Protein 8SXM (pdb70)

Solvent-accessible surface area: 2348 Å² total; per-residue (Å²): 111,160,12,158,51,34,146,64,100,29,146,86,121,44,74,23,125,55,11,56,128,152,29,130,12,153,137

Radius of gyration: 7.62 Å; Cα contacts (8 Å, |Δi|>4): 27; chains: 1; bounding box: 13×16×21 Å

Foldseek 3Di:
DADPQDGDDDDDVVVVVCCAVVVVGDD

Sequence (27 aa):
YKCFQCPFTCNEKSHLFNHMKYGLCKNYKCFQCPFTCNEKSHLFNHMKYGLCKNYKCFQCPFTCNEKSHLFNHMKYGLCKNYKCFQCPFTCNEKSHLFNHMKYGLCKNYKCFQCPFTCNEKSHLFNHMKYGLCKNYKCFQCPFTCNEKSHLFNHMKYGLCKNYKCFQCPFTCNEKSHLFNHMKYGLCKNYKCFQCPFTCNEKSHLFNHMKYGLCKNYKCFQCPFTCNEKSHLFNHMKYGLCKNYKCFQCPFTCNEKSHLFNHMKYGLCKNYKCFQCPFTCNEKSHLFNHMKYGLCKNYKCFQCPFTCNEKSHLFNHMKYGLCKNYKCFQCPFTCNEKSHLFNHMKYGLCKNYKCFQCPFTCNEKSHLFNHMKYGLCKNYKCFQCPFTCNEKSHLFNHMKYGLCKNYKCFQCPFTCNEKSHLFNHMKYGLCKNYKCFQCPFTCNEKSHLFNHMKYGLCKNYKCFQCPFTCNEKSHLFNHMKYGLCKNYKCFQCPFTCNEKSHLFNHMKYGLCKNYKCFQCPFTCNEKSHLFNHMKYGLCKN

GO terms:
  GO:0005634 nucleus (C, IDA)
  GO:0000978 RNA polymerase II cis-regulatory region sequence-specific DNA binding (F, IDA)
  GO:0001227 DNA-binding transcription repressor activity, RNA polymerase II-specific (F, IDA)
  GO:0000122 negative regulation of transcription by RNA polymerase II (P, IDA)
  GO:0010719 negative regulation of epithelial to mesenchymal transition (P, IMP)
  GO:0001228 DNA-binding transcription activator activity, RNA polymerase II-specific (F, IDA)
  GO:0045944 positive regulation of transcription by RNA polymerase II (P, IDA)
  GO:1990841 promoter-specific chromatin binding (F, IDA)
  GO:0045944 positive regulation of transcription by RNA polymerase II (P, IMP)
  GO:0008544 epidermis development (P, IMP)
  GO:0006357 regulation of transcription by RNA polymerase II (P, IDA)
  GO:0005515 protein binding (F, IPI)

Structure (mmCIF, N/CA/C/O backbone):
data_8SXM
#
_entry.id   8SXM
#
loop_
_entity.id
_entity.type
_entity.pdbx_description
1 polymer 'Zinc finger protein 750'
2 non-polymer 'ZINC ION'
#
loop_
_atom_site.group_PDB
_atom_site.id
_atom_site.type_symbol
_atom_site.label_atom_id
_atom_site.label_alt_id
_atom_site.label_comp_id
_atom_site.label_asym_id
_atom_site.label_entity_id
_atom_site.label_seq_id
_atom_site.pdbx_PDB_ins_code
_atom_site.Cartn_x
_atom_site.Cartn_y
_atom_site.Cartn_z
_atom_site.occupancy
_atom_site.B_iso_or_equiv
_atom_site.auth_seq_id
_atom_site.auth_comp_id
_atom_site.auth_asym_id
_atom_site.auth_atom_id
_atom_site.pdbx_PDB_model_num
ATOM 1 N N . TYR A 1 2 ? 19.838 -63.913 -50.128 1.00 0.00 1 TYR A N 1
ATOM 2 C CA . TYR A 1 2 ? 20.774 -63.969 -48.983 1.00 0.00 1 TYR A CA 1
ATOM 3 C C . TYR A 1 2 ? 20.274 -65.007 -47.978 1.00 0.00 1 TYR A C 1
ATOM 4 O O . TYR A 1 2 ? 19.442 -65.848 -48.302 1.00 0.00 1 TYR A O 1
ATOM 22 N N . LYS A 1 3 ? 20.800 -64.942 -46.752 1.00 0.00 2 LYS A N 1
ATOM 23 C CA . LYS A 1 3 ? 20.412 -65.883 -45.699 1.00 0.00 2 LYS A CA 1
ATOM 24 C C . LYS A 1 3 ? 19.931 -65.128 -44.457 1.00 0.00 2 LYS A C 1
ATOM 25 O O . LYS A 1 3 ? 20.510 -64.112 -44.071 1.00 0.00 2 LYS A O 1
ATOM 44 N N . CYS A 1 4 ? 18.870 -65.643 -43.831 1.00 0.00 3 CYS A N 1
ATOM 45 C CA . CYS A 1 4 ? 18.312 -65.025 -42.623 1.00 0.00 3 CYS A CA 1
ATOM 46 C C . CYS A 1 4 ? 17.986 -66.089 -41.585 1.00 0.00 3 CYS A C 1
ATOM 47 O O . CYS A 1 4 ? 17.189 -67.005 -41.848 1.00 0.00 3 CYS A O 1
ATOM 54 N N . PHE A 1 5 ? 18.609 -65.944 -40.412 1.00 0.00 4 PHE A N 1
ATOM 55 C CA . PHE A 1 5 ? 18.414 -66.871 -39.298 1.00 0.00 4 PHE A CA 1
ATOM 56 C C . PHE A 1 5 ? 17.167 -66.503 -38.489 1.00 0.00 4 PHE A C 1
ATOM 57 O O . PHE A 1 5 ? 16.517 -67.369 -37.905 1.00 0.00 4 PHE A O 1
ATOM 74 N N . GLN A 1 6 ? 16.838 -65.216 -38.450 1.00 0.00 5 GLN A N 1
ATOM 75 C CA . GLN A 1 6 ? 15.670 -64.757 -37.696 1.00 0.00 5 GLN A CA 1
ATOM 76 C C . GLN A 1 6 ? 14.465 -65.632 -38.028 1.00 0.00 5 GLN A C 1
ATOM 77 O O . GLN A 1 6 ? 13.644 -65.942 -37.164 1.00 0.00 5 GLN A O 1
ATOM 91 N N . CYS A 1 7 ? 14.383 -66.028 -39.283 1.00 0.00 6 CYS A N 1
ATOM 92 C CA . CYS A 1 7 ? 13.302 -66.874 -39.755 1.00 0.00 6 CYS A CA 1
ATOM 93 C C . CYS A 1 7 ? 13.718 -67.460 -41.095 1.00 0.00 6 CYS A C 1
ATOM 94 O O . CYS A 1 7 ? 14.388 -66.782 -41.873 1.00 0.00 6 CYS A O 1
ATOM 101 N N . PRO A 1 8 ? 13.378 -68.685 -41.396 1.00 0.00 7 PRO A N 1
ATOM 102 C CA . PRO A 1 8 ? 13.795 -69.273 -42.686 1.00 0.00 7 PRO A CA 1
ATOM 103 C C . PRO A 1 8 ? 13.435 -68.337 -43.836 1.00 0.00 7 PRO A C 1
ATOM 104 O O . PRO A 1 8 ? 12.310 -68.359 -44.336 1.00 0.00 7 PRO A O 1
ATOM 115 N N . PHE A 1 9 ? 14.399 -67.522 -44.258 1.00 0.00 8 PHE A N 1
ATOM 116 C CA . PHE A 1 9 ? 14.165 -66.592 -45.365 1.00 0.00 8 PHE A CA 1
ATOM 117 C C . PHE A 1 9 ? 15.438 -66.387 -46.166 1.00 0.00 8 PHE A C 1
ATOM 118 O O . PHE A 1 9 ? 16.542 -66.359 -45.625 1.00 0.00 8 PHE A O 1
ATOM 135 N N . THR A 1 10 ? 15.253 -66.238 -47.467 1.00 0.00 9 THR A N 1
ATOM 136 C CA . THR A 1 10 ? 16.369 -66.027 -48.390 1.00 0.00 9 THR A CA 1
ATOM 137 C C . THR A 1 10 ? 15.923 -65.119 -49.523 1.00 0.00 9 THR A C 1
ATOM 138 O O . THR A 1 10 ? 14.725 -64.953 -49.755 1.00 0.00 9 THR A O 1
ATOM 149 N N . CYS A 1 11 ? 16.875 -64.513 -50.224 1.00 0.00 10 CYS A N 1
ATOM 150 C CA . CYS A 1 11 ? 16.513 -63.613 -51.311 1.00 0.00 10 CYS A CA 1
ATOM 151 C C . CYS A 1 11 ? 17.610 -63.505 -52.365 1.00 0.00 10 CYS A C 1
ATOM 152 O O . CYS A 1 11 ? 18.675 -64.102 -52.247 1.00 0.00 10 CYS A O 1
ATOM 160 N N . ASN A 1 12 ? 17.317 -62.718 -53.398 1.00 0.00 11 ASN A N 1
ATOM 161 C CA . ASN A 1 12 ? 18.248 -62.500 -54.498 1.00 0.00 11 ASN A CA 1
ATOM 162 C C . ASN A 1 12 ? 19.524 -61.792 -54.027 1.00 0.00 11 ASN A C 1
ATOM 163 O O . ASN A 1 12 ? 20.616 -62.097 -54.504 1.00 0.00 11 ASN A O 1
ATOM 174 N N . GLU A 1 13 ? 19.392 -60.840 -53.099 1.00 0.00 12 GLU A N 1
ATOM 175 C CA . GLU A 1 13 ? 20.562 -60.111 -52.604 1.00 0.00 12 GLU A CA 1
ATOM 176 C C . GLU A 1 13 ? 20.327 -59.544 -51.202 1.00 0.00 12 GLU A C 1
ATOM 177 O O . GLU A 1 13 ? 19.203 -59.544 -50.694 1.00 0.00 12 GLU A O 1
ATOM 189 N N . LYS A 1 14 ? 21.411 -59.072 -50.569 1.00 0.00 13 LYS A N 1
ATOM 190 C CA . LYS A 1 14 ? 21.319 -58.530 -49.221 1.00 0.00 13 LYS A CA 1
ATOM 191 C C . LYS A 1 14 ? 20.289 -57.414 -49.127 1.00 0.00 13 LYS A C 1
ATOM 192 O O . LYS A 1 14 ? 19.511 -57.362 -48.178 1.00 0.00 13 LYS A O 1
ATOM 211 N N . SER A 1 15 ? 20.302 -56.512 -50.105 1.00 0.00 14 SER A N 1
ATOM 212 C CA . SER A 1 15 ? 19.364 -55.382 -50.110 1.00 0.00 14 SER A CA 1
ATOM 213 C C . SER A 1 15 ? 17.967 -55.834 -49.696 1.00 0.00 14 SER A C 1
ATOM 214 O O . SER A 1 15 ? 17.202 -55.060 -49.115 1.00 0.00 14 SER A O 1
ATOM 222 N N . HIS A 1 16 ? 17.637 -57.088 -49.989 1.00 0.00 15 HIS A N 1
ATOM 223 C CA . HIS A 1 16 ? 16.329 -57.630 -49.626 1.00 0.00 15 HIS A CA 1
ATOM 224 C C . HIS A 1 16 ? 16.345 -58.125 -48.183 1.00 0.00 15 HIS A C 1
ATOM 225 O O . HIS A 1 16 ? 15.340 -58.035 -47.478 1.00 0.00 15 HIS A O 1
ATOM 239 N N . LEU A 1 17 ? 17.498 -58.634 -47.744 1.00 0.00 16 LEU A N 1
ATOM 240 C CA . LEU A 1 17 ? 17.631 -59.115 -46.377 1.00 0.00 16 LEU A CA 1
ATOM 241 C C . LEU A 1 17 ? 17.427 -57.945 -45.428 1.00 0.00 16 LEU A C 1
ATOM 242 O O . LEU A 1 17 ? 16.741 -58.051 -44.413 1.00 0.00 16 LEU A O 1
ATOM 258 N N . PHE A 1 18 ? 18.019 -56.815 -45.797 1.00 0.00 17 PHE A N 1
ATOM 259 C CA . PHE A 1 18 ? 17.905 -55.602 -45.009 1.00 0.00 17 PHE A CA 1
ATOM 260 C C . PHE A 1 18 ? 16.455 -55.178 -44.940 1.00 0.00 17 PHE A C 1
ATOM 261 O O . PHE A 1 18 ? 15.930 -54.866 -43.872 1.00 0.00 17 PHE A O 1
ATOM 278 N N . ASN A 1 19 ? 15.812 -55.192 -46.096 1.00 0.00 18 ASN A N 1
ATOM 279 C CA . ASN A 1 19 ? 14.409 -54.828 -46.184 1.00 0.00 18 ASN A CA 1
ATOM 280 C C . ASN A 1 19 ? 13.581 -55.816 -45.383 1.00 0.00 18 ASN A C 1
ATOM 281 O O . ASN A 1 19 ? 12.672 -55.434 -44.660 1.00 0.00 18 ASN A O 1
ATOM 292 N N . HIS A 1 20 ? 13.925 -57.091 -45.504 1.00 0.00 19 HIS A N 1
ATOM 293 C CA . HIS A 1 20 ? 13.216 -58.142 -44.775 1.00 0.00 19 HIS A CA 1
ATOM 294 C C . HIS A 1 20 ? 13.435 -57.981 -43.271 1.00 0.00 19 HIS A C 1
ATOM 295 O O . HIS A 1 20 ? 12.512 -58.169 -42.479 1.00 0.00 19 HIS A O 1
ATOM 309 N N . MET A 1 21 ? 14.652 -57.613 -42.885 1.00 0.00 20 MET A N 1
ATOM 310 C CA . MET A 1 21 ? 14.968 -57.404 -41.473 1.00 0.00 20 MET A CA 1
ATOM 311 C C . MET A 1 21 ? 14.350 -56.101 -40.963 1.00 0.00 20 MET A C 1
ATOM 312 O O . MET A 1 21 ? 13.889 -56.020 -39.826 1.00 0.00 20 MET A O 1
ATOM 326 N N . LYS A 1 22 ? 14.384 -55.075 -41.810 1.00 0.00 21 LYS A N 1
ATOM 327 C CA . LYS A 1 22 ? 13.868 -53.758 -41.446 1.00 0.00 21 LYS A CA 1
ATOM 328 C C . LYS A 1 22 ? 12.357 -53.665 -41.654 1.00 0.00 21 LYS A C 1
ATOM 329 O O . LYS A 1 22 ? 11.695 -52.834 -41.034 1.00 0.00 21 LYS A O 1
ATOM 348 N N . TYR A 1 23 ? 11.800 -54.521 -42.509 1.00 0.00 22 TYR A N 1
ATOM 349 C CA . TYR A 1 23 ? 10.350 -54.482 -42.734 1.00 0.00 22 TYR A CA 1
ATOM 350 C C . TYR A 1 23 ? 9.643 -54.978 -41.476 1.00 0.00 22 TYR A C 1
ATOM 351 O O . TYR A 1 23 ? 8.462 -54.703 -41.271 1.00 0.00 22 TYR A O 1
ATOM 369 N N . GLY A 1 24 ? 10.384 -55.689 -40.624 1.00 0.00 23 GLY A N 1
ATOM 370 C CA . GLY A 1 24 ? 9.821 -56.194 -39.370 1.00 0.00 23 GLY A CA 1
ATOM 371 C C . GLY A 1 24 ? 9.085 -57.510 -39.574 1.00 0.00 23 GLY A C 1
ATOM 372 O O . GLY A 1 24 ? 8.339 -57.954 -38.703 1.00 0.00 23 GLY A O 1
ATOM 376 N N . LEU A 1 25 ? 9.311 -58.143 -40.715 1.00 0.00 24 LEU A N 1
ATOM 377 C CA . LEU A 1 25 ? 8.674 -59.418 -40.998 1.00 0.00 24 LEU A CA 1
ATOM 378 C C . LEU A 1 25 ? 9.161 -60.437 -39.985 1.00 0.00 24 LEU A C 1
ATOM 379 O O . LEU A 1 25 ? 8.393 -61.255 -39.476 1.00 0.00 24 LEU A O 1
ATOM 395 N N . CYS A 1 26 ? 10.456 -60.365 -39.687 1.00 0.00 25 CYS A N 1
ATOM 396 C CA . CYS A 1 26 ? 11.067 -61.265 -38.725 1.00 0.00 25 CYS A CA 1
ATOM 397 C C . CYS A 1 26 ? 12.167 -60.531 -37.944 1.00 0.00 25 CYS A C 1
ATOM 398 O O . CYS A 1 26 ? 13.221 -60.211 -38.480 1.00 0.00 25 CYS A O 1
ATOM 405 N N . LYS A 1 27 ? 11.903 -60.251 -36.668 1.00 0.00 26 LYS A N 1
ATOM 406 C CA . LYS A 1 27 ? 12.869 -59.547 -35.823 1.00 0.00 26 LYS A CA 1
ATOM 407 C C . LYS A 1 27 ? 13.541 -60.515 -34.852 1.00 0.00 26 LYS A C 1
ATOM 408 O O . LYS A 1 27 ? 12.922 -61.472 -34.391 1.00 0.00 26 LYS A O 1
ATOM 427 N N . ASN A 1 28 ? 14.811 -60.255 -34.528 1.00 0.00 27 ASN A N 1
ATOM 428 C CA . ASN A 1 28 ? 15.555 -61.107 -33.592 1.00 0.00 27 ASN A CA 1
ATOM 429 C C . ASN A 1 28 ? 16.342 -60.254 -32.606 1.00 0.00 27 ASN A C 1
ATOM 430 O O . ASN A 1 28 ? 17.558 -60.257 -32.690 1.00 0.00 27 ASN A O 1
ATOM 442 N N . TYR A 1 2 ? 19.430 -63.729 -49.924 1.00 0.00 1 TYR A N 2
ATOM 443 C CA . TYR A 1 2 ? 20.553 -63.859 -48.955 1.00 0.00 1 TYR A CA 2
ATOM 444 C C . TYR A 1 2 ? 20.187 -64.925 -47.917 1.00 0.00 1 TYR A C 2
ATOM 445 O O . TYR A 1 2 ? 19.421 -65.840 -48.212 1.00 0.00 1 TYR A O 2
ATOM 463 N N . LYS A 1 3 ? 20.741 -64.799 -46.706 1.00 0.00 2 LYS A N 2
ATOM 464 C CA . LYS A 1 3 ? 20.473 -65.754 -45.629 1.00 0.00 2 LYS A CA 2
ATOM 465 C C . LYS A 1 3 ? 19.946 -65.021 -44.396 1.00 0.00 2 LYS A C 2
ATOM 466 O O . LYS A 1 3 ? 20.460 -63.965 -44.028 1.00 0.00 2 LYS A O 2
ATOM 485 N N . CYS A 1 4 ? 18.923 -65.591 -43.755 1.00 0.00 3 CYS A N 2
ATOM 486 C CA . CYS A 1 4 ? 18.341 -64.983 -42.554 1.00 0.00 3 CYS A CA 2
ATOM 487 C C . CYS A 1 4 ? 17.990 -66.045 -41.521 1.00 0.00 3 CYS A C 2
ATOM 488 O O . CYS A 1 4 ? 17.188 -66.952 -41.792 1.00 0.00 3 CYS A O 2
ATOM 495 N N . PHE A 1 5 ? 18.591 -65.904 -40.338 1.00 0.00 4 PHE A N 2
ATOM 496 C CA . PHE A 1 5 ? 18.360 -66.827 -39.232 1.00 0.00 4 PHE A CA 2
ATOM 497 C C . PHE A 1 5 ? 17.093 -66.446 -38.469 1.00 0.00 4 PHE A C 2
ATOM 498 O O . PHE A 1 5 ? 16.375 -67.313 -37.970 1.00 0.00 4 PHE A O 2
ATOM 515 N N . GLN A 1 6 ? 16.824 -65.144 -38.384 1.00 0.00 5 GLN A N 2
ATOM 516 C CA . GLN A 1 6 ? 15.634 -64.650 -37.681 1.00 0.00 5 GLN A CA 2
ATOM 517 C C . GLN A 1 6 ? 14.443 -65.546 -37.986 1.00 0.00 5 GLN A C 2
ATOM 518 O O . GLN A 1 6 ? 13.623 -65.843 -37.117 1.00 0.00 5 GLN A O 2
ATOM 532 N N . CYS A 1 7 ? 14.383 -65.984 -39.230 1.00 0.00 6 CYS A N 2
ATOM 533 C CA . CYS A 1 7 ? 13.327 -66.869 -39.687 1.00 0.00 6 CYS A CA 2
ATOM 534 C C . CYS A 1 7 ? 13.758 -67.469 -41.018 1.00 0.00 6 CYS A C 2
ATOM 535 O O . CYS A 1 7 ? 14.399 -66.784 -41.815 1.00 0.00 6 CYS A O 2
ATOM 542 N N . PRO A 1 8 ? 13.458 -68.710 -41.292 1.00 0.00 7 PRO A N 2
ATOM 543 C CA . PRO A 1 8 ? 13.890 -69.313 -42.570 1.00 0.00 7 PRO A CA 2
ATOM 544 C C . PRO A 1 8 ? 13.499 -68.412 -43.740 1.00 0.00 7 PRO A C 2
ATOM 545 O O . PRO A 1 8 ? 12.376 -68.480 -44.239 1.00 0.00 7 PRO A O 2
ATOM 556 N N . PHE A 1 9 ? 14.437 -67.572 -44.176 1.00 0.00 8 PHE A N 2
ATOM 557 C CA . PHE A 1 9 ? 14.179 -66.666 -45.296 1.00 0.00 8 PHE A CA 2
ATOM 558 C C . PHE A 1 9 ? 15.445 -66.456 -46.109 1.00 0.00 8 PHE A C 2
ATOM 559 O O . PHE A 1 9 ? 16.556 -66.457 -45.577 1.00 0.00 8 PHE A O 2
ATOM 576 N N . THR A 1 10 ? 15.254 -66.266 -47.405 1.00 0.00 9 THR A N 2
ATOM 577 C CA . THR A 1 10 ? 16.367 -66.038 -48.321 1.00 0.00 9 THR A CA 2
ATOM 578 C C . THR A 1 10 ? 15.908 -65.152 -49.469 1.00 0.00 9 THR A C 2
ATOM 579 O O . THR A 1 10 ? 14.709 -65.033 -49.721 1.00 0.00 9 THR A O 2
ATOM 590 N N . CYS A 1 11 ? 16.851 -64.511 -50.155 1.00 0.00 10 CYS A N 2
ATOM 591 C CA . CYS A 1 11 ? 16.480 -63.625 -51.260 1.00 0.00 10 CYS A CA 2
ATOM 592 C C . CYS A 1 11 ? 17.567 -63.552 -52.330 1.00 0.00 10 CYS A C 2
ATOM 593 O O . CYS A 1 11 ? 18.625 -64.171 -52.213 1.00 0.00 10 CYS A O 2
ATOM 601 N N . ASN A 1 12 ? 17.277 -62.782 -53.376 1.00 0.00 11 ASN A N 2
ATOM 602 C CA . ASN A 1 12 ? 18.205 -62.607 -54.485 1.00 0.00 11 ASN A CA 2
ATOM 603 C C . ASN A 1 12 ? 19.482 -61.897 -54.033 1.00 0.00 11 ASN A C 2
ATOM 604 O O . ASN A 1 12 ? 20.578 -62.252 -54.468 1.00 0.00 11 ASN A O 2
ATOM 615 N N . GLU A 1 13 ? 19.346 -60.892 -53.162 1.00 0.00 12 GLU A N 2
ATOM 616 C CA . GLU A 1 13 ? 20.516 -60.155 -52.677 1.00 0.00 12 GLU A CA 2
ATOM 617 C C . GLU A 1 13 ? 20.304 -59.603 -51.256 1.00 0.00 12 GLU A C 2
ATOM 618 O O . GLU A 1 13 ? 19.204 -59.677 -50.698 1.00 0.00 12 GLU A O 2
ATOM 630 N N . LYS A 1 14 ? 21.382 -59.076 -50.665 1.00 0.00 13 LYS A N 2
ATOM 631 C CA . LYS A 1 14 ? 21.329 -58.548 -49.303 1.00 0.00 13 LYS A CA 2
ATOM 632 C C . LYS A 1 14 ? 20.324 -57.403 -49.173 1.00 0.00 13 LYS A C 2
ATOM 633 O O . LYS A 1 14 ? 19.563 -57.347 -48.212 1.00 0.00 13 LYS A O 2
ATOM 652 N N . SER A 1 15 ? 20.324 -56.483 -50.129 1.00 0.00 14 SER A N 2
ATOM 653 C CA . SER A 1 15 ? 19.397 -55.353 -50.070 1.00 0.00 14 SER A CA 2
ATOM 654 C C . SER A 1 15 ? 17.995 -55.821 -49.672 1.00 0.00 14 SER A C 2
ATOM 655 O O . SER A 1 15 ? 17.252 -55.084 -49.026 1.00 0.00 14 SER A O 2
ATOM 663 N N . HIS A 1 16 ? 17.645 -57.055 -50.039 1.00 0.00 15 HIS A N 2
ATOM 664 C CA . HIS A 1 16 ? 16.340 -57.597 -49.684 1.00 0.00 15 HIS A CA 2
ATOM 665 C C . HIS A 1 16 ? 16.367 -58.055 -48.233 1.00 0.00 15 HIS A C 2
ATOM 666 O O . HIS A 1 16 ? 15.374 -57.941 -47.516 1.00 0.00 15 HIS A O 2
ATOM 680 N N . LEU A 1 17 ? 17.525 -58.556 -47.804 1.00 0.00 16 LEU A N 2
ATOM 681 C CA . LEU A 1 17 ? 17.681 -59.005 -46.429 1.00 0.00 16 LEU A CA 2
ATOM 682 C C . LEU A 1 17 ? 17.467 -57.822 -45.499 1.00 0.00 16 LEU A C 2
ATOM 683 O O . LEU A 1 17 ? 16.806 -57.927 -44.466 1.00 0.00 16 LEU A O 2
ATOM 699 N N . PHE A 1 18 ? 18.028 -56.688 -45.901 1.00 0.00 17 PHE A N 2
ATOM 700 C CA . PHE A 1 18 ? 17.900 -55.458 -45.139 1.00 0.00 17 PHE A CA 2
ATOM 701 C C . PHE A 1 18 ? 16.435 -55.083 -45.048 1.00 0.00 17 PHE A C 2
ATOM 702 O O . PHE A 1 18 ? 15.924 -54.749 -43.981 1.00 0.00 17 PHE A O 2
ATOM 719 N N . ASN A 1 19 ? 15.766 -55.167 -46.188 1.00 0.00 18 ASN A N 2
ATOM 720 C CA . ASN A 1 19 ? 14.347 -54.867 -46.257 1.00 0.00 18 ASN A CA 2
ATOM 721 C C . ASN A 1 19 ? 13.580 -55.874 -45.416 1.00 0.00 18 ASN A C 2
ATOM 722 O O . ASN A 1 19 ? 12.655 -55.519 -44.698 1.00 0.00 18 ASN A O 2
ATOM 733 N N . HIS A 1 20 ? 13.992 -57.133 -45.496 1.00 0.00 19 HIS A N 2
ATOM 734 C CA . HIS A 1 20 ? 13.346 -58.191 -44.723 1.00 0.00 19 HIS A CA 2
ATOM 735 C C . HIS A 1 20 ? 13.560 -57.954 -43.230 1.00 0.00 19 HIS A C 2
ATOM 736 O O . HIS A 1 20 ? 12.661 -58.180 -42.419 1.00 0.00 19 HIS A O 2
ATOM 750 N N . MET A 1 21 ? 14.752 -57.485 -42.880 1.00 0.00 20 MET A N 2
ATOM 751 C CA . MET A 1 21 ? 15.081 -57.201 -41.485 1.00 0.00 20 MET A CA 2
ATOM 752 C C . MET A 1 21 ? 14.418 -55.909 -41.015 1.00 0.00 20 MET A C 2
ATOM 753 O O . MET A 1 21 ? 13.960 -55.805 -39.877 1.00 0.00 20 MET A O 2
ATOM 767 N N . LYS A 1 22 ? 14.412 -54.913 -41.897 1.00 0.00 21 LYS A N 2
ATOM 768 C CA . LYS A 1 22 ? 13.857 -53.602 -41.579 1.00 0.00 21 LYS A CA 2
ATOM 769 C C . LYS A 1 22 ? 12.341 -53.563 -41.747 1.00 0.00 21 LYS A C 2
ATOM 770 O O . LYS A 1 22 ? 11.669 -52.748 -41.115 1.00 0.00 21 LYS A O 2
ATOM 789 N N . TYR A 1 23 ? 11.792 -54.435 -42.584 1.00 0.00 22 TYR A N 2
ATOM 790 C CA . TYR A 1 23 ? 10.341 -54.435 -42.772 1.00 0.00 22 TYR A CA 2
ATOM 791 C C . TYR A 1 23 ? 9.669 -54.928 -41.487 1.00 0.00 22 TYR A C 2
ATOM 792 O O . TYR A 1 23 ? 8.493 -54.654 -41.254 1.00 0.00 22 TYR A O 2
ATOM 810 N N . GLY A 1 24 ? 10.426 -55.641 -40.643 1.00 0.00 23 GLY A N 2
ATOM 811 C CA . GLY A 1 24 ? 9.875 -56.137 -39.381 1.00 0.00 23 GLY A CA 2
ATOM 812 C C . GLY A 1 24 ? 9.155 -57.462 -39.587 1.00 0.00 23 GLY A C 2
ATOM 813 O O . GLY A 1 24 ? 8.389 -57.904 -38.730 1.00 0.00 23 GLY A O 2
ATOM 817 N N . LEU A 1 25 ? 9.412 -58.098 -40.723 1.00 0.00 24 LEU A N 2
ATOM 818 C CA . LEU A 1 25 ? 8.786 -59.379 -41.018 1.00 0.00 24 LEU A CA 2
ATOM 819 C C . LEU A 1 25 ? 9.248 -60.403 -40.000 1.00 0.00 24 LEU A C 2
ATOM 820 O O . LEU A 1 25 ? 8.460 -61.214 -39.512 1.00 0.00 24 LEU A O 2
ATOM 836 N N . CYS A 1 26 ? 10.538 -60.353 -39.671 1.00 0.00 25 CYS A N 2
ATOM 837 C CA . CYS A 1 26 ? 11.101 -61.278 -38.693 1.00 0.00 25 CYS A CA 2
ATOM 838 C C . CYS A 1 26 ? 12.232 -60.613 -37.905 1.00 0.00 25 CYS A C 2
ATOM 839 O O . CYS A 1 26 ? 13.336 -60.417 -38.411 1.00 0.00 25 CYS A O 2
ATOM 846 N N . LYS A 1 27 ? 11.946 -60.272 -36.650 1.00 0.00 26 LYS A N 2
ATOM 847 C CA . LYS A 1 27 ? 12.930 -59.639 -35.777 1.00 0.00 26 LYS A CA 2
ATOM 848 C C . LYS A 1 27 ? 13.403 -60.627 -34.711 1.00 0.00 26 LYS A C 2
ATOM 849 O O . LYS A 1 27 ? 12.602 -61.115 -33.912 1.00 0.00 26 LYS A O 2
ATOM 868 N N . ASN A 1 28 ? 14.701 -60.924 -34.697 1.00 0.00 27 ASN A N 2
ATOM 869 C CA . ASN A 1 28 ? 15.244 -61.862 -33.714 1.00 0.00 27 ASN A CA 2
ATOM 870 C C . ASN A 1 28 ? 14.700 -61.553 -32.322 1.00 0.00 27 ASN A C 2
ATOM 871 O O . ASN A 1 28 ? 14.451 -60.391 -32.048 1.00 0.00 27 ASN A O 2
ATOM 883 N N . TYR A 1 2 ? 19.511 -63.658 -49.796 1.00 0.00 1 TYR A N 3
ATOM 884 C CA . TYR A 1 2 ? 20.589 -63.832 -48.783 1.00 0.00 1 TYR A CA 3
ATOM 885 C C . TYR A 1 2 ? 20.166 -64.918 -47.793 1.00 0.00 1 TYR A C 3
ATOM 886 O O . TYR A 1 2 ? 19.350 -65.775 -48.120 1.00 0.00 1 TYR A O 3
ATOM 904 N N . LYS A 1 3 ? 20.747 -64.882 -46.591 1.00 0.00 2 LYS A N 3
ATOM 905 C CA . LYS A 1 3 ? 20.441 -65.875 -45.558 1.00 0.00 2 LYS A CA 3
ATOM 906 C C . LYS A 1 3 ? 19.880 -65.192 -44.311 1.00 0.00 2 LYS A C 3
ATOM 907 O O . LYS A 1 3 ? 20.410 -64.181 -43.850 1.00 0.00 2 LYS A O 3
ATOM 926 N N . CYS A 1 4 ? 18.812 -65.770 -43.760 1.00 0.00 3 CYS A N 3
ATOM 927 C CA . CYS A 1 4 ? 18.184 -65.234 -42.551 1.00 0.00 3 CYS A CA 3
ATOM 928 C C . CYS A 1 4 ? 17.841 -66.364 -41.592 1.00 0.00 3 CYS A C 3
ATOM 929 O O . CYS A 1 4 ? 17.008 -67.232 -41.903 1.00 0.00 3 CYS A O 3
ATOM 936 N N . PHE A 1 5 ? 18.499 -66.332 -40.434 1.00 0.00 4 PHE A N 3
ATOM 937 C CA . PHE A 1 5 ? 18.311 -67.337 -39.392 1.00 0.00 4 PHE A CA 3
ATOM 938 C C . PHE A 1 5 ? 17.100 -67.007 -38.514 1.00 0.00 4 PHE A C 3
ATOM 939 O O . PHE A 1 5 ? 16.487 -67.901 -37.928 1.00 0.00 4 PHE A O 3
ATOM 956 N N . GLN A 1 6 ? 16.761 -65.728 -38.425 1.00 0.00 5 GLN A N 3
ATOM 957 C CA . GLN A 1 6 ? 15.625 -65.313 -37.607 1.00 0.00 5 GLN A CA 3
ATOM 958 C C . GLN A 1 6 ? 14.401 -66.130 -37.987 1.00 0.00 5 GLN A C 3
ATOM 959 O O . GLN A 1 6 ? 13.646 -66.586 -37.128 1.00 0.00 5 GLN A O 3
ATOM 973 N N . CYS A 1 7 ? 14.231 -66.318 -39.284 1.00 0.00 6 CYS A N 3
ATOM 974 C CA . CYS A 1 7 ? 13.122 -67.096 -39.810 1.00 0.00 6 CYS A CA 3
ATOM 975 C C . CYS A 1 7 ? 13.534 -67.639 -41.177 1.00 0.00 6 CYS A C 3
ATOM 976 O O . CYS A 1 7 ? 14.160 -66.917 -41.953 1.00 0.00 6 CYS A O 3
ATOM 983 N N . PRO A 1 8 ? 13.246 -68.877 -41.501 1.00 0.00 7 PRO A N 3
ATOM 984 C CA . PRO A 1 8 ? 13.671 -69.427 -42.810 1.00 0.00 7 PRO A CA 3
ATOM 985 C C . PRO A 1 8 ? 13.306 -68.472 -43.943 1.00 0.00 7 PRO A C 3
ATOM 986 O O . PRO A 1 8 ? 12.182 -68.488 -44.444 1.00 0.00 7 PRO A O 3
ATOM 997 N N . PHE A 1 9 ? 14.270 -67.648 -44.348 1.00 0.00 8 PHE A N 3
ATOM 998 C CA . PHE A 1 9 ? 14.046 -66.697 -45.435 1.00 0.00 8 PHE A CA 3
ATOM 999 C C . PHE A 1 9 ? 15.330 -66.479 -46.218 1.00 0.00 8 PHE A C 3
ATOM 1000 O O . PHE A 1 9 ? 16.430 -66.496 -45.663 1.00 0.00 8 PHE A O 3
ATOM 1017 N N . THR A 1 10 ? 15.169 -66.258 -47.515 1.00 0.00 9 THR A N 3
ATOM 1018 C CA . THR A 1 10 ? 16.305 -66.017 -48.400 1.00 0.00 9 THR A CA 3
ATOM 1019 C C . THR A 1 10 ? 15.886 -65.113 -49.550 1.00 0.00 9 THR A C 3
ATOM 1020 O O . THR A 1 10 ? 14.698 -64.994 -49.851 1.00 0.00 9 THR A O 3
ATOM 1031 N N . CYS A 1 11 ? 16.859 -64.462 -50.181 1.00 0.00 10 CYS A N 3
ATOM 1032 C CA . CYS A 1 11 ? 16.552 -63.557 -51.288 1.00 0.00 10 CYS A CA 3
ATOM 1033 C C . CYS A 1 11 ? 17.713 -63.488 -52.275 1.00 0.00 10 CYS A C 3
ATOM 1034 O O . CYS A 1 11 ? 18.761 -64.094 -52.065 1.00 0.00 10 CYS A O 3
ATOM 1042 N N . ASN A 1 12 ? 17.510 -62.740 -53.353 1.00 0.00 11 ASN A N 3
ATOM 1043 C CA . ASN A 1 12 ? 18.539 -62.587 -54.370 1.00 0.00 11 ASN A CA 3
ATOM 1044 C C . ASN A 1 12 ? 19.768 -61.855 -53.824 1.00 0.00 11 ASN A C 3
ATOM 1045 O O . ASN A 1 12 ? 20.897 -62.210 -54.160 1.00 0.00 11 ASN A O 3
ATOM 1056 N N . GLU A 1 13 ? 19.562 -60.832 -52.982 1.00 0.00 12 GLU A N 3
ATOM 1057 C CA . GLU A 1 13 ? 20.700 -60.088 -52.426 1.00 0.00 12 GLU A CA 3
ATOM 1058 C C . GLU A 1 13 ? 20.417 -59.522 -51.021 1.00 0.00 12 GLU A C 3
ATOM 1059 O O . GLU A 1 13 ? 19.287 -59.574 -50.522 1.00 0.00 12 GLU A O 3
ATOM 1071 N N . LYS A 1 14 ? 21.479 -59.004 -50.384 1.00 0.00 13 LYS A N 3
ATOM 1072 C CA . LYS A 1 14 ? 21.389 -58.456 -49.031 1.00 0.00 13 LYS A CA 3
ATOM 1073 C C . LYS A 1 14 ? 20.343 -57.350 -48.917 1.00 0.00 13 LYS A C 3
ATOM 1074 O O . LYS A 1 14 ? 19.543 -57.343 -47.986 1.00 0.00 13 LYS A O 3
ATOM 1093 N N . SER A 1 15 ? 20.353 -56.409 -49.847 1.00 0.00 14 SER A N 3
ATOM 1094 C CA . SER A 1 15 ? 19.393 -55.307 -49.793 1.00 0.00 14 SER A CA 3
ATOM 1095 C C . SER A 1 15 ? 17.981 -55.815 -49.467 1.00 0.00 14 SER A C 3
ATOM 1096 O O . SER A 1 15 ? 17.195 -55.106 -48.839 1.00 0.00 14 SER A O 3
ATOM 1104 N N . HIS A 1 16 ? 17.663 -57.039 -49.883 1.00 0.00 15 HIS A N 3
ATOM 1105 C CA . HIS A 1 16 ? 16.347 -57.607 -49.604 1.00 0.00 15 HIS A CA 3
ATOM 1106 C C . HIS A 1 16 ? 16.298 -58.088 -48.162 1.00 0.00 15 HIS A C 3
ATOM 1107 O O . HIS A 1 16 ? 15.266 -57.992 -47.498 1.00 0.00 15 HIS A O 3
ATOM 1121 N N . LEU A 1 17 ? 17.435 -58.589 -47.681 1.00 0.00 16 LEU A N 3
ATOM 1122 C CA . LEU A 1 17 ? 17.529 -59.064 -46.310 1.00 0.00 16 LEU A CA 3
ATOM 1123 C C . LEU A 1 17 ? 17.255 -57.896 -45.377 1.00 0.00 16 LEU A C 3
ATOM 1124 O O . LEU A 1 17 ? 16.550 -58.021 -44.375 1.00 0.00 16 LEU A O 3
ATOM 1140 N N . PHE A 1 18 ? 17.810 -56.755 -45.753 1.00 0.00 17 PHE A N 3
ATOM 1141 C CA . PHE A 1 18 ? 17.636 -55.523 -45.006 1.00 0.00 17 PHE A CA 3
ATOM 1142 C C . PHE A 1 18 ? 16.163 -55.159 -44.975 1.00 0.00 17 PHE A C 3
ATOM 1143 O O . PHE A 1 18 ? 15.611 -54.819 -43.932 1.00 0.00 17 PHE A O 3
ATOM 1160 N N . ASN A 1 19 ? 15.538 -55.264 -46.136 1.00 0.00 18 ASN A N 3
ATOM 1161 C CA . ASN A 1 19 ? 14.119 -54.977 -46.266 1.00 0.00 18 ASN A CA 3
ATOM 1162 C C . ASN A 1 19 ? 13.328 -55.982 -45.445 1.00 0.00 18 ASN A C 3
ATOM 1163 O O . ASN A 1 19 ? 12.353 -55.637 -44.791 1.00 0.00 18 ASN A O 3
ATOM 1174 N N . HIS A 1 20 ? 13.773 -57.228 -45.481 1.00 0.00 19 HIS A N 3
ATOM 1175 C CA . HIS A 1 20 ? 13.114 -58.292 -44.733 1.00 0.00 19 HIS A CA 3
ATOM 1176 C C . HIS A 1 20 ? 13.222 -58.041 -43.232 1.00 0.00 19 HIS A C 3
ATOM 1177 O O . HIS A 1 20 ? 12.287 -58.319 -42.481 1.00 0.00 19 HIS A O 3
ATOM 1191 N N . MET A 1 21 ? 14.358 -57.498 -42.800 1.00 0.00 20 MET A N 3
ATOM 1192 C CA . MET A 1 21 ? 14.553 -57.201 -41.378 1.00 0.00 20 MET A CA 3
ATOM 1193 C C . MET A 1 21 ? 13.921 -55.863 -41.005 1.00 0.00 20 MET A C 3
ATOM 1194 O O . MET A 1 21 ? 13.326 -55.720 -39.938 1.00 0.00 20 MET A O 3
ATOM 1208 N N . LYS A 1 22 ? 14.078 -54.883 -41.886 1.00 0.00 21 LYS A N 3
ATOM 1209 C CA . LYS A 1 22 ? 13.552 -53.547 -41.651 1.00 0.00 21 LYS A CA 3
ATOM 1210 C C . LYS A 1 22 ? 12.032 -53.505 -41.769 1.00 0.00 21 LYS A C 3
ATOM 1211 O O . LYS A 1 22 ? 11.382 -52.694 -41.110 1.00 0.00 21 LYS A O 3
ATOM 1230 N N . TYR A 1 23 ? 11.456 -54.378 -42.593 1.00 0.00 22 TYR A N 3
ATOM 1231 C CA . TYR A 1 23 ? 9.997 -54.385 -42.733 1.00 0.00 22 TYR A CA 3
ATOM 1232 C C . TYR A 1 23 ? 9.380 -54.900 -41.432 1.00 0.00 22 TYR A C 3
ATOM 1233 O O . TYR A 1 23 ? 8.200 -54.677 -41.165 1.00 0.00 22 TYR A O 3
ATOM 1251 N N . GLY A 1 24 ? 10.197 -55.568 -40.612 1.00 0.00 23 GLY A N 3
ATOM 1252 C CA . GLY A 1 24 ? 9.724 -56.083 -39.324 1.00 0.00 23 GLY A CA 3
ATOM 1253 C C . GLY A 1 24 ? 9.172 -57.495 -39.459 1.00 0.00 23 GLY A C 3
ATOM 1254 O O . GLY A 1 24 ? 8.593 -58.037 -38.516 1.00 0.00 23 GLY A O 3
ATOM 1258 N N . LEU A 1 25 ? 9.364 -58.094 -40.626 1.00 0.00 24 LEU A N 3
ATOM 1259 C CA . LEU A 1 25 ? 8.891 -59.451 -40.851 1.00 0.00 24 LEU A CA 3
ATOM 1260 C C . LEU A 1 25 ? 9.634 -60.383 -39.910 1.00 0.00 24 LEU A C 3
ATOM 1261 O O . LEU A 1 25 ? 9.048 -61.276 -39.299 1.00 0.00 24 LEU A O 3
ATOM 1277 N N . CYS A 1 26 ? 10.937 -60.141 -39.789 1.00 0.00 25 CYS A N 3
ATOM 1278 C CA . CYS A 1 26 ? 11.785 -60.929 -38.910 1.00 0.00 25 CYS A CA 3
ATOM 1279 C C . CYS A 1 26 ? 13.023 -60.112 -38.516 1.00 0.00 25 CYS A C 3
ATOM 1280 O O . CYS A 1 26 ? 13.886 -59.823 -39.340 1.00 0.00 25 CYS A O 3
ATOM 1287 N N . LYS A 1 27 ? 13.090 -59.708 -37.248 1.00 0.00 26 LYS A N 3
ATOM 1288 C CA . LYS A 1 27 ? 14.213 -58.909 -36.759 1.00 0.00 26 LYS A CA 3
ATOM 1289 C C . LYS A 1 27 ? 15.138 -59.762 -35.891 1.00 0.00 26 LYS A C 3
ATOM 1290 O O . LYS A 1 27 ? 14.676 -60.573 -35.088 1.00 0.00 26 LYS A O 3
ATOM 1309 N N . ASN A 1 28 ? 16.448 -59.570 -36.058 1.00 0.00 27 ASN A N 3
ATOM 1310 C CA . ASN A 1 28 ? 17.444 -60.322 -35.287 1.00 0.00 27 ASN A CA 3
ATOM 1311 C C . ASN A 1 28 ? 17.986 -59.465 -34.143 1.00 0.00 27 ASN A C 3
ATOM 1312 O O . ASN A 1 28 ? 17.365 -58.460 -33.840 1.00 0.00 27 ASN A O 3
ATOM 1324 N N . TYR A 1 2 ? 19.955 -63.844 -50.244 1.00 0.00 1 TYR A N 4
ATOM 1325 C CA . TYR A 1 2 ? 20.869 -63.944 -49.072 1.00 0.00 1 TYR A CA 4
ATOM 1326 C C . TYR A 1 2 ? 20.314 -64.985 -48.095 1.00 0.00 1 TYR A C 4
ATOM 1327 O O . TYR A 1 2 ? 19.542 -65.860 -48.491 1.00 0.00 1 TYR A O 4
ATOM 1345 N N . LYS A 1 3 ? 20.705 -64.885 -46.819 1.00 0.00 2 LYS A N 4
ATOM 1346 C CA . LYS A 1 3 ? 20.238 -65.822 -45.795 1.00 0.00 2 LYS A CA 4
ATOM 1347 C C . LYS A 1 3 ? 19.837 -65.073 -44.527 1.00 0.00 2 LYS A C 4
ATOM 1348 O O . LYS A 1 3 ? 20.442 -64.061 -44.173 1.00 0.00 2 LYS A O 4
ATOM 1367 N N . CYS A 1 4 ? 18.803 -65.576 -43.852 1.00 0.00 3 CYS A N 4
ATOM 1368 C CA . CYS A 1 4 ? 18.310 -64.952 -42.620 1.00 0.00 3 CYS A CA 4
ATOM 1369 C C . CYS A 1 4 ? 17.986 -65.998 -41.564 1.00 0.00 3 CYS A C 4
ATOM 1370 O O . CYS A 1 4 ? 17.206 -66.931 -41.812 1.00 0.00 3 CYS A O 4
ATOM 1377 N N . PHE A 1 5 ? 18.580 -65.811 -40.384 1.00 0.00 4 PHE A N 4
ATOM 1378 C CA . PHE A 1 5 ? 18.371 -66.710 -39.253 1.00 0.00 4 PHE A CA 4
ATOM 1379 C C . PHE A 1 5 ? 17.120 -66.323 -38.471 1.00 0.00 4 PHE A C 4
ATOM 1380 O O . PHE A 1 5 ? 16.455 -67.179 -37.888 1.00 0.00 4 PHE A O 4
ATOM 1397 N N . GLN A 1 6 ? 16.802 -65.029 -38.459 1.00 0.00 5 GLN A N 4
ATOM 1398 C CA . GLN A 1 6 ? 15.625 -64.550 -37.735 1.00 0.00 5 GLN A CA 4
ATOM 1399 C C . GLN A 1 6 ? 14.436 -65.448 -38.045 1.00 0.00 5 GLN A C 4
ATOM 1400 O O . GLN A 1 6 ? 13.559 -65.663 -37.209 1.00 0.00 5 GLN A O 4
ATOM 1414 N N . CYS A 1 7 ? 14.438 -65.975 -39.257 1.00 0.00 6 CYS A N 4
ATOM 1415 C CA . CYS A 1 7 ? 13.387 -66.869 -39.714 1.00 0.00 6 CYS A CA 4
ATOM 1416 C C . CYS A 1 7 ? 13.815 -67.467 -41.049 1.00 0.00 6 CYS A C 4
ATOM 1417 O O . CYS A 1 7 ? 14.442 -66.775 -41.851 1.00 0.00 6 CYS A O 4
ATOM 1424 N N . PRO A 1 8 ? 13.530 -68.714 -41.321 1.00 0.00 7 PRO A N 4
ATOM 1425 C CA . PRO A 1 8 ? 13.959 -69.315 -42.602 1.00 0.00 7 PRO A CA 4
ATOM 1426 C C . PRO A 1 8 ? 13.554 -68.423 -43.773 1.00 0.00 7 PRO A C 4
ATOM 1427 O O . PRO A 1 8 ? 12.431 -68.506 -44.271 1.00 0.00 7 PRO A O 4
ATOM 1438 N N . PHE A 1 9 ? 14.483 -67.576 -44.214 1.00 0.00 8 PHE A N 4
ATOM 1439 C CA . PHE A 1 9 ? 14.219 -66.677 -45.337 1.00 0.00 8 PHE A CA 4
ATOM 1440 C C . PHE A 1 9 ? 15.490 -66.443 -46.139 1.00 0.00 8 PHE A C 4
ATOM 1441 O O . PHE A 1 9 ? 16.594 -66.403 -45.595 1.00 0.00 8 PHE A O 4
ATOM 1458 N N . THR A 1 10 ? 15.308 -66.284 -47.440 1.00 0.00 9 THR A N 4
ATOM 1459 C CA . THR A 1 10 ? 16.421 -66.044 -48.357 1.00 0.00 9 THR A CA 4
ATOM 1460 C C . THR A 1 10 ? 15.944 -65.169 -49.505 1.00 0.00 9 THR A C 4
ATOM 1461 O O . THR A 1 10 ? 14.743 -65.073 -49.756 1.00 0.00 9 THR A O 4
ATOM 1472 N N . CYS A 1 11 ? 16.873 -64.512 -50.198 1.00 0.00 10 CYS A N 4
ATOM 1473 C CA . CYS A 1 11 ? 16.484 -63.637 -51.303 1.00 0.00 10 CYS A CA 4
ATOM 1474 C C . CYS A 1 11 ? 17.566 -63.553 -52.376 1.00 0.00 10 CYS A C 4
ATOM 1475 O O . CYS A 1 11 ? 18.619 -64.183 -52.273 1.00 0.00 10 CYS A O 4
ATOM 1483 N N . ASN A 1 12 ? 17.280 -62.765 -53.410 1.00 0.00 11 ASN A N 4
ATOM 1484 C CA . ASN A 1 12 ? 18.212 -62.586 -54.514 1.00 0.00 11 ASN A CA 4
ATOM 1485 C C . ASN A 1 12 ? 19.488 -61.877 -54.055 1.00 0.00 11 ASN A C 4
ATOM 1486 O O . ASN A 1 12 ? 20.581 -62.231 -54.493 1.00 0.00 11 ASN A O 4
ATOM 1497 N N . GLU A 1 13 ? 19.359 -60.875 -53.170 1.00 0.00 12 GLU A N 4
ATOM 1498 C CA . GLU A 1 13 ? 20.539 -60.150 -52.687 1.00 0.00 12 GLU A CA 4
ATOM 1499 C C . GLU A 1 13 ? 20.329 -59.572 -51.274 1.00 0.00 12 GLU A C 4
ATOM 1500 O O . GLU A 1 13 ? 19.223 -59.607 -50.728 1.00 0.00 12 GLU A O 4
ATOM 1512 N N . LYS A 1 14 ? 21.415 -59.054 -50.688 1.00 0.00 13 LYS A N 4
ATOM 1513 C CA . LYS A 1 14 ? 21.378 -58.485 -49.340 1.00 0.00 13 LYS A CA 4
ATOM 1514 C C . LYS A 1 14 ? 20.330 -57.380 -49.210 1.00 0.00 13 LYS A C 4
ATOM 1515 O O . LYS A 1 14 ? 19.589 -57.332 -48.228 1.00 0.00 13 LYS A O 4
ATOM 1534 N N . SER A 1 15 ? 20.276 -56.485 -50.186 1.00 0.00 14 SER A N 4
ATOM 1535 C CA . SER A 1 15 ? 19.320 -55.383 -50.139 1.00 0.00 14 SER A CA 4
ATOM 1536 C C . SER A 1 15 ? 17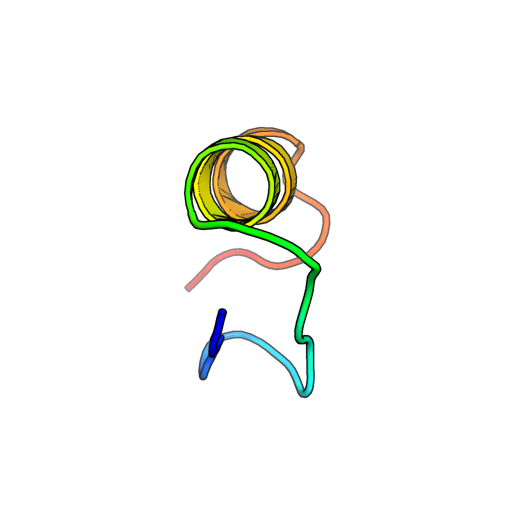.935 -55.874 -49.715 1.00 0.00 14 SER A C 4
ATOM 1537 O O . SER A 1 15 ? 17.193 -55.149 -49.053 1.00 0.00 14 SER A O 4
ATOM 1545 N N . HIS A 1 16 ? 17.594 -57.108 -50.079 1.00 0.00 15 HIS A N 4
ATOM 1546 C CA . HIS A 1 16 ? 16.300 -57.665 -49.703 1.00 0.00 15 HIS A CA 4
ATOM 1547 C C . HIS A 1 16 ? 16.344 -58.121 -48.254 1.00 0.00 15 HIS A C 4
ATOM 1548 O O . HIS A 1 16 ? 15.358 -58.008 -47.525 1.00 0.00 15 HIS A O 4
ATOM 1562 N N . LEU A 1 17 ? 17.503 -58.627 -47.837 1.00 0.00 16 LEU A N 4
ATOM 1563 C CA . LEU A 1 17 ? 17.670 -59.082 -46.468 1.00 0.00 16 LEU A CA 4
ATOM 1564 C C . LEU A 1 17 ? 17.467 -57.906 -45.530 1.00 0.00 16 LEU A C 4
ATOM 1565 O O . LEU A 1 17 ? 16.811 -58.017 -44.495 1.00 0.00 16 LEU A O 4
ATOM 1581 N N . PHE A 1 18 ? 18.029 -56.774 -45.925 1.00 0.00 17 PHE A N 4
ATOM 1582 C CA . PHE A 1 18 ? 17.911 -55.553 -45.150 1.00 0.00 17 PHE A CA 4
ATOM 1583 C C . PHE A 1 18 ? 16.449 -55.173 -45.037 1.00 0.00 17 PHE A C 4
ATOM 1584 O O . PHE A 1 18 ? 15.953 -54.865 -43.957 1.00 0.00 17 PHE A O 4
ATOM 1601 N N . ASN A 1 19 ? 15.763 -55.227 -46.169 1.00 0.00 18 ASN A N 4
ATOM 1602 C CA . ASN A 1 19 ? 14.344 -54.916 -46.212 1.00 0.00 18 ASN A CA 4
ATOM 1603 C C . ASN A 1 19 ? 13.580 -55.927 -45.369 1.00 0.00 18 ASN A C 4
ATOM 1604 O O . ASN A 1 19 ? 12.663 -55.576 -44.640 1.00 0.00 18 ASN A O 4
ATOM 1615 N N . HIS A 1 20 ? 13.981 -57.189 -45.470 1.00 0.00 19 HIS A N 4
ATOM 1616 C CA . HIS A 1 20 ? 13.332 -58.254 -44.709 1.00 0.00 19 HIS A CA 4
ATOM 1617 C C . HIS A 1 20 ? 13.540 -58.050 -43.211 1.00 0.00 19 HIS A C 4
ATOM 1618 O O . HIS A 1 20 ? 12.661 -58.358 -42.405 1.00 0.00 19 HIS A O 4
ATOM 1632 N N . MET A 1 21 ? 14.702 -57.523 -42.848 1.00 0.00 20 MET A N 4
ATOM 1633 C CA . MET A 1 21 ? 15.017 -57.271 -41.440 1.00 0.00 20 MET A CA 4
ATOM 1634 C C . MET A 1 21 ? 14.421 -55.943 -40.975 1.00 0.00 20 MET A C 4
ATOM 1635 O O . MET A 1 21 ? 13.975 -55.813 -39.834 1.00 0.00 20 MET A O 4
ATOM 1649 N N . LYS A 1 22 ? 14.452 -54.952 -41.861 1.00 0.00 21 LYS A N 4
ATOM 1650 C CA . LYS A 1 22 ? 13.949 -53.615 -41.544 1.00 0.00 21 LYS A CA 4
ATOM 1651 C C . LYS A 1 22 ? 12.432 -53.533 -41.658 1.00 0.00 21 LYS A C 4
ATOM 1652 O O . LYS A 1 22 ? 11.804 -52.707 -40.995 1.00 0.00 21 LYS A O 4
ATOM 1671 N N . TYR A 1 23 ? 11.832 -54.378 -42.489 1.00 0.00 22 TYR A N 4
ATOM 1672 C CA . TYR A 1 23 ? 10.376 -54.336 -42.633 1.00 0.00 22 TYR A CA 4
ATOM 1673 C C . TYR A 1 23 ? 9.724 -54.864 -41.353 1.00 0.00 22 TYR A C 4
ATOM 1674 O O . TYR A 1 23 ? 8.553 -54.590 -41.090 1.00 0.00 22 TYR A O 4
ATOM 1692 N N . GLY A 1 24 ? 10.489 -55.611 -40.546 1.00 0.00 23 GLY A N 4
ATOM 1693 C CA . GLY A 1 24 ? 9.954 -56.143 -39.292 1.00 0.00 23 GLY A CA 4
ATOM 1694 C C . GLY A 1 24 ? 9.200 -57.440 -39.536 1.00 0.00 23 GLY A C 4
ATOM 1695 O O . GLY A 1 24 ? 8.432 -57.892 -38.687 1.00 0.00 23 GLY A O 4
ATOM 1699 N N . LEU A 1 25 ? 9.434 -58.041 -40.695 1.00 0.00 24 LEU A N 4
ATOM 1700 C CA . LEU A 1 25 ? 8.775 -59.296 -41.022 1.00 0.00 24 LEU A CA 4
ATOM 1701 C C . LEU A 1 25 ? 9.222 -60.353 -40.032 1.00 0.00 24 LEU A C 4
ATOM 1702 O O . LEU A 1 25 ? 8.421 -61.160 -39.560 1.00 0.00 24 LEU A O 4
ATOM 1718 N N . CYS A 1 26 ? 10.515 -60.334 -39.711 1.00 0.00 25 CYS A N 4
ATOM 1719 C CA . CYS A 1 26 ? 11.072 -61.291 -38.759 1.00 0.00 25 CYS A CA 4
ATOM 1720 C C . CYS A 1 26 ? 12.145 -60.631 -37.893 1.00 0.00 25 CYS A C 4
ATOM 1721 O O . CYS A 1 26 ? 13.251 -60.355 -38.352 1.00 0.00 25 CYS A O 4
ATOM 1728 N N . LYS A 1 27 ? 11.809 -60.390 -36.626 1.00 0.00 26 LYS A N 4
ATOM 1729 C CA . LYS A 1 27 ? 12.740 -59.776 -35.683 1.00 0.00 26 LYS A CA 4
ATOM 1730 C C . LYS A 1 27 ? 13.259 -60.822 -34.697 1.00 0.00 26 LYS A C 4
ATOM 1731 O O . LYS A 1 27 ? 12.553 -61.773 -34.363 1.00 0.00 26 LYS A O 4
ATOM 1750 N N . ASN A 1 28 ? 14.498 -60.642 -34.235 1.00 0.00 27 ASN A N 4
ATOM 1751 C CA . ASN A 1 28 ? 15.110 -61.577 -33.285 1.00 0.00 27 ASN A CA 4
ATOM 1752 C C . ASN A 1 28 ? 15.817 -60.819 -32.166 1.00 0.00 27 ASN A C 4
ATOM 1753 O O . ASN A 1 28 ? 15.133 -60.358 -31.265 1.00 0.00 27 ASN A O 4
ATOM 1765 N N . TYR A 1 2 ? 19.443 -63.735 -49.749 1.00 0.00 1 TYR A N 5
ATOM 1766 C CA . TYR A 1 2 ? 20.536 -63.845 -48.741 1.00 0.00 1 TYR A CA 5
ATOM 1767 C C . TYR A 1 2 ? 20.170 -64.938 -47.739 1.00 0.00 1 TYR A C 5
ATOM 1768 O O . TYR A 1 2 ? 19.311 -65.770 -48.017 1.00 0.00 1 TYR A O 5
ATOM 1786 N N . LYS A 1 3 ? 20.833 -64.929 -46.576 1.00 0.00 2 LYS A N 5
ATOM 1787 C CA . LYS A 1 3 ? 20.572 -65.925 -45.531 1.00 0.00 2 LYS A CA 5
ATOM 1788 C C . LYS A 1 3 ? 19.902 -65.256 -44.334 1.00 0.00 2 LYS A C 5
ATOM 1789 O O . LYS A 1 3 ? 20.350 -64.204 -43.879 1.00 0.00 2 LYS A O 5
ATOM 1808 N N . CYS A 1 4 ? 18.831 -65.863 -43.821 1.00 0.00 3 CYS A N 5
ATOM 1809 C CA . CYS A 1 4 ? 18.127 -65.291 -42.672 1.00 0.00 3 CYS A CA 5
ATOM 1810 C C . CYS A 1 4 ? 17.773 -66.364 -41.657 1.00 0.00 3 CYS A C 5
ATOM 1811 O O . CYS A 1 4 ? 16.976 -67.271 -41.939 1.00 0.00 3 CYS A O 5
ATOM 1818 N N . PHE A 1 5 ? 18.358 -66.221 -40.471 1.00 0.00 4 PHE A N 5
ATOM 1819 C CA . PHE A 1 5 ? 18.114 -67.143 -39.367 1.00 0.00 4 PHE A CA 5
ATOM 1820 C C . PHE A 1 5 ? 16.879 -66.707 -38.575 1.00 0.00 4 PHE A C 5
ATOM 1821 O O . PHE A 1 5 ? 16.166 -67.538 -38.011 1.00 0.00 4 PHE A O 5
ATOM 1838 N N . GLN A 1 6 ? 16.648 -65.397 -38.509 1.00 0.00 5 GLN A N 5
ATOM 1839 C CA . GLN A 1 6 ? 15.514 -64.877 -37.756 1.00 0.00 5 GLN A CA 5
ATOM 1840 C C . GLN A 1 6 ? 14.286 -65.714 -38.061 1.00 0.00 5 GLN A C 5
ATOM 1841 O O . GLN A 1 6 ? 13.447 -65.966 -37.195 1.00 0.00 5 GLN A O 5
ATOM 1855 N N . CYS A 1 7 ? 14.227 -66.168 -39.302 1.00 0.00 6 CYS A N 5
ATOM 1856 C CA . CYS A 1 7 ? 13.144 -67.013 -39.760 1.00 0.00 6 CYS A CA 5
ATOM 1857 C C . CYS A 1 7 ? 13.511 -67.574 -41.134 1.00 0.00 6 CYS A C 5
ATOM 1858 O O . CYS A 1 7 ? 14.141 -66.876 -41.929 1.00 0.00 6 CYS A O 5
ATOM 1865 N N . PRO A 1 8 ? 13.170 -68.802 -41.442 1.00 0.00 7 PRO A N 5
ATOM 1866 C CA . PRO A 1 8 ? 13.535 -69.384 -42.758 1.00 0.00 7 PRO A CA 5
ATOM 1867 C C . PRO A 1 8 ? 13.203 -68.422 -43.899 1.00 0.00 7 PRO A C 5
ATOM 1868 O O . PRO A 1 8 ? 12.073 -68.389 -44.385 1.00 0.00 7 PRO A O 5
ATOM 1879 N N . PHE A 1 9 ? 14.202 -67.653 -44.333 1.00 0.00 8 PHE A N 5
ATOM 1880 C CA . PHE A 1 9 ? 14.001 -66.705 -45.431 1.00 0.00 8 PHE A CA 5
ATOM 1881 C C . PHE A 1 9 ? 15.290 -66.510 -46.218 1.00 0.00 8 PHE A C 5
ATOM 1882 O O . PHE A 1 9 ? 16.395 -66.602 -45.677 1.00 0.00 8 PHE A O 5
ATOM 1899 N N . THR A 1 10 ? 15.128 -66.230 -47.506 1.00 0.00 9 THR A N 5
ATOM 1900 C CA . THR A 1 10 ? 16.267 -66.004 -48.391 1.00 0.00 9 THR A CA 5
ATOM 1901 C C . THR A 1 10 ? 15.866 -65.081 -49.534 1.00 0.00 9 THR A C 5
ATOM 1902 O O . THR A 1 10 ? 14.680 -64.940 -49.836 1.00 0.00 9 THR A O 5
ATOM 1913 N N . CYS A 1 11 ? 16.848 -64.440 -50.163 1.00 0.00 10 CYS A N 5
ATOM 1914 C CA . CYS A 1 11 ? 16.548 -63.522 -51.265 1.00 0.00 10 CYS A CA 5
ATOM 1915 C C . CYS A 1 11 ? 17.697 -63.446 -52.269 1.00 0.00 10 CYS A C 5
ATOM 1916 O O . CYS A 1 11 ? 18.726 -64.101 -52.110 1.00 0.00 10 CYS A O 5
ATOM 1924 N N . ASN A 1 12 ? 17.498 -62.633 -53.307 1.00 0.00 11 ASN A N 5
ATOM 1925 C CA . ASN A 1 12 ? 18.506 -62.460 -54.345 1.00 0.00 11 ASN A CA 5
ATOM 1926 C C . ASN A 1 12 ? 19.767 -61.786 -53.799 1.00 0.00 11 ASN A C 5
ATOM 1927 O O . ASN A 1 12 ? 20.878 -62.152 -54.180 1.00 0.00 11 ASN A O 5
ATOM 1938 N N . GLU A 1 13 ? 19.604 -60.799 -52.907 1.00 0.00 12 GLU A N 5
ATOM 1939 C CA . GLU A 1 13 ? 20.771 -60.103 -52.345 1.00 0.00 12 GLU A CA 5
ATOM 1940 C C . GLU A 1 13 ? 20.505 -59.544 -50.936 1.00 0.00 12 GLU A C 5
ATOM 1941 O O . GLU A 1 13 ? 19.387 -59.620 -50.419 1.00 0.00 12 GLU A O 5
ATOM 1953 N N . LYS A 1 14 ? 21.565 -59.003 -50.312 1.00 0.00 13 LYS A N 5
ATOM 1954 C CA . LYS A 1 14 ? 21.478 -58.459 -48.960 1.00 0.00 13 LYS A CA 5
ATOM 1955 C C . LYS A 1 14 ? 20.427 -57.358 -48.846 1.00 0.00 13 LYS A C 5
ATOM 1956 O O . LYS A 1 14 ? 19.647 -57.337 -47.895 1.00 0.00 13 LYS A O 5
ATOM 1975 N N . SER A 1 15 ? 20.420 -56.438 -49.797 1.00 0.00 14 SER A N 5
ATOM 1976 C CA . SER A 1 15 ? 19.462 -55.330 -49.758 1.00 0.00 14 SER A CA 5
ATOM 1977 C C . SER A 1 15 ? 18.052 -55.828 -49.416 1.00 0.00 14 SER A C 5
ATOM 1978 O O . SER A 1 15 ? 17.306 -55.153 -48.707 1.00 0.00 14 SER A O 5
ATOM 1986 N N . HIS A 1 16 ? 17.692 -57.009 -49.905 1.00 0.00 15 HIS A N 5
ATOM 1987 C CA . HIS A 1 16 ? 16.378 -57.562 -49.618 1.00 0.00 15 HIS A CA 5
ATOM 1988 C C . HIS A 1 16 ? 16.336 -58.063 -48.183 1.00 0.00 15 HIS A C 5
ATOM 1989 O O . HIS A 1 16 ? 15.309 -57.979 -47.511 1.00 0.00 15 HIS A O 5
ATOM 2003 N N . LEU A 1 17 ? 17.472 -58.580 -47.720 1.00 0.00 16 LEU A N 5
ATOM 2004 C CA . LEU A 1 17 ? 17.564 -59.086 -46.361 1.00 0.00 16 LEU A CA 5
ATOM 2005 C C . LEU A 1 17 ? 17.290 -57.940 -45.401 1.00 0.00 16 LEU A C 5
ATOM 2006 O O . LEU A 1 17 ? 16.542 -58.064 -44.432 1.00 0.00 16 LEU A O 5
ATOM 2022 N N . PHE A 1 18 ? 17.894 -56.816 -45.723 1.00 0.00 17 PHE A N 5
ATOM 2023 C CA . PHE A 1 18 ? 17.733 -55.604 -44.941 1.00 0.00 17 PHE A CA 5
ATOM 2024 C C . PHE A 1 18 ? 16.266 -55.229 -44.910 1.00 0.00 17 PHE A C 5
ATOM 2025 O O . PHE A 1 18 ? 15.705 -54.921 -43.860 1.00 0.00 17 PHE A O 5
ATOM 2042 N N . ASN A 1 19 ? 15.649 -55.290 -46.079 1.00 0.00 18 ASN A N 5
ATOM 2043 C CA . ASN A 1 19 ? 14.233 -54.992 -46.209 1.00 0.00 18 ASN A CA 5
ATOM 2044 C C . ASN A 1 19 ? 13.429 -56.015 -45.420 1.00 0.00 18 ASN A C 5
ATOM 2045 O O . ASN A 1 19 ? 12.465 -55.679 -44.744 1.00 0.00 18 ASN A O 5
ATOM 2056 N N . HIS A 1 20 ? 13.853 -57.269 -45.497 1.00 0.00 19 HIS A N 5
ATOM 2057 C CA . HIS A 1 20 ? 13.175 -58.342 -44.775 1.00 0.00 19 HIS A CA 5
ATOM 2058 C C . HIS A 1 20 ? 13.245 -58.103 -43.272 1.00 0.00 19 HIS A C 5
ATOM 2059 O O . HIS A 1 20 ? 12.285 -58.373 -42.551 1.00 0.00 19 HIS A O 5
ATOM 2073 N N . MET A 1 21 ? 14.377 -57.588 -42.804 1.00 0.00 20 MET A N 5
ATOM 2074 C CA . MET A 1 21 ? 14.542 -57.308 -41.376 1.00 0.00 20 MET A CA 5
ATOM 2075 C C . MET A 1 21 ? 13.883 -55.980 -40.996 1.00 0.00 20 MET A C 5
ATOM 2076 O O . MET A 1 21 ? 13.233 -55.868 -39.957 1.00 0.00 20 MET A O 5
ATOM 2090 N N . LYS A 1 22 ? 14.090 -54.970 -41.837 1.00 0.00 21 LYS A N 5
ATOM 2091 C CA . LYS A 1 22 ? 13.556 -53.639 -41.590 1.00 0.00 21 LYS A CA 5
ATOM 2092 C C . LYS A 1 22 ? 12.041 -53.596 -41.741 1.00 0.00 21 LYS A C 5
ATOM 2093 O O . LYS A 1 22 ? 11.377 -52.784 -41.097 1.00 0.00 21 LYS A O 5
ATOM 2112 N N . TYR A 1 23 ? 11.482 -54.464 -42.581 1.00 0.00 22 TYR A N 5
ATOM 2113 C CA . TYR A 1 23 ? 10.027 -54.465 -42.757 1.00 0.00 22 TYR A CA 5
ATOM 2114 C C . TYR A 1 23 ? 9.368 -54.974 -41.477 1.00 0.00 22 TYR A C 5
ATOM 2115 O O . TYR A 1 23 ? 8.186 -54.723 -41.237 1.00 0.00 22 TYR A O 5
ATOM 2133 N N . GLY A 1 24 ? 10.141 -55.672 -40.641 1.00 0.00 23 GLY A N 5
ATOM 2134 C CA . GLY A 1 24 ? 9.611 -56.186 -39.371 1.00 0.00 23 GLY A CA 5
ATOM 2135 C C . GLY A 1 24 ? 9.036 -57.585 -39.540 1.00 0.00 23 GLY A C 5
ATOM 2136 O O . GLY A 1 24 ? 8.386 -58.112 -38.637 1.00 0.00 23 GLY A O 5
ATOM 2140 N N . LEU A 1 25 ? 9.288 -58.185 -40.693 1.00 0.00 24 LEU A N 5
ATOM 2141 C CA . LEU A 1 25 ? 8.801 -59.529 -40.959 1.00 0.00 24 LEU A CA 5
ATOM 2142 C C . LEU A 1 25 ? 9.457 -60.496 -39.984 1.00 0.00 24 LEU A C 5
ATOM 2143 O O . LEU A 1 25 ? 8.813 -61.407 -39.465 1.00 0.00 24 LEU A O 5
ATOM 2159 N N . CYS A 1 26 ? 10.747 -60.279 -39.736 1.00 0.00 25 CYS A N 5
ATOM 2160 C CA . CYS A 1 26 ? 11.496 -61.121 -38.815 1.00 0.00 25 CYS A CA 5
ATOM 2161 C C . CYS A 1 26 ? 12.670 -60.343 -38.209 1.00 0.00 25 CYS A C 5
ATOM 2162 O O . CYS A 1 26 ? 13.653 -60.033 -38.881 1.00 0.00 25 CYS A O 5
ATOM 2169 N N . LYS A 1 27 ? 12.557 -60.016 -36.922 1.00 0.00 26 LYS A N 5
ATOM 2170 C CA . LYS A 1 27 ? 13.605 -59.280 -36.221 1.00 0.00 26 LYS A CA 5
ATOM 2171 C C . LYS A 1 27 ? 14.414 -60.232 -35.332 1.00 0.00 26 LYS A C 5
ATOM 2172 O O . LYS A 1 27 ? 13.899 -61.243 -34.853 1.00 0.00 26 LYS A O 5
ATOM 2191 N N . ASN A 1 28 ? 15.688 -59.900 -35.125 1.00 0.00 27 ASN A N 5
ATOM 2192 C CA . ASN A 1 28 ? 16.584 -60.723 -34.298 1.00 0.00 27 ASN A CA 5
ATOM 2193 C C . ASN A 1 28 ? 16.645 -60.178 -32.876 1.00 0.00 27 ASN A C 5
ATOM 2194 O O . ASN A 1 28 ? 15.961 -60.718 -32.021 1.00 0.00 27 ASN A O 5
ATOM 2206 N N . TYR A 1 2 ? 19.447 -63.706 -49.803 1.00 0.00 1 TYR A N 6
ATOM 2207 C CA . TYR A 1 2 ? 20.553 -63.868 -48.825 1.00 0.00 1 TYR A CA 6
ATOM 2208 C C . TYR A 1 2 ? 20.170 -64.971 -47.828 1.00 0.00 1 TYR A C 6
ATOM 2209 O O . TYR A 1 2 ? 19.391 -65.862 -48.160 1.00 0.00 1 TYR A O 6
ATOM 2227 N N . LYS A 1 3 ? 20.725 -64.901 -46.612 1.00 0.00 2 LYS A N 6
ATOM 2228 C CA . LYS A 1 3 ? 20.441 -65.892 -45.569 1.00 0.00 2 LYS A CA 6
ATOM 2229 C C . LYS A 1 3 ? 19.904 -65.193 -44.320 1.00 0.00 2 LYS A C 6
ATOM 2230 O O . LYS A 1 3 ? 20.430 -64.159 -43.908 1.00 0.00 2 LYS A O 6
ATOM 2249 N N . CYS A 1 4 ? 18.853 -65.760 -43.724 1.00 0.00 3 CYS A N 6
ATOM 2250 C CA . CYS A 1 4 ? 18.251 -65.176 -42.521 1.00 0.00 3 CYS A CA 6
ATOM 2251 C C . CYS A 1 4 ? 17.856 -66.255 -41.527 1.00 0.00 3 CYS A C 6
ATOM 2252 O O . CYS A 1 4 ? 17.052 -67.147 -41.842 1.00 0.00 3 CYS A O 6
ATOM 2259 N N . PHE A 1 5 ? 18.417 -66.139 -40.324 1.00 0.00 4 PHE A N 6
ATOM 2260 C CA . PHE A 1 5 ? 18.141 -67.078 -39.239 1.00 0.00 4 PHE A CA 6
ATOM 2261 C C . PHE A 1 5 ? 16.852 -66.691 -38.503 1.00 0.00 4 PHE A C 6
ATOM 2262 O O . PHE A 1 5 ? 16.121 -67.554 -38.016 1.00 0.00 4 PHE A O 6
ATOM 2279 N N . GLN A 1 6 ? 16.594 -65.386 -38.403 1.00 0.00 5 GLN A N 6
ATOM 2280 C CA . GLN A 1 6 ? 15.403 -64.904 -37.703 1.00 0.00 5 GLN A CA 6
ATOM 2281 C C . GLN A 1 6 ? 14.206 -65.772 -38.063 1.00 0.00 5 GLN A C 6
ATOM 2282 O O . GLN A 1 6 ? 13.351 -66.064 -37.228 1.00 0.00 5 GLN A O 6
ATOM 2296 N N . CYS A 1 7 ? 14.185 -66.194 -39.316 1.00 0.00 6 CYS A N 6
ATOM 2297 C CA . CYS A 1 7 ? 13.128 -67.054 -39.820 1.00 0.00 6 CYS A CA 6
ATOM 2298 C C . CYS A 1 7 ? 13.566 -67.608 -41.171 1.00 0.00 6 CYS A C 6
ATOM 2299 O O . CYS A 1 7 ? 14.185 -66.884 -41.951 1.00 0.00 6 CYS A O 6
ATOM 2306 N N . PRO A 1 8 ? 13.301 -68.855 -41.483 1.00 0.00 7 PRO A N 6
ATOM 2307 C CA . PRO A 1 8 ? 13.746 -69.407 -42.782 1.00 0.00 7 PRO A CA 6
ATOM 2308 C C . PRO A 1 8 ? 13.378 -68.464 -43.922 1.00 0.00 7 PRO A C 6
ATOM 2309 O O . PRO A 1 8 ? 12.260 -68.503 -44.439 1.00 0.00 7 PRO A O 6
ATOM 2320 N N . PHE A 1 9 ? 14.333 -67.623 -44.314 1.00 0.00 8 PHE A N 6
ATOM 2321 C CA . PHE A 1 9 ? 14.106 -66.678 -45.404 1.00 0.00 8 PHE A CA 6
ATOM 2322 C C . PHE A 1 9 ? 15.390 -66.463 -46.189 1.00 0.00 8 PHE A C 6
ATOM 2323 O O . PHE A 1 9 ? 16.490 -66.475 -45.634 1.00 0.00 8 PHE A O 6
ATOM 2340 N N . THR A 1 10 ? 15.225 -66.252 -47.486 1.00 0.00 9 THR A N 6
ATOM 2341 C CA . THR A 1 10 ? 16.357 -66.013 -48.375 1.00 0.00 9 THR A CA 6
ATOM 2342 C C . THR A 1 10 ? 15.925 -65.120 -49.527 1.00 0.00 9 THR A C 6
ATOM 2343 O O . THR A 1 10 ? 14.735 -65.014 -49.822 1.00 0.00 9 THR A O 6
ATOM 2354 N N . CYS A 1 11 ? 16.884 -64.462 -50.170 1.00 0.00 10 CYS A N 6
ATOM 2355 C CA . CYS A 1 11 ? 16.553 -63.568 -51.279 1.00 0.00 10 CYS A CA 6
ATOM 2356 C C . CYS A 1 11 ? 17.688 -63.489 -52.295 1.00 0.00 10 CYS A C 6
ATOM 2357 O O . CYS A 1 11 ? 18.744 -64.092 -52.120 1.00 0.00 10 CYS A O 6
ATOM 2365 N N . ASN A 1 12 ? 17.450 -62.729 -53.362 1.00 0.00 11 ASN A N 6
ATOM 2366 C CA . ASN A 1 12 ? 18.444 -62.564 -54.410 1.00 0.00 11 ASN A CA 6
ATOM 2367 C C . ASN A 1 12 ? 19.683 -61.839 -53.893 1.00 0.00 11 ASN A C 6
ATOM 2368 O O . ASN A 1 12 ? 20.804 -62.186 -54.265 1.00 0.00 11 ASN A O 6
ATOM 2379 N N . GLU A 1 13 ? 19.493 -60.828 -53.034 1.00 0.00 12 GLU A N 6
ATOM 2380 C CA . GLU A 1 13 ? 20.639 -60.083 -52.502 1.00 0.00 12 GLU A CA 6
ATOM 2381 C C . GLU A 1 13 ? 20.381 -59.527 -51.090 1.00 0.00 12 GLU A C 6
ATOM 2382 O O . GLU A 1 13 ? 19.263 -59.591 -50.571 1.00 0.00 12 GLU A O 6
ATOM 2394 N N . LYS A 1 14 ? 21.451 -59.003 -50.468 1.00 0.00 13 LYS A N 6
ATOM 2395 C CA . LYS A 1 14 ? 21.373 -58.463 -49.112 1.00 0.00 13 LYS A CA 6
ATOM 2396 C C . LYS A 1 14 ? 20.349 -57.338 -49.007 1.00 0.00 13 LYS A C 6
ATOM 2397 O O . LYS A 1 14 ? 19.552 -57.303 -48.067 1.00 0.00 13 LYS A O 6
ATOM 2416 N N . SER A 1 15 ? 20.369 -56.417 -49.959 1.00 0.00 14 SER A N 6
ATOM 2417 C CA . SER A 1 15 ? 19.433 -55.297 -49.937 1.00 0.00 14 SER A CA 6
ATOM 2418 C C . SER A 1 15 ? 18.022 -55.769 -49.581 1.00 0.00 14 SER A C 6
ATOM 2419 O O . SER A 1 15 ? 17.251 -55.029 -48.969 1.00 0.00 14 SER A O 6
ATOM 2427 N N . HIS A 1 16 ? 17.689 -57.008 -49.946 1.00 0.00 15 HIS A N 6
ATOM 2428 C CA . HIS A 1 16 ? 16.375 -57.556 -49.635 1.00 0.00 15 HIS A CA 6
ATOM 2429 C C . HIS A 1 16 ? 16.360 -58.048 -48.195 1.00 0.00 15 HIS A C 6
ATOM 2430 O O . HIS A 1 16 ? 15.344 -57.957 -47.506 1.00 0.00 15 HIS A O 6
ATOM 2444 N N . LEU A 1 17 ? 17.506 -58.553 -47.739 1.00 0.00 16 LEU A N 6
ATOM 2445 C CA . LEU A 1 17 ? 17.615 -59.031 -46.371 1.00 0.00 16 LEU A CA 6
ATOM 2446 C C . LEU A 1 17 ? 17.364 -57.864 -45.431 1.00 0.00 16 LEU A C 6
ATOM 2447 O O . LEU A 1 17 ? 16.665 -57.986 -44.427 1.00 0.00 16 LEU A O 6
ATOM 2463 N N . PHE A 1 18 ? 17.931 -56.726 -45.801 1.00 0.00 17 PHE A N 6
ATOM 2464 C CA . PHE A 1 18 ? 17.777 -55.504 -45.034 1.00 0.00 17 PHE A CA 6
ATOM 2465 C C . PHE A 1 18 ? 16.305 -55.145 -44.969 1.00 0.00 17 PHE A C 6
ATOM 2466 O O . PHE A 1 18 ? 15.771 -54.822 -43.910 1.00 0.00 17 PHE A O 6
ATOM 2483 N N . ASN A 1 19 ? 15.658 -55.239 -46.119 1.00 0.00 18 ASN A N 6
ATOM 2484 C CA . ASN A 1 19 ? 14.237 -54.956 -46.213 1.00 0.00 18 ASN A CA 6
ATOM 2485 C C . ASN A 1 19 ? 13.464 -55.968 -45.384 1.00 0.00 18 ASN A C 6
ATOM 2486 O O . ASN A 1 19 ? 12.510 -55.623 -44.701 1.00 0.00 18 ASN A O 6
ATOM 2497 N N . HIS A 1 20 ? 13.900 -57.220 -45.445 1.00 0.00 19 HIS A N 6
ATOM 2498 C CA . HIS A 1 20 ? 13.254 -58.292 -44.689 1.00 0.00 19 HIS A CA 6
ATOM 2499 C C . HIS A 1 20 ? 13.398 -58.052 -43.189 1.00 0.00 19 HIS A C 6
ATOM 2500 O O . HIS A 1 20 ? 12.484 -58.329 -42.414 1.00 0.00 19 HIS A O 6
ATOM 2514 N N . MET A 1 21 ? 14.551 -57.526 -42.790 1.00 0.00 20 MET A N 6
ATOM 2515 C CA . MET A 1 21 ? 14.806 -57.243 -41.378 1.00 0.00 20 MET A CA 6
ATOM 2516 C C . MET A 1 21 ? 14.174 -55.918 -40.960 1.00 0.00 20 MET A C 6
ATOM 2517 O O . MET A 1 21 ? 13.687 -55.776 -39.838 1.00 0.00 20 MET A O 6
ATOM 2531 N N . LYS A 1 22 ? 14.212 -54.943 -41.863 1.00 0.00 21 LYS A N 6
ATOM 2532 C CA . LYS A 1 22 ? 13.675 -53.616 -41.582 1.00 0.00 21 LYS A CA 6
ATOM 2533 C C . LYS A 1 22 ? 12.163 -53.568 -41.773 1.00 0.00 21 LYS A C 6
ATOM 2534 O O . LYS A 1 22 ? 11.491 -52.721 -41.186 1.00 0.00 21 LYS A O 6
ATOM 2553 N N . TYR A 1 23 ? 11.615 -54.475 -42.578 1.00 0.00 22 TYR A N 6
ATOM 2554 C CA . TYR A 1 23 ? 10.164 -54.478 -42.782 1.00 0.00 22 TYR A CA 6
ATOM 2555 C C . TYR A 1 23 ? 9.480 -54.961 -41.502 1.00 0.00 22 TYR A C 6
ATOM 2556 O O . TYR A 1 23 ? 8.299 -54.696 -41.284 1.00 0.00 22 TYR A O 6
ATOM 2574 N N . GLY A 1 24 ? 10.236 -55.658 -40.646 1.00 0.00 23 GLY A N 6
ATOM 2575 C CA . GLY A 1 24 ? 9.683 -56.151 -39.381 1.00 0.00 23 GLY A CA 6
ATOM 2576 C C . GLY A 1 24 ? 9.056 -57.529 -39.559 1.00 0.00 23 GLY A C 6
ATOM 2577 O O . GLY A 1 24 ? 8.353 -58.018 -38.673 1.00 0.00 23 GLY A O 6
ATOM 2581 N N . LEU A 1 25 ? 9.319 -58.154 -40.698 1.00 0.00 24 LEU A N 6
ATOM 2582 C CA . LEU A 1 25 ? 8.777 -59.479 -40.963 1.00 0.00 24 LEU A CA 6
ATOM 2583 C C . LEU A 1 25 ? 9.347 -60.459 -39.951 1.00 0.00 24 LEU A C 6
ATOM 2584 O O . LEU A 1 25 ? 8.638 -61.319 -39.430 1.00 0.00 24 LEU A O 6
ATOM 2600 N N . CYS A 1 26 ? 10.639 -60.310 -39.671 1.00 0.00 25 CYS A N 6
ATOM 2601 C CA . CYS A 1 26 ? 11.309 -61.175 -38.709 1.00 0.00 25 CYS A CA 6
ATOM 2602 C C . CYS A 1 26 ? 12.509 -60.452 -38.084 1.00 0.00 25 CYS A C 6
ATOM 2603 O O . CYS A 1 26 ? 13.526 -60.226 -38.733 1.00 0.00 25 CYS A O 6
ATOM 2610 N N . LYS A 1 27 ? 12.374 -60.071 -36.813 1.00 0.00 26 LYS A N 6
ATOM 2611 C CA . LYS A 1 27 ? 13.441 -59.368 -36.106 1.00 0.00 26 LYS A CA 6
ATOM 2612 C C . LYS A 1 27 ? 14.119 -60.291 -35.093 1.00 0.00 26 LYS A C 6
ATOM 2613 O O . LYS A 1 27 ? 13.459 -61.078 -34.416 1.00 0.00 26 LYS A O 6
ATOM 2632 N N . ASN A 1 28 ? 15.441 -60.180 -34.991 1.00 0.00 27 ASN A N 6
ATOM 2633 C CA . ASN A 1 28 ? 16.200 -61.006 -34.049 1.00 0.00 27 ASN A CA 6
ATOM 2634 C C . ASN A 1 28 ? 16.018 -60.493 -32.623 1.00 0.00 27 ASN A C 6
ATOM 2635 O O . ASN A 1 28 ? 15.372 -61.178 -31.846 1.00 0.00 27 ASN A O 6
ATOM 2647 N N . TYR A 1 2 ? 19.982 -63.914 -50.218 1.00 0.00 1 TYR A N 7
ATOM 2648 C CA . TYR A 1 2 ? 20.848 -63.958 -49.001 1.00 0.00 1 TYR A CA 7
ATOM 2649 C C . TYR A 1 2 ? 20.280 -64.983 -48.019 1.00 0.00 1 TYR A C 7
ATOM 2650 O O . TYR A 1 2 ? 19.449 -65.816 -48.384 1.00 0.00 1 TYR A O 7
ATOM 2668 N N . LYS A 1 3 ? 20.749 -64.921 -46.769 1.00 0.00 2 LYS A N 7
ATOM 2669 C CA . LYS A 1 3 ? 20.309 -65.860 -45.726 1.00 0.00 2 LYS A CA 7
ATOM 2670 C C . LYS A 1 3 ? 19.809 -65.120 -44.490 1.00 0.00 2 LYS A C 7
ATOM 2671 O O . LYS A 1 3 ? 20.298 -64.043 -44.158 1.00 0.00 2 LYS A O 7
ATOM 2690 N N . CYS A 1 4 ? 18.825 -65.711 -43.813 1.00 0.00 3 CYS A N 7
ATOM 2691 C CA . CYS A 1 4 ? 18.255 -65.109 -42.607 1.00 0.00 3 CYS A CA 7
ATOM 2692 C C . CYS A 1 4 ? 17.973 -66.174 -41.556 1.00 0.00 3 CYS A C 7
ATOM 2693 O O . CYS A 1 4 ? 17.232 -67.136 -41.810 1.00 0.00 3 CYS A O 7
ATOM 2700 N N . PHE A 1 5 ? 18.564 -65.970 -40.377 1.00 0.00 4 PHE A N 7
ATOM 2701 C CA . PHE A 1 5 ? 18.405 -66.883 -39.248 1.00 0.00 4 PHE A CA 7
ATOM 2702 C C . PHE A 1 5 ? 17.176 -66.527 -38.407 1.00 0.00 4 PHE A C 7
ATOM 2703 O O . PHE A 1 5 ? 16.617 -67.385 -37.725 1.00 0.00 4 PHE A O 7
ATOM 2720 N N . GLN A 1 6 ? 16.753 -65.264 -38.460 1.00 0.00 5 GLN A N 7
ATOM 2721 C CA . GLN A 1 6 ? 15.584 -64.833 -37.694 1.00 0.00 5 GLN A CA 7
ATOM 2722 C C . GLN A 1 6 ? 14.405 -65.742 -38.016 1.00 0.00 5 GLN A C 7
ATOM 2723 O O . GLN A 1 6 ? 13.648 -66.146 -37.133 1.00 0.00 5 GLN A O 7
ATOM 2737 N N . CYS A 1 7 ? 14.283 -66.073 -39.290 1.00 0.00 6 CYS A N 7
ATOM 2738 C CA . CYS A 1 7 ? 13.229 -66.956 -39.765 1.00 0.00 6 CYS A CA 7
ATOM 2739 C C . CYS A 1 7 ? 13.668 -67.515 -41.114 1.00 0.00 6 CYS A C 7
ATOM 2740 O O . CYS A 1 7 ? 14.260 -66.783 -41.906 1.00 0.00 6 CYS A O 7
ATOM 2747 N N . PRO A 1 8 ? 13.445 -68.774 -41.409 1.00 0.00 7 PRO A N 7
ATOM 2748 C CA . PRO A 1 8 ? 13.906 -69.324 -42.701 1.00 0.00 7 PRO A CA 7
ATOM 2749 C C . PRO A 1 8 ? 13.517 -68.394 -43.843 1.00 0.00 7 PRO A C 7
ATOM 2750 O O . PRO A 1 8 ? 12.404 -68.464 -44.364 1.00 0.00 7 PRO A O 7
ATOM 2761 N N . PHE A 1 9 ? 14.451 -67.531 -44.233 1.00 0.00 8 PHE A N 7
ATOM 2762 C CA . PHE A 1 9 ? 14.201 -66.598 -45.327 1.00 0.00 8 PHE A CA 7
ATOM 2763 C C . PHE A 1 9 ? 15.474 -66.364 -46.122 1.00 0.00 8 PHE A C 7
ATOM 2764 O O . PHE A 1 9 ? 16.576 -66.311 -45.575 1.00 0.00 8 PHE A O 7
ATOM 2781 N N . THR A 1 10 ? 15.292 -66.226 -47.424 1.00 0.00 9 THR A N 7
ATOM 2782 C CA . THR A 1 10 ? 16.404 -65.991 -48.344 1.00 0.00 9 THR A CA 7
ATOM 2783 C C . THR A 1 10 ? 15.929 -65.102 -49.482 1.00 0.00 9 THR A C 7
ATOM 2784 O O . THR A 1 10 ? 14.726 -64.978 -49.707 1.00 0.00 9 THR A O 7
ATOM 2795 N N . CYS A 1 11 ? 16.857 -64.462 -50.182 1.00 0.00 10 CYS A N 7
ATOM 2796 C CA . CYS A 1 11 ? 16.463 -63.569 -51.270 1.00 0.00 10 CYS A CA 7
ATOM 2797 C C . CYS A 1 11 ? 17.546 -63.453 -52.345 1.00 0.00 10 CYS A C 7
ATOM 2798 O O . CYS A 1 11 ? 18.585 -64.106 -52.272 1.00 0.00 10 CYS A O 7
ATOM 2806 N N . ASN A 1 12 ? 17.272 -62.625 -53.355 1.00 0.00 11 ASN A N 7
ATOM 2807 C CA . ASN A 1 12 ? 18.203 -62.426 -54.462 1.00 0.00 11 ASN A CA 7
ATOM 2808 C C . ASN A 1 12 ? 19.498 -61.765 -54.002 1.00 0.00 11 ASN A C 7
ATOM 2809 O O . ASN A 1 12 ? 20.580 -62.124 -54.469 1.00 0.00 11 ASN A O 7
ATOM 2820 N N . GLU A 1 13 ? 19.392 -60.802 -53.087 1.00 0.00 12 GLU A N 7
ATOM 2821 C CA . GLU A 1 13 ? 20.583 -60.115 -52.586 1.00 0.00 12 GLU A CA 7
ATOM 2822 C C . GLU A 1 13 ? 20.356 -59.547 -51.183 1.00 0.00 12 GLU A C 7
ATOM 2823 O O . GLU A 1 13 ? 19.235 -59.566 -50.669 1.00 0.00 12 GLU A O 7
ATOM 2835 N N . LYS A 1 14 ? 21.437 -59.064 -50.556 1.00 0.00 13 LYS A N 7
ATOM 2836 C CA . LYS A 1 14 ? 21.348 -58.517 -49.207 1.00 0.00 13 LYS A CA 7
ATOM 2837 C C . LYS A 1 14 ? 20.298 -57.416 -49.112 1.00 0.00 13 LYS A C 7
ATOM 2838 O O . LYS A 1 14 ? 19.490 -57.405 -48.185 1.00 0.00 13 LYS A O 7
ATOM 2857 N N . SER A 1 15 ? 20.322 -56.485 -50.062 1.00 0.00 14 SER A N 7
ATOM 2858 C CA . SER A 1 15 ? 19.375 -55.372 -50.060 1.00 0.00 14 SER A CA 7
ATOM 2859 C C . SER A 1 15 ? 17.973 -55.833 -49.663 1.00 0.00 14 SER A C 7
ATOM 2860 O O . SER A 1 15 ? 17.231 -55.088 -49.023 1.00 0.00 14 SER A O 7
ATOM 2868 N N . HIS A 1 16 ? 17.612 -57.062 -50.026 1.00 0.00 15 HIS A N 7
ATOM 2869 C CA . HIS A 1 16 ? 16.300 -57.588 -49.670 1.00 0.00 15 HIS A CA 7
ATOM 2870 C C . HIS A 1 16 ? 16.325 -58.099 -48.238 1.00 0.00 15 HIS A C 7
ATOM 2871 O O . HIS A 1 16 ? 15.338 -57.985 -47.509 1.00 0.00 15 HIS A O 7
ATOM 2885 N N . LEU A 1 17 ? 17.463 -58.656 -47.833 1.00 0.00 16 LEU A N 7
ATOM 2886 C CA . LEU A 1 17 ? 17.595 -59.165 -46.481 1.00 0.00 16 LEU A CA 7
ATOM 2887 C C . LEU A 1 17 ? 17.408 -58.009 -45.512 1.00 0.00 16 LEU A C 7
ATOM 2888 O O . LEU A 1 17 ? 16.692 -58.100 -44.516 1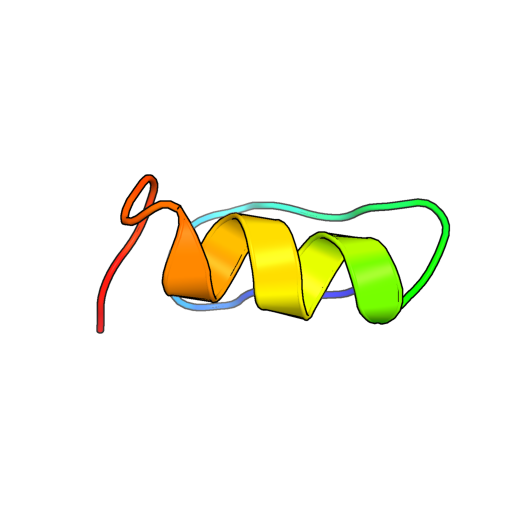.00 0.00 16 LEU A O 7
ATOM 2904 N N . PHE A 1 18 ? 18.052 -56.914 -45.845 1.00 0.00 17 PHE A N 7
ATOM 2905 C CA . PHE A 1 18 ? 17.972 -55.708 -45.042 1.00 0.00 17 PHE A CA 7
ATOM 2906 C C . PHE A 1 18 ? 16.520 -55.278 -44.941 1.00 0.00 17 PHE A C 7
ATOM 2907 O O . PHE A 1 18 ? 16.018 -54.960 -43.863 1.00 0.00 17 PHE A O 7
ATOM 2924 N N . ASN A 1 19 ? 15.850 -55.302 -46.081 1.00 0.00 18 ASN A N 7
ATOM 2925 C CA . ASN A 1 19 ? 14.443 -54.948 -46.144 1.00 0.00 18 ASN A CA 7
ATOM 2926 C C . ASN A 1 19 ? 13.634 -55.944 -45.328 1.00 0.00 18 ASN A C 7
ATOM 2927 O O . ASN A 1 19 ? 12.705 -55.574 -44.622 1.00 0.00 18 ASN A O 7
ATOM 2938 N N . HIS A 1 20 ? 14.012 -57.213 -45.425 1.00 0.00 19 HIS A N 7
ATOM 2939 C CA . HIS A 1 20 ? 13.324 -58.267 -44.685 1.00 0.00 19 HIS A CA 7
ATOM 2940 C C . HIS A 1 20 ? 13.471 -58.045 -43.181 1.00 0.00 19 HIS A C 7
ATOM 2941 O O . HIS A 1 20 ? 12.549 -58.314 -42.411 1.00 0.00 19 HIS A O 7
ATOM 2955 N N . MET A 1 21 ? 14.629 -57.540 -42.774 1.00 0.00 20 MET A N 7
ATOM 2956 C CA . MET A 1 21 ? 14.886 -57.266 -41.359 1.00 0.00 20 MET A CA 7
ATOM 2957 C C . MET A 1 21 ? 14.232 -55.955 -40.927 1.00 0.00 20 MET A C 7
ATOM 2958 O O . MET A 1 21 ? 13.702 -55.846 -39.822 1.00 0.00 20 MET A O 7
ATOM 2972 N N . LYS A 1 22 ? 14.313 -54.958 -41.799 1.00 0.00 21 LYS A N 7
ATOM 2973 C CA . LYS A 1 22 ? 13.769 -53.640 -41.504 1.00 0.00 21 LYS A CA 7
ATOM 2974 C C . LYS A 1 22 ? 12.258 -53.588 -41.722 1.00 0.00 21 LYS A C 7
ATOM 2975 O O . LYS A 1 22 ? 11.576 -52.753 -41.131 1.00 0.00 21 LYS A O 7
ATOM 2994 N N . TYR A 1 23 ? 11.725 -54.483 -42.547 1.00 0.00 22 TYR A N 7
ATOM 2995 C CA . TYR A 1 23 ? 10.278 -54.481 -42.773 1.00 0.00 22 TYR A CA 7
ATOM 2996 C C . TYR A 1 23 ? 9.578 -54.971 -41.504 1.00 0.00 22 TYR A C 7
ATOM 2997 O O . TYR A 1 23 ? 8.391 -54.715 -41.303 1.00 0.00 22 TYR A O 7
ATOM 3015 N N . GLY A 1 24 ? 10.329 -55.660 -40.635 1.00 0.00 23 GLY A N 7
ATOM 3016 C CA . GLY A 1 24 ? 9.764 -56.155 -39.377 1.00 0.00 23 GLY A CA 7
ATOM 3017 C C . GLY A 1 24 ? 9.092 -57.506 -39.569 1.00 0.00 23 GLY A C 7
ATOM 3018 O O . GLY A 1 24 ? 8.361 -57.971 -38.695 1.00 0.00 23 GLY A O 7
ATOM 3022 N N . LEU A 1 25 ? 9.352 -58.139 -40.703 1.00 0.00 24 LEU A N 7
ATOM 3023 C CA . LEU A 1 25 ? 8.771 -59.447 -40.968 1.00 0.00 24 LEU A CA 7
ATOM 3024 C C . LEU A 1 25 ? 9.317 -60.428 -39.950 1.00 0.00 24 LEU A C 7
ATOM 3025 O O . LEU A 1 25 ? 8.588 -61.263 -39.414 1.00 0.00 24 LEU A O 7
ATOM 3041 N N . CYS A 1 26 ? 10.612 -60.305 -39.678 1.00 0.00 25 CYS A N 7
ATOM 3042 C CA . CYS A 1 26 ? 11.274 -61.167 -38.707 1.00 0.00 25 CYS A CA 7
ATOM 3043 C C . CYS A 1 26 ? 12.278 -60.355 -37.886 1.00 0.00 25 CYS A C 7
ATOM 3044 O O . CYS A 1 26 ? 13.327 -59.950 -38.389 1.00 0.00 25 CYS A O 7
ATOM 3051 N N . LYS A 1 27 ? 11.937 -60.108 -36.615 1.00 0.00 26 LYS A N 7
ATOM 3052 C CA . LYS A 1 27 ? 12.798 -59.336 -35.720 1.00 0.00 26 LYS A CA 7
ATOM 3053 C C . LYS A 1 27 ? 13.493 -60.259 -34.719 1.00 0.00 26 LYS A C 7
ATOM 3054 O O . LYS A 1 27 ? 12.848 -60.847 -33.849 1.00 0.00 26 LYS A O 7
ATOM 3073 N N . ASN A 1 28 ? 14.813 -60.374 -34.842 1.00 0.00 27 ASN A N 7
ATOM 3074 C CA . ASN A 1 28 ? 15.594 -61.222 -33.943 1.00 0.00 27 ASN A CA 7
ATOM 3075 C C . ASN A 1 28 ? 17.064 -60.817 -33.971 1.00 0.00 27 ASN A C 7
ATOM 3076 O O . ASN A 1 28 ? 17.335 -59.635 -33.841 1.00 0.00 27 ASN A O 7
ATOM 3088 N N . TYR A 1 2 ? 19.450 -63.806 -50.047 1.00 0.00 1 TYR A N 8
ATOM 3089 C CA . TYR A 1 2 ? 20.562 -63.925 -49.064 1.00 0.00 1 TYR A CA 8
ATOM 3090 C C . TYR A 1 2 ? 20.169 -64.971 -48.016 1.00 0.00 1 TYR A C 8
ATOM 3091 O O . TYR A 1 2 ? 19.407 -65.887 -48.316 1.00 0.00 1 TYR A O 8
ATOM 3109 N N . LYS A 1 3 ? 20.694 -64.839 -46.793 1.00 0.00 2 LYS A N 8
ATOM 3110 C CA . LYS A 1 3 ? 20.386 -65.789 -45.720 1.00 0.00 2 LYS A CA 8
ATOM 3111 C C . LYS A 1 3 ? 19.963 -65.052 -44.450 1.00 0.00 2 LYS A C 8
ATOM 3112 O O . LYS A 1 3 ? 20.622 -64.104 -44.023 1.00 0.00 2 LYS A O 8
ATOM 3131 N N . CYS A 1 4 ? 18.864 -65.505 -43.842 1.00 0.00 3 CYS A N 8
ATOM 3132 C CA . CYS A 1 4 ? 18.353 -64.899 -42.607 1.00 0.00 3 CYS A CA 8
ATOM 3133 C C . CYS A 1 4 ? 18.047 -65.971 -41.569 1.00 0.00 3 CYS A C 8
ATOM 3134 O O . CYS A 1 4 ? 17.250 -66.889 -41.823 1.00 0.00 3 CYS A O 8
ATOM 3141 N N . PHE A 1 5 ? 18.684 -65.831 -40.404 1.00 0.00 4 PHE A N 8
ATOM 3142 C CA . PHE A 1 5 ? 18.506 -66.768 -39.297 1.00 0.00 4 PHE A CA 8
ATOM 3143 C C . PHE A 1 5 ? 17.288 -66.412 -38.449 1.00 0.00 4 PHE A C 8
ATOM 3144 O O . PHE A 1 5 ? 16.730 -67.272 -37.766 1.00 0.00 4 PHE A O 8
ATOM 3161 N N . GLN A 1 6 ? 16.886 -65.146 -38.479 1.00 0.00 5 GLN A N 8
ATOM 3162 C CA . GLN A 1 6 ? 15.740 -64.715 -37.687 1.00 0.00 5 GLN A CA 8
ATOM 3163 C C . GLN A 1 6 ? 14.556 -65.621 -37.984 1.00 0.00 5 GLN A C 8
ATOM 3164 O O . GLN A 1 6 ? 13.803 -66.009 -37.090 1.00 0.00 5 GLN A O 8
ATOM 3178 N N . CYS A 1 7 ? 14.423 -65.966 -39.254 1.00 0.00 6 CYS A N 8
ATOM 3179 C CA . CYS A 1 7 ? 13.361 -66.846 -39.712 1.00 0.00 6 CYS A CA 8
ATOM 3180 C C . CYS A 1 7 ? 13.786 -67.446 -41.049 1.00 0.00 6 CYS A C 8
ATOM 3181 O O . CYS A 1 7 ? 14.372 -66.739 -41.868 1.00 0.00 6 CYS A O 8
ATOM 3188 N N . PRO A 1 8 ? 13.545 -68.709 -41.307 1.00 0.00 7 PRO A N 8
ATOM 3189 C CA . PRO A 1 8 ? 13.983 -69.298 -42.593 1.00 0.00 7 PRO A CA 8
ATOM 3190 C C . PRO A 1 8 ? 13.571 -68.404 -43.759 1.00 0.00 7 PRO A C 8
ATOM 3191 O O . PRO A 1 8 ? 12.448 -68.492 -44.256 1.00 0.00 7 PRO A O 8
ATOM 3202 N N . PHE A 1 9 ? 14.493 -67.548 -44.196 1.00 0.00 8 PHE A N 8
ATOM 3203 C CA . PHE A 1 9 ? 14.217 -66.647 -45.314 1.00 0.00 8 PHE A CA 8
ATOM 3204 C C . PHE A 1 9 ? 15.474 -66.429 -46.140 1.00 0.00 8 PHE A C 8
ATOM 3205 O O . PHE A 1 9 ? 16.589 -66.403 -45.618 1.00 0.00 8 PHE A O 8
ATOM 3222 N N . THR A 1 10 ? 15.269 -66.266 -47.438 1.00 0.00 9 THR A N 8
ATOM 3223 C CA . THR A 1 10 ? 16.369 -66.039 -48.370 1.00 0.00 9 THR A CA 8
ATOM 3224 C C . THR A 1 10 ? 15.899 -65.148 -49.509 1.00 0.00 9 THR A C 8
ATOM 3225 O O . THR A 1 10 ? 14.697 -65.005 -49.731 1.00 0.00 9 THR A O 8
ATOM 3236 N N . CYS A 1 11 ? 16.839 -64.530 -50.217 1.00 0.00 10 CYS A N 8
ATOM 3237 C CA . CYS A 1 11 ? 16.462 -63.636 -51.312 1.00 0.00 10 CYS A CA 8
ATOM 3238 C C . CYS A 1 11 ? 17.545 -63.551 -52.386 1.00 0.00 10 CYS A C 8
ATOM 3239 O O . CYS A 1 11 ? 18.599 -64.177 -52.286 1.00 0.00 10 CYS A O 8
ATOM 3247 N N . ASN A 1 12 ? 17.257 -62.764 -53.418 1.00 0.00 11 ASN A N 8
ATOM 3248 C CA . ASN A 1 12 ? 18.184 -62.574 -54.526 1.00 0.00 11 ASN A CA 8
ATOM 3249 C C . ASN A 1 12 ? 19.449 -61.840 -54.077 1.00 0.00 11 ASN A C 8
ATOM 3250 O O . ASN A 1 12 ? 20.548 -62.165 -54.523 1.00 0.00 11 ASN A O 8
ATOM 3261 N N . GLU A 1 13 ? 19.297 -60.839 -53.202 1.00 0.00 12 GLU A N 8
ATOM 3262 C CA . GLU A 1 13 ? 20.457 -60.074 -52.732 1.00 0.00 12 GLU A CA 8
ATOM 3263 C C . GLU A 1 13 ? 20.264 -59.547 -51.297 1.00 0.00 12 GLU A C 8
ATOM 3264 O O . GLU A 1 13 ? 19.158 -59.577 -50.751 1.00 0.00 12 GLU A O 8
ATOM 3276 N N . LYS A 1 14 ? 21.361 -59.081 -50.683 1.00 0.00 13 LYS A N 8
ATOM 3277 C CA . LYS A 1 14 ? 21.316 -58.574 -49.314 1.00 0.00 13 LYS A CA 8
ATOM 3278 C C . LYS A 1 14 ? 20.312 -57.434 -49.177 1.00 0.00 13 LYS A C 8
ATOM 3279 O O . LYS A 1 14 ? 19.544 -57.387 -48.219 1.00 0.00 13 LYS A O 8
ATOM 3298 N N . SER A 1 15 ? 20.326 -56.511 -50.131 1.00 0.00 14 SER A N 8
ATOM 3299 C CA . SER A 1 15 ? 19.403 -55.373 -50.086 1.00 0.00 14 SER A CA 8
ATOM 3300 C C . SER A 1 15 ? 17.997 -55.831 -49.689 1.00 0.00 14 SER A C 8
ATOM 3301 O O . SER A 1 15 ? 17.218 -55.055 -49.134 1.00 0.00 14 SER A O 8
ATOM 3309 N N . HIS A 1 16 ? 17.682 -57.102 -49.958 1.00 0.00 15 HIS A N 8
ATOM 3310 C CA . HIS A 1 16 ? 16.374 -57.649 -49.600 1.00 0.00 15 HIS A CA 8
ATOM 3311 C C . HIS A 1 16 ? 16.404 -58.132 -48.157 1.00 0.00 15 HIS A C 8
ATOM 3312 O O . HIS A 1 16 ? 15.415 -58.030 -47.434 1.00 0.00 15 HIS A O 8
ATOM 3326 N N . LEU A 1 17 ? 17.563 -58.636 -47.741 1.00 0.00 16 LEU A N 8
ATOM 3327 C CA . LEU A 1 17 ? 17.732 -59.107 -46.374 1.00 0.00 16 LEU A CA 8
ATOM 3328 C C . LEU A 1 17 ? 17.523 -57.938 -45.426 1.00 0.00 16 LEU A C 8
ATOM 3329 O O . LEU A 1 17 ? 16.861 -58.055 -44.394 1.00 0.00 16 LEU A O 8
ATOM 3345 N N . PHE A 1 18 ? 18.087 -56.802 -45.813 1.00 0.00 17 PHE A N 8
ATOM 3346 C CA . PHE A 1 18 ? 17.967 -55.581 -45.037 1.00 0.00 17 PHE A CA 8
ATOM 3347 C C . PHE A 1 18 ? 16.505 -55.187 -44.956 1.00 0.00 17 PHE A C 8
ATOM 3348 O O . PHE A 1 18 ? 15.988 -54.862 -43.888 1.00 0.00 17 PHE A O 8
ATOM 3365 N N . ASN A 1 19 ? 15.848 -55.242 -46.105 1.00 0.00 18 ASN A N 8
ATOM 3366 C CA . ASN A 1 19 ? 14.435 -54.916 -46.189 1.00 0.00 18 ASN A CA 8
ATOM 3367 C C . ASN A 1 19 ? 13.636 -55.918 -45.375 1.00 0.00 18 ASN A C 8
ATOM 3368 O O . ASN A 1 19 ? 12.700 -55.556 -44.675 1.00 0.00 18 ASN A O 8
ATOM 3379 N N . HIS A 1 20 ? 14.029 -57.184 -45.464 1.00 0.00 19 HIS A N 8
ATOM 3380 C CA . HIS A 1 20 ? 13.350 -58.245 -44.725 1.00 0.00 19 HIS A CA 8
ATOM 3381 C C . HIS A 1 20 ? 13.526 -58.047 -43.225 1.00 0.00 19 HIS A C 8
ATOM 3382 O O . HIS A 1 20 ? 12.615 -58.314 -42.441 1.00 0.00 19 HIS A O 8
ATOM 3396 N N . MET A 1 21 ? 14.700 -57.566 -42.834 1.00 0.00 20 MET A N 8
ATOM 3397 C CA . MET A 1 21 ? 14.990 -57.321 -41.422 1.00 0.00 20 MET A CA 8
ATOM 3398 C C . MET A 1 21 ? 14.394 -55.994 -40.962 1.00 0.00 20 MET A C 8
ATOM 3399 O O . MET A 1 21 ? 13.941 -55.864 -39.825 1.00 0.00 20 MET A O 8
ATOM 3413 N N . LYS A 1 22 ? 14.427 -55.002 -41.848 1.00 0.00 21 LYS A N 8
ATOM 3414 C CA . LYS A 1 22 ? 13.923 -53.670 -41.529 1.00 0.00 21 LYS A CA 8
ATOM 3415 C C . LYS A 1 22 ? 12.414 -53.576 -41.726 1.00 0.00 21 LYS A C 8
ATOM 3416 O O . LYS A 1 22 ? 11.762 -52.724 -41.122 1.00 0.00 21 LYS A O 8
ATOM 3435 N N . TYR A 1 23 ? 11.846 -54.449 -42.551 1.00 0.00 22 TYR A N 8
ATOM 3436 C CA . TYR A 1 23 ? 10.398 -54.405 -42.758 1.00 0.00 22 TYR A CA 8
ATOM 3437 C C . TYR A 1 23 ? 9.697 -54.885 -41.485 1.00 0.00 22 TYR A C 8
ATOM 3438 O O . TYR A 1 23 ? 8.529 -54.571 -41.260 1.00 0.00 22 TYR A O 8
ATOM 3456 N N . GLY A 1 24 ? 10.421 -55.632 -40.644 1.00 0.00 23 GLY A N 8
ATOM 3457 C CA . GLY A 1 24 ? 9.849 -56.121 -39.390 1.00 0.00 23 GLY A CA 8
ATOM 3458 C C . GLY A 1 24 ? 9.121 -57.442 -39.597 1.00 0.00 23 GLY A C 8
ATOM 3459 O O . GLY A 1 24 ? 8.350 -57.875 -38.740 1.00 0.00 23 GLY A O 8
ATOM 3463 N N . LEU A 1 25 ? 9.371 -58.084 -40.730 1.00 0.00 24 LEU A N 8
ATOM 3464 C CA . LEU A 1 25 ? 8.731 -59.361 -41.018 1.00 0.00 24 LEU A CA 8
ATOM 3465 C C . LEU A 1 25 ? 9.178 -60.382 -39.987 1.00 0.00 24 LEU A C 8
ATOM 3466 O O . LEU A 1 25 ? 8.377 -61.171 -39.486 1.00 0.00 24 LEU A O 8
ATOM 34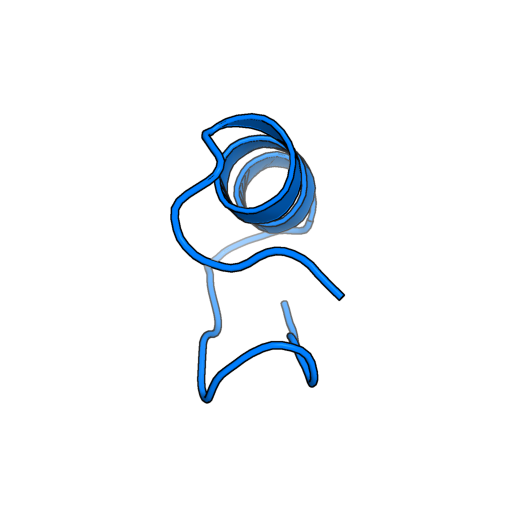82 N N . CYS A 1 26 ? 10.467 -60.346 -39.657 1.00 0.00 25 CYS A N 8
ATOM 3483 C CA . CYS A 1 26 ? 11.022 -61.259 -38.660 1.00 0.00 25 CYS A CA 8
ATOM 3484 C C . CYS A 1 26 ? 12.100 -60.548 -37.843 1.00 0.00 25 CYS A C 8
ATOM 3485 O O . CYS A 1 26 ? 13.208 -60.308 -38.323 1.00 0.00 25 CYS A O 8
ATOM 3492 N N . LYS A 1 27 ? 11.764 -60.202 -36.600 1.00 0.00 26 LYS A N 8
ATOM 3493 C CA . LYS A 1 27 ? 12.698 -59.512 -35.714 1.00 0.00 26 LYS A CA 8
ATOM 3494 C C . LYS A 1 27 ? 13.209 -60.448 -34.622 1.00 0.00 26 LYS A C 8
ATOM 3495 O O . LYS A 1 27 ? 12.436 -60.902 -33.777 1.00 0.00 26 LYS A O 8
ATOM 3514 N N . ASN A 1 28 ? 14.514 -60.723 -34.630 1.00 0.00 27 ASN A N 8
ATOM 3515 C CA . ASN A 1 28 ? 15.114 -61.597 -33.620 1.00 0.00 27 ASN A CA 8
ATOM 3516 C C . ASN A 1 28 ? 16.563 -61.196 -33.364 1.00 0.00 27 ASN A C 8
ATOM 3517 O O . ASN A 1 28 ? 17.433 -61.731 -34.033 1.00 0.00 27 ASN A O 8
ATOM 3529 N N . TYR A 1 2 ? 19.861 -63.648 -50.007 1.00 0.00 1 TYR A N 9
ATOM 3530 C CA . TYR A 1 2 ? 20.799 -63.823 -48.862 1.00 0.00 1 TYR A CA 9
ATOM 3531 C C . TYR A 1 2 ? 20.241 -64.910 -47.930 1.00 0.00 1 TYR A C 9
ATOM 3532 O O . TYR A 1 2 ? 19.514 -65.797 -48.377 1.00 0.00 1 TYR A O 9
ATOM 3550 N N . LYS A 1 3 ? 20.582 -64.836 -46.643 1.00 0.00 2 LYS A N 9
ATOM 3551 C CA . LYS A 1 3 ? 20.115 -65.816 -45.659 1.00 0.00 2 LYS A CA 9
ATOM 3552 C C . LYS A 1 3 ? 19.675 -65.116 -44.373 1.00 0.00 2 LYS A C 9
ATOM 3553 O O . LYS A 1 3 ? 20.230 -64.085 -43.995 1.00 0.00 2 LYS A O 9
ATOM 3572 N N . CYS A 1 4 ? 18.671 -65.682 -43.703 1.00 0.00 3 CYS A N 9
ATOM 3573 C CA . CYS A 1 4 ? 18.160 -65.103 -42.455 1.00 0.00 3 CYS A CA 9
ATOM 3574 C C . CYS A 1 4 ? 17.797 -66.194 -41.454 1.00 0.00 3 CYS A C 9
ATOM 3575 O O . CYS A 1 4 ? 17.024 -67.113 -41.766 1.00 0.00 3 CYS A O 9
ATOM 3582 N N . PHE A 1 5 ? 18.365 -66.063 -40.253 1.00 0.00 4 PHE A N 9
ATOM 3583 C CA . PHE A 1 5 ? 18.137 -67.009 -39.161 1.00 0.00 4 PHE A CA 9
ATOM 3584 C C . PHE A 1 5 ? 16.854 -66.664 -38.401 1.00 0.00 4 PHE A C 9
ATOM 3585 O O . PHE A 1 5 ? 16.200 -67.542 -37.837 1.00 0.00 4 PHE A O 9
ATOM 3602 N N . GLN A 1 6 ? 16.505 -65.381 -38.385 1.00 0.00 5 GLN A N 9
ATOM 3603 C CA . GLN A 1 6 ? 15.302 -64.934 -37.685 1.00 0.00 5 GLN A CA 9
ATOM 3604 C C . GLN A 1 6 ? 14.134 -65.835 -38.057 1.00 0.00 5 GLN A C 9
ATOM 3605 O O . GLN A 1 6 ? 13.298 -66.182 -37.223 1.00 0.00 5 GLN A O 9
ATOM 3619 N N . CYS A 1 7 ? 14.111 -66.221 -39.321 1.00 0.00 6 CYS A N 9
ATOM 3620 C CA . CYS A 1 7 ? 13.081 -67.102 -39.847 1.00 0.00 6 CYS A CA 9
ATOM 3621 C C . CYS A 1 7 ? 13.578 -67.654 -41.177 1.00 0.00 6 CYS A C 9
ATOM 3622 O O . CYS A 1 7 ? 14.239 -66.934 -41.923 1.00 0.00 6 CYS A O 9
ATOM 3629 N N . PRO A 1 8 ? 13.318 -68.895 -41.505 1.00 0.00 7 PRO A N 9
ATOM 3630 C CA . PRO A 1 8 ? 13.819 -69.443 -42.784 1.00 0.00 7 PRO A CA 9
ATOM 3631 C C . PRO A 1 8 ? 13.470 -68.510 -43.944 1.00 0.00 7 PRO A C 9
ATOM 3632 O O . PRO A 1 8 ? 12.375 -68.583 -44.501 1.00 0.00 7 PRO A O 9
ATOM 3643 N N . PHE A 1 9 ? 14.412 -67.643 -44.310 1.00 0.00 8 PHE A N 9
ATOM 3644 C CA . PHE A 1 9 ? 14.191 -66.713 -45.417 1.00 0.00 8 PHE A CA 9
ATOM 3645 C C . PHE A 1 9 ? 15.486 -66.462 -46.175 1.00 0.00 8 PHE A C 9
ATOM 3646 O O . PHE A 1 9 ? 16.571 -66.409 -45.596 1.00 0.00 8 PHE A O 9
ATOM 3663 N N . THR A 1 10 ? 15.343 -66.293 -47.479 1.00 0.00 9 THR A N 9
ATOM 3664 C CA . THR A 1 10 ? 16.482 -66.028 -48.354 1.00 0.00 9 THR A CA 9
ATOM 3665 C C . THR A 1 10 ? 16.030 -65.174 -49.532 1.00 0.00 9 THR A C 9
ATOM 3666 O O . THR A 1 10 ? 14.843 -65.135 -49.854 1.00 0.00 9 THR A O 9
ATOM 3677 N N . CYS A 1 11 ? 16.967 -64.473 -50.167 1.00 0.00 10 CYS A N 9
ATOM 3678 C CA . CYS A 1 11 ? 16.610 -63.609 -51.292 1.00 0.00 10 CYS A CA 9
ATOM 3679 C C . CYS A 1 11 ? 17.736 -63.513 -52.319 1.00 0.00 10 CYS A C 9
ATOM 3680 O O . CYS A 1 11 ? 18.780 -64.152 -52.187 1.00 0.00 10 CYS A O 9
ATOM 3688 N N . ASN A 1 12 ? 17.497 -62.698 -53.344 1.00 0.00 11 ASN A N 9
ATOM 3689 C CA . ASN A 1 12 ? 18.473 -62.495 -54.408 1.00 0.00 11 ASN A CA 9
ATOM 3690 C C . ASN A 1 12 ? 19.729 -61.799 -53.885 1.00 0.00 11 ASN A C 9
ATOM 3691 O O . ASN A 1 12 ? 20.840 -62.143 -54.286 1.00 0.00 11 ASN A O 9
ATOM 3702 N N . GLU A 1 13 ? 19.560 -60.816 -52.994 1.00 0.00 12 GLU A N 9
ATOM 3703 C CA . GLU A 1 13 ? 20.713 -60.095 -52.448 1.00 0.00 12 GLU A CA 9
ATOM 3704 C C . GLU A 1 13 ? 20.421 -59.567 -51.029 1.00 0.00 12 GLU A C 9
ATOM 3705 O O . GLU A 1 13 ? 19.304 -59.696 -50.515 1.00 0.00 12 GLU A O 9
ATOM 3717 N N . LYS A 1 14 ? 21.445 -58.992 -50.394 1.00 0.00 13 LYS A N 9
ATOM 3718 C CA . LYS A 1 14 ? 21.312 -58.473 -49.037 1.00 0.00 13 LYS A CA 9
ATOM 3719 C C . LYS A 1 14 ? 20.251 -57.376 -48.939 1.00 0.00 13 LYS A C 9
ATOM 3720 O O . LYS A 1 14 ? 19.481 -57.335 -47.981 1.00 0.00 13 LYS A O 9
ATOM 3739 N N . SER A 1 15 ? 20.219 -56.477 -49.914 1.00 0.00 14 SER A N 9
ATOM 3740 C CA . SER A 1 15 ? 19.250 -55.385 -49.887 1.00 0.00 14 SER A CA 9
ATOM 3741 C C . SER A 1 15 ? 17.859 -55.905 -49.522 1.00 0.00 14 SER A C 9
ATOM 3742 O O . SER A 1 15 ? 17.077 -55.204 -48.879 1.00 0.00 14 SER A O 9
ATOM 3750 N N . HIS A 1 16 ? 17.561 -57.145 -49.908 1.00 0.00 15 HIS A N 9
ATOM 3751 C CA . HIS A 1 16 ? 16.271 -57.742 -49.582 1.00 0.00 15 HIS A CA 9
ATOM 3752 C C . HIS A 1 16 ? 16.278 -58.181 -48.127 1.00 0.00 15 HIS A C 9
ATOM 3753 O O . HIS A 1 16 ? 15.268 -58.078 -47.431 1.00 0.00 15 HIS A O 9
ATOM 3767 N N . LEU A 1 17 ? 17.435 -58.654 -47.670 1.00 0.00 16 LEU A N 9
ATOM 3768 C CA . LEU A 1 17 ? 17.568 -59.081 -46.287 1.00 0.00 16 LEU A CA 9
ATOM 3769 C C . LEU A 1 17 ? 17.328 -57.882 -45.386 1.00 0.00 16 LEU A C 9
ATOM 3770 O O . LEU A 1 17 ? 16.649 -57.968 -44.362 1.00 0.00 16 LEU A O 9
ATOM 3786 N N . PHE A 1 18 ? 17.886 -56.759 -45.808 1.00 0.00 17 PHE A N 9
ATOM 3787 C CA . PHE A 1 18 ? 17.744 -55.509 -45.087 1.00 0.00 17 PHE A CA 9
ATOM 3788 C C . PHE A 1 18 ? 16.275 -55.140 -45.012 1.00 0.00 17 PHE A C 9
ATOM 3789 O O . PHE A 1 18 ? 15.758 -54.796 -43.951 1.00 0.00 17 PHE A O 9
ATOM 3806 N N . ASN A 1 19 ? 15.610 -55.246 -46.151 1.00 0.00 18 ASN A N 9
ATOM 3807 C CA . ASN A 1 19 ? 14.189 -54.952 -46.231 1.00 0.00 18 ASN A CA 9
ATOM 3808 C C . ASN A 1 19 ? 13.418 -55.949 -45.379 1.00 0.00 18 ASN A C 9
ATOM 3809 O O . ASN A 1 19 ? 12.487 -55.586 -44.674 1.00 0.00 18 ASN A O 9
ATOM 3820 N N . HIS A 1 20 ? 13.833 -57.207 -45.448 1.00 0.00 19 HIS A N 9
ATOM 3821 C CA . HIS A 1 20 ? 13.188 -58.267 -44.678 1.00 0.00 19 HIS A CA 9
ATOM 3822 C C . HIS A 1 20 ? 13.384 -58.035 -43.181 1.00 0.00 19 HIS A C 9
ATOM 3823 O O . HIS A 1 20 ? 12.485 -58.293 -42.382 1.00 0.00 19 HIS A O 9
ATOM 3837 N N . MET A 1 21 ? 14.559 -57.540 -42.812 1.00 0.00 20 MET A N 9
ATOM 3838 C CA . MET A 1 21 ? 14.853 -57.264 -41.405 1.00 0.00 20 MET A CA 9
ATOM 3839 C C . MET A 1 21 ? 14.225 -55.944 -40.963 1.00 0.00 20 MET A C 9
ATOM 3840 O O . MET A 1 21 ? 13.766 -55.809 -39.829 1.00 0.00 20 MET A O 9
ATOM 3854 N N . LYS A 1 22 ? 14.254 -54.959 -41.857 1.00 0.00 21 LYS A N 9
ATOM 3855 C CA . LYS A 1 22 ? 13.734 -53.632 -41.551 1.00 0.00 21 LYS A CA 9
ATOM 3856 C C . LYS A 1 22 ? 12.217 -53.560 -41.708 1.00 0.00 21 LYS A C 9
ATOM 3857 O O . LYS A 1 22 ? 11.570 -52.731 -41.069 1.00 0.00 21 LYS A O 9
ATOM 3876 N N . TYR A 1 23 ? 11.639 -54.427 -42.535 1.00 0.00 22 TYR A N 9
ATOM 3877 C CA . TYR A 1 23 ? 10.181 -54.399 -42.703 1.00 0.00 22 TYR A CA 9
ATOM 3878 C C . TYR A 1 23 ? 9.524 -54.920 -41.422 1.00 0.00 22 TYR A C 9
ATOM 3879 O O . TYR A 1 23 ? 8.332 -54.708 -41.198 1.00 0.00 22 TYR A O 9
ATOM 3897 N N . GLY A 1 24 ? 10.318 -55.584 -40.572 1.00 0.00 23 GLY A N 9
ATOM 3898 C CA . GLY A 1 24 ? 9.801 -56.104 -39.302 1.00 0.00 23 GLY A CA 9
ATOM 3899 C C . GLY A 1 24 ? 9.142 -57.463 -39.490 1.00 0.00 23 GLY A C 9
ATOM 3900 O O . GLY A 1 24 ? 8.497 -57.981 -38.579 1.00 0.00 23 GLY A O 9
ATOM 3904 N N . LEU A 1 25 ? 9.321 -58.045 -40.665 1.00 0.00 24 LEU A N 9
ATOM 3905 C CA . LEU A 1 25 ? 8.747 -59.353 -40.942 1.00 0.00 24 LEU A CA 9
ATOM 3906 C C . LEU A 1 25 ? 9.386 -60.369 -40.014 1.00 0.00 24 LEU A C 9
ATOM 3907 O O . LEU A 1 25 ? 8.714 -61.247 -39.474 1.00 0.00 24 LEU A O 9
ATOM 3923 N N . CYS A 1 26 ? 10.697 -60.230 -39.823 1.00 0.00 25 CYS A N 9
ATOM 3924 C CA . CYS A 1 26 ? 11.434 -61.127 -38.942 1.00 0.00 25 CYS A CA 9
ATOM 3925 C C . CYS A 1 26 ? 12.583 -60.377 -38.258 1.00 0.00 25 CYS A C 9
ATOM 3926 O O . CYS A 1 26 ? 13.577 -60.014 -38.884 1.00 0.00 25 CYS A O 9
ATOM 3933 N N . LYS A 1 27 ? 12.425 -60.132 -36.955 1.00 0.00 26 LYS A N 9
ATOM 3934 C CA . LYS A 1 27 ? 13.436 -59.421 -36.173 1.00 0.00 26 LYS A CA 9
ATOM 3935 C C . LYS A 1 27 ? 14.183 -60.400 -35.266 1.00 0.00 26 LYS A C 9
ATOM 3936 O O . LYS A 1 27 ? 13.602 -61.370 -34.778 1.00 0.00 26 LYS A O 9
ATOM 3955 N N . ASN A 1 28 ? 15.475 -60.145 -35.044 1.00 0.00 27 ASN A N 9
ATOM 3956 C CA . ASN A 1 28 ? 16.289 -61.020 -34.192 1.00 0.00 27 ASN A CA 9
ATOM 3957 C C . ASN A 1 28 ? 16.231 -60.559 -32.738 1.00 0.00 27 ASN A C 9
ATOM 3958 O O . ASN A 1 28 ? 16.465 -61.380 -31.867 1.00 0.00 27 ASN A O 9
ATOM 3970 N N . TYR A 1 2 ? 19.719 -63.884 -50.156 1.00 0.00 1 TYR A N 10
ATOM 3971 C CA . TYR A 1 2 ? 20.740 -63.942 -49.068 1.00 0.00 1 TYR A CA 10
ATOM 3972 C C . TYR A 1 2 ? 20.287 -64.953 -48.009 1.00 0.00 1 TYR A C 10
ATOM 3973 O O . TYR A 1 2 ? 19.476 -65.831 -48.296 1.00 0.00 1 TYR A O 10
ATOM 3991 N N . LYS A 1 3 ? 20.829 -64.828 -46.793 1.00 0.00 2 LYS A N 10
ATOM 3992 C CA . LYS A 1 3 ? 20.495 -65.734 -45.690 1.00 0.00 2 LYS A CA 10
ATOM 3993 C C . LYS A 1 3 ? 19.939 -64.957 -44.497 1.00 0.00 2 LYS A C 10
ATOM 3994 O O . LYS A 1 3 ? 20.386 -63.849 -44.200 1.00 0.00 2 LYS A O 10
ATOM 4013 N N . CYS A 1 4 ? 18.961 -65.551 -43.809 1.00 0.00 3 CYS A N 10
ATOM 4014 C CA . CYS A 1 4 ? 18.347 -64.912 -42.642 1.00 0.00 3 CYS A CA 10
ATOM 4015 C C . CYS A 1 4 ? 18.010 -65.942 -41.571 1.00 0.00 3 CYS A C 10
ATOM 4016 O O . CYS A 1 4 ? 17.235 -66.880 -41.815 1.00 0.00 3 CYS A O 10
ATOM 4023 N N . PHE A 1 5 ? 18.595 -65.743 -40.386 1.00 0.00 4 PHE A N 10
ATOM 4024 C CA . PHE A 1 5 ? 18.379 -66.632 -39.249 1.00 0.00 4 PHE A CA 10
ATOM 4025 C C . PHE A 1 5 ? 17.142 -66.226 -38.450 1.00 0.00 4 PHE A C 10
ATOM 4026 O O . PHE A 1 5 ? 16.526 -67.062 -37.787 1.00 0.00 4 PHE A O 10
ATOM 4043 N N . GLN A 1 6 ? 16.772 -64.944 -38.513 1.00 0.00 5 GLN A N 10
ATOM 4044 C CA . GLN A 1 6 ? 15.595 -64.470 -37.782 1.00 0.00 5 GLN A CA 10
ATOM 4045 C C . GLN A 1 6 ? 14.435 -65.421 -38.039 1.00 0.00 5 GLN A C 10
ATOM 4046 O O . GLN A 1 6 ? 13.635 -65.717 -37.152 1.00 0.00 5 GLN A O 10
ATOM 4060 N N . CYS A 1 7 ? 14.386 -65.912 -39.264 1.00 0.00 6 CYS A N 10
ATOM 4061 C CA . CYS A 1 7 ? 13.369 -66.861 -39.679 1.00 0.00 6 CYS A CA 10
ATOM 4062 C C . CYS A 1 7 ? 13.792 -67.437 -41.024 1.00 0.00 6 CYS A C 10
ATOM 4063 O O . CYS A 1 7 ? 14.405 -66.730 -41.824 1.00 0.00 6 CYS A O 10
ATOM 4070 N N . PRO A 1 8 ? 13.523 -68.685 -41.300 1.00 0.00 7 PRO A N 10
ATOM 4071 C CA . PRO A 1 8 ? 13.950 -69.274 -42.588 1.00 0.00 7 PRO A CA 10
ATOM 4072 C C . PRO A 1 8 ? 13.561 -68.367 -43.753 1.00 0.00 7 PRO A C 10
ATOM 4073 O O . PRO A 1 8 ? 12.439 -68.435 -44.254 1.00 0.00 7 PRO A O 10
ATOM 4084 N N . PHE A 1 9 ? 14.500 -67.531 -44.193 1.00 0.00 8 PHE A N 10
ATOM 4085 C CA . PHE A 1 9 ? 14.239 -66.631 -45.317 1.00 0.00 8 PHE A CA 10
ATOM 4086 C C . PHE A 1 9 ? 15.505 -66.421 -46.130 1.00 0.00 8 PHE A C 10
ATOM 4087 O O . PHE A 1 9 ? 16.616 -66.404 -45.598 1.00 0.00 8 PHE A O 10
ATOM 4104 N N . THR A 1 10 ? 15.311 -66.263 -47.429 1.00 0.00 9 THR A N 10
ATOM 4105 C CA . THR A 1 10 ? 16.418 -66.050 -48.357 1.00 0.00 9 THR A CA 10
ATOM 4106 C C . THR A 1 10 ? 15.952 -65.174 -49.506 1.00 0.00 9 THR A C 10
ATOM 4107 O O . THR A 1 10 ? 14.750 -65.029 -49.727 1.00 0.00 9 THR A O 10
ATOM 4118 N N . CYS A 1 11 ? 16.890 -64.569 -50.232 1.00 0.00 10 CYS A N 10
ATOM 4119 C CA . CYS A 1 11 ? 16.499 -63.693 -51.335 1.00 0.00 10 CYS A CA 10
ATOM 4120 C C . CYS A 1 11 ? 17.573 -63.596 -52.414 1.00 0.00 10 CYS A C 10
ATOM 4121 O O . CYS A 1 11 ? 18.645 -64.189 -52.314 1.00 0.00 10 CYS A O 10
ATOM 4129 N N . ASN A 1 12 ? 17.248 -62.827 -53.448 1.00 0.00 11 ASN A N 10
ATOM 4130 C CA . ASN A 1 12 ? 18.149 -62.616 -54.569 1.00 0.00 11 ASN A CA 10
ATOM 4131 C C . ASN A 1 12 ? 19.409 -61.865 -54.138 1.00 0.00 11 ASN A C 10
ATOM 4132 O O . ASN A 1 12 ? 20.499 -62.150 -54.632 1.00 0.00 11 ASN A O 10
ATOM 4143 N N . GLU A 1 13 ? 19.268 -60.897 -53.224 1.00 0.00 12 GLU A N 10
ATOM 4144 C CA . GLU A 1 13 ? 20.432 -60.128 -52.770 1.00 0.00 12 GLU A CA 10
ATOM 4145 C C . GLU A 1 13 ? 20.241 -59.552 -51.356 1.00 0.00 12 GLU A C 10
ATOM 4146 O O . GLU A 1 13 ? 19.136 -59.559 -50.807 1.00 0.00 12 GLU A O 10
ATOM 4158 N N . LYS A 1 14 ? 21.344 -59.067 -50.769 1.00 0.00 13 LYS A N 10
ATOM 4159 C CA . LYS A 1 14 ? 21.318 -58.511 -49.421 1.00 0.00 13 LYS A CA 10
ATOM 4160 C C . LYS A 1 14 ? 20.278 -57.401 -49.281 1.00 0.00 13 LYS A C 10
ATOM 4161 O O . LYS A 1 14 ? 19.535 -57.362 -48.303 1.00 0.00 13 LYS A O 10
ATOM 4180 N N . SER A 1 15 ? 20.233 -56.489 -50.243 1.00 0.00 14 SER A N 10
ATOM 4181 C CA . SER A 1 15 ? 19.281 -55.384 -50.175 1.00 0.00 14 SER A CA 10
ATOM 4182 C C . SER A 1 15 ? 17.896 -55.878 -49.747 1.00 0.00 14 SER A C 10
ATOM 4183 O O . SER A 1 15 ? 17.150 -55.146 -49.095 1.00 0.00 14 SER A O 10
ATOM 4191 N N . HIS A 1 16 ? 17.565 -57.121 -50.090 1.00 0.00 15 HIS A N 10
ATOM 4192 C CA . HIS A 1 16 ? 16.280 -57.690 -49.705 1.00 0.00 15 HIS A CA 10
ATOM 4193 C C . HIS A 1 16 ? 16.346 -58.135 -48.250 1.00 0.00 15 HIS A C 10
ATOM 4194 O O . HIS A 1 16 ? 15.373 -58.022 -47.507 1.00 0.00 15 HIS A O 10
ATOM 4208 N N . LEU A 1 17 ? 17.519 -58.623 -47.847 1.00 0.00 16 LEU A N 10
ATOM 4209 C CA . LEU A 1 17 ? 17.720 -59.061 -46.475 1.00 0.00 16 LEU A CA 10
ATOM 4210 C C . LEU A 1 17 ? 17.539 -57.866 -45.546 1.00 0.00 16 LEU A C 10
ATOM 4211 O O . LEU A 1 17 ? 16.913 -57.963 -44.491 1.00 0.00 16 LEU A O 10
ATOM 4227 N N . PHE A 1 18 ? 18.083 -56.733 -45.977 1.00 0.00 17 PHE A N 10
ATOM 4228 C CA . PHE A 1 18 ? 17.983 -55.492 -45.223 1.00 0.00 17 PHE A CA 10
ATOM 4229 C C . PHE A 1 18 ? 16.522 -55.096 -45.095 1.00 0.00 17 PHE A C 10
ATOM 4230 O O . PHE A 1 18 ? 16.045 -54.757 -44.012 1.00 0.00 17 PHE A O 10
ATOM 4247 N N . ASN A 1 19 ? 15.819 -55.166 -46.215 1.00 0.00 18 ASN A N 10
ATOM 4248 C CA . ASN A 1 19 ? 14.402 -54.839 -46.244 1.00 0.00 18 ASN A CA 10
ATOM 4249 C C . ASN A 1 19 ? 13.636 -55.831 -45.385 1.00 0.00 18 ASN A C 10
ATOM 4250 O O . ASN A 1 19 ? 12.744 -55.457 -44.635 1.00 0.00 18 ASN A O 10
ATOM 4261 N N . HIS A 1 20 ? 14.013 -57.097 -45.489 1.00 0.00 19 HIS A N 10
ATOM 4262 C CA . HIS A 1 20 ? 1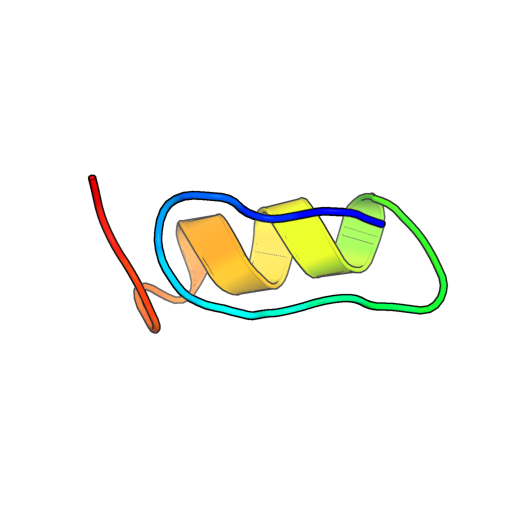3.368 -58.146 -44.709 1.00 0.00 19 HIS A CA 10
ATOM 4263 C C . HIS A 1 20 ? 13.655 -57.948 -43.220 1.00 0.00 19 HIS A C 10
ATOM 4264 O O . HIS A 1 20 ? 12.791 -58.174 -42.373 1.00 0.00 19 HIS A O 10
ATOM 4278 N N . MET A 1 21 ? 14.870 -57.508 -42.918 1.00 0.00 20 MET A N 10
ATOM 4279 C CA . MET A 1 21 ? 15.273 -57.260 -41.536 1.00 0.00 20 MET A CA 10
ATOM 4280 C C . MET A 1 21 ? 14.652 -55.973 -41.010 1.00 0.00 20 MET A C 10
ATOM 4281 O O . MET A 1 21 ? 14.288 -55.875 -39.838 1.00 0.00 20 MET A O 10
ATOM 4295 N N . LYS A 1 22 ? 14.572 -54.972 -41.882 1.00 0.00 21 LYS A N 10
ATOM 4296 C CA . LYS A 1 22 ? 14.038 -53.665 -41.510 1.00 0.00 21 LYS A CA 10
ATOM 4297 C C . LYS A 1 22 ? 12.521 -53.595 -41.671 1.00 0.00 21 LYS A C 10
ATOM 4298 O O . LYS A 1 22 ? 11.869 -52.764 -41.039 1.00 0.00 21 LYS A O 10
ATOM 4317 N N . TYR A 1 23 ? 11.946 -54.462 -42.496 1.00 0.00 22 TYR A N 10
ATOM 4318 C CA . TYR A 1 23 ? 10.493 -54.435 -42.671 1.00 0.00 22 TYR A CA 10
ATOM 4319 C C . TYR A 1 23 ? 9.825 -54.923 -41.384 1.00 0.00 22 TYR A C 10
ATOM 4320 O O . TYR A 1 23 ? 8.669 -54.592 -41.117 1.00 0.00 22 TYR A O 10
ATOM 4338 N N . GLY A 1 24 ? 10.561 -55.692 -40.574 1.00 0.00 23 GLY A N 10
ATOM 4339 C CA . GLY A 1 24 ? 10.014 -56.186 -39.311 1.00 0.00 23 GLY A CA 10
ATOM 4340 C C . GLY A 1 24 ? 9.216 -57.464 -39.527 1.00 0.00 23 GLY A C 10
ATOM 4341 O O . GLY A 1 24 ? 8.425 -57.866 -38.675 1.00 0.00 23 GLY A O 10
ATOM 4345 N N . LEU A 1 25 ? 9.438 -58.104 -40.665 1.00 0.00 24 LEU A N 10
ATOM 4346 C CA . LEU A 1 25 ? 8.739 -59.344 -40.970 1.00 0.00 24 LEU A CA 10
ATOM 4347 C C . LEU A 1 25 ? 9.135 -60.395 -39.953 1.00 0.00 24 LEU A C 10
ATOM 4348 O O . LEU A 1 25 ? 8.300 -61.159 -39.469 1.00 0.00 24 LEU A O 10
ATOM 4364 N N . CYS A 1 26 ? 10.424 -60.419 -39.625 1.00 0.00 25 CYS A N 10
ATOM 4365 C CA . CYS A 1 26 ? 10.941 -61.375 -38.652 1.00 0.00 25 CYS A CA 10
ATOM 4366 C C . CYS A 1 26 ? 12.010 -60.726 -37.775 1.00 0.00 25 CYS A C 10
ATOM 4367 O O . CYS A 1 26 ? 13.130 -60.485 -38.219 1.00 0.00 25 CYS A O 10
ATOM 4374 N N . LYS A 1 27 ? 11.654 -60.451 -36.521 1.00 0.00 26 LYS A N 10
ATOM 4375 C CA . LYS A 1 27 ? 12.585 -59.837 -35.569 1.00 0.00 26 LYS A CA 10
ATOM 4376 C C . LYS A 1 27 ? 13.029 -60.860 -34.529 1.00 0.00 26 LYS A C 10
ATOM 4377 O O . LYS A 1 27 ? 12.231 -61.681 -34.074 1.00 0.00 26 LYS A O 10
ATOM 4396 N N . ASN A 1 28 ? 14.302 -60.803 -34.153 1.00 0.00 27 ASN A N 10
ATOM 4397 C CA . ASN A 1 28 ? 14.835 -61.731 -33.157 1.00 0.00 27 ASN A CA 10
ATOM 4398 C C . ASN A 1 28 ? 16.116 -61.184 -32.536 1.00 0.00 27 ASN A C 10
ATOM 4399 O O . ASN A 1 28 ? 16.840 -61.964 -31.939 1.00 0.00 27 ASN A O 10
ATOM 4411 N N . TYR A 1 2 ? 19.645 -63.813 -50.053 1.00 0.00 1 TYR A N 11
ATOM 4412 C CA . TYR A 1 2 ? 20.675 -63.941 -48.986 1.00 0.00 1 TYR A CA 11
ATOM 4413 C C . TYR A 1 2 ? 20.214 -64.992 -47.970 1.00 0.00 1 TYR A C 11
ATOM 4414 O O . TYR A 1 2 ? 19.419 -65.869 -48.306 1.00 0.00 1 TYR A O 11
ATOM 4432 N N . LYS A 1 3 ? 20.722 -64.900 -46.737 1.00 0.00 2 LYS A N 11
ATOM 4433 C CA . LYS A 1 3 ? 20.364 -65.849 -45.680 1.00 0.00 2 LYS A CA 11
ATOM 4434 C C . LYS A 1 3 ? 19.893 -65.110 -44.427 1.00 0.00 2 LYS A C 11
ATOM 4435 O O . LYS A 1 3 ? 20.477 -64.098 -44.036 1.00 0.00 2 LYS A O 11
ATOM 4454 N N . CYS A 1 4 ? 18.836 -65.628 -43.798 1.00 0.00 3 CYS A N 11
ATOM 4455 C CA . CYS A 1 4 ? 18.288 -65.022 -42.580 1.00 0.00 3 CYS A CA 11
ATOM 4456 C C . CYS A 1 4 ? 17.954 -66.095 -41.551 1.00 0.00 3 CYS A C 11
ATOM 4457 O O . CYS A 1 4 ? 17.163 -67.012 -41.827 1.00 0.00 3 CYS A O 11
ATOM 4464 N N . PHE A 1 5 ? 18.561 -65.958 -40.369 1.00 0.00 4 PHE A N 11
ATOM 4465 C CA . PHE A 1 5 ? 18.354 -66.896 -39.269 1.00 0.00 4 PHE A CA 11
ATOM 4466 C C . PHE A 1 5 ? 17.115 -66.531 -38.450 1.00 0.00 4 PHE A C 11
ATOM 4467 O O . PHE A 1 5 ? 16.485 -67.403 -37.850 1.00 0.00 4 PHE A O 11
ATOM 4484 N N . GLN A 1 6 ? 16.761 -65.247 -38.427 1.00 0.00 5 GLN A N 11
ATOM 4485 C CA . GLN A 1 6 ? 15.588 -64.808 -37.667 1.00 0.00 5 GLN A CA 11
ATOM 4486 C C . GLN A 1 6 ? 14.400 -65.692 -38.017 1.00 0.00 5 GLN A C 11
ATOM 4487 O O . GLN A 1 6 ? 13.601 -66.062 -37.157 1.00 0.00 5 GLN A O 11
ATOM 4501 N N . CYS A 1 7 ? 14.312 -66.041 -39.290 1.00 0.00 6 CYS A N 11
ATOM 4502 C CA . CYS A 1 7 ? 13.250 -66.903 -39.781 1.00 0.00 6 CYS A CA 11
ATOM 4503 C C . CYS A 1 7 ? 13.698 -67.500 -41.112 1.00 0.00 6 CYS A C 11
ATOM 4504 O O . CYS A 1 7 ? 14.321 -66.799 -41.910 1.00 0.00 6 CYS A O 11
ATOM 4511 N N . PRO A 1 8 ? 13.437 -68.755 -41.389 1.00 0.00 7 PRO A N 11
ATOM 4512 C CA . PRO A 1 8 ? 13.895 -69.345 -42.668 1.00 0.00 7 PRO A CA 11
ATOM 4513 C C . PRO A 1 8 ? 13.509 -68.441 -43.836 1.00 0.00 7 PRO A C 11
ATOM 4514 O O . PRO A 1 8 ? 12.390 -68.511 -44.344 1.00 0.00 7 PRO A O 11
ATOM 4525 N N . PHE A 1 9 ? 14.446 -67.596 -44.260 1.00 0.00 8 PHE A N 11
ATOM 4526 C CA . PHE A 1 9 ? 14.191 -66.686 -45.375 1.00 0.00 8 PHE A CA 11
ATOM 4527 C C . PHE A 1 9 ? 15.463 -66.451 -46.174 1.00 0.00 8 PHE A C 11
ATOM 4528 O O . PHE A 1 9 ? 16.566 -66.407 -45.627 1.00 0.00 8 PHE A O 11
ATOM 4545 N N . THR A 1 10 ? 15.284 -66.290 -47.477 1.00 0.00 9 THR A N 11
ATOM 4546 C CA . THR A 1 10 ? 16.400 -66.043 -48.386 1.00 0.00 9 THR A CA 11
ATOM 4547 C C . THR A 1 10 ? 15.938 -65.166 -49.539 1.00 0.00 9 THR A C 11
ATOM 4548 O O . THR A 1 10 ? 14.741 -65.077 -49.811 1.00 0.00 9 THR A O 11
ATOM 4559 N N . CYS A 1 11 ? 16.876 -64.498 -50.210 1.00 0.00 10 CYS A N 11
ATOM 4560 C CA . CYS A 1 11 ? 16.502 -63.617 -51.319 1.00 0.00 10 CYS A CA 11
ATOM 4561 C C . CYS A 1 11 ? 17.603 -63.520 -52.372 1.00 0.00 10 CYS A C 11
ATOM 4562 O O . CYS A 1 11 ? 18.658 -64.139 -52.255 1.00 0.00 10 CYS A O 11
ATOM 4570 N N . ASN A 1 12 ? 17.328 -62.727 -53.407 1.00 0.00 11 ASN A N 11
ATOM 4571 C CA . ASN A 1 12 ? 18.281 -62.532 -54.491 1.00 0.00 11 ASN A CA 11
ATOM 4572 C C . ASN A 1 12 ? 19.547 -61.825 -54.002 1.00 0.00 11 ASN A C 11
ATOM 4573 O O . ASN A 1 12 ? 20.650 -62.189 -54.401 1.00 0.00 11 ASN A O 11
ATOM 4584 N N . GLU A 1 13 ? 19.394 -60.815 -53.137 1.00 0.00 12 GLU A N 11
ATOM 4585 C CA . GLU A 1 13 ? 20.561 -60.090 -52.625 1.00 0.00 12 GLU A CA 11
ATOM 4586 C C . GLU A 1 13 ? 20.325 -59.547 -51.207 1.00 0.00 12 GLU A C 11
ATOM 4587 O O . GLU A 1 13 ? 19.203 -59.569 -50.696 1.00 0.00 12 GLU A O 11
ATOM 4599 N N . LYS A 1 14 ? 21.405 -59.069 -50.579 1.00 0.00 13 LYS A N 11
ATOM 4600 C CA . LYS A 1 14 ? 21.330 -58.537 -49.221 1.00 0.00 13 LYS A CA 11
ATOM 4601 C C . LYS A 1 14 ? 20.309 -57.409 -49.112 1.00 0.00 13 LYS A C 11
ATOM 4602 O O . LYS A 1 14 ? 19.518 -57.368 -48.173 1.00 0.00 13 LYS A O 11
ATOM 4621 N N . SER A 1 15 ? 20.325 -56.495 -50.064 1.00 0.00 14 SER A N 11
ATOM 4622 C CA . SER A 1 15 ? 19.379 -55.373 -50.040 1.00 0.00 14 SER A CA 11
ATOM 4623 C C . SER A 1 15 ? 17.977 -55.853 -49.644 1.00 0.00 14 SER A C 11
ATOM 4624 O O . SER A 1 15 ? 17.230 -55.130 -48.985 1.00 0.00 14 SER A O 11
ATOM 4632 N N . HIS A 1 16 ? 17.630 -57.080 -50.030 1.00 0.00 15 HIS A N 11
ATOM 4633 C CA . HIS A 1 16 ? 16.327 -57.633 -49.683 1.00 0.00 15 HIS A CA 11
ATOM 4634 C C . HIS A 1 16 ? 16.340 -58.088 -48.231 1.00 0.00 15 HIS A C 11
ATOM 4635 O O . HIS A 1 16 ? 15.343 -57.966 -47.522 1.00 0.00 15 HIS A O 11
ATOM 4649 N N . LEU A 1 17 ? 17.490 -58.599 -47.792 1.00 0.00 16 LEU A N 11
ATOM 4650 C CA . LEU A 1 17 ? 17.637 -59.052 -46.416 1.00 0.00 16 LEU A CA 11
ATOM 4651 C C . LEU A 1 17 ? 17.425 -57.869 -45.486 1.00 0.00 16 LEU A C 11
ATOM 4652 O O . LEU A 1 17 ? 16.761 -57.970 -44.455 1.00 0.00 16 LEU A O 11
ATOM 4668 N N . PHE A 1 18 ? 17.985 -56.739 -45.890 1.00 0.00 17 PHE A N 11
ATOM 4669 C CA . PHE A 1 18 ? 17.858 -55.506 -45.135 1.00 0.00 17 PHE A CA 11
ATOM 4670 C C . PHE A 1 18 ? 16.393 -55.132 -45.041 1.00 0.00 17 PHE A C 11
ATOM 4671 O O . PHE A 1 18 ? 15.887 -54.801 -43.973 1.00 0.00 17 PHE A O 11
ATOM 4688 N N . ASN A 1 19 ? 15.717 -55.216 -46.177 1.00 0.00 18 ASN A N 11
ATOM 4689 C CA . ASN A 1 19 ? 14.296 -54.917 -46.237 1.00 0.00 18 ASN A CA 11
ATOM 4690 C C . ASN A 1 19 ? 13.534 -55.921 -45.390 1.00 0.00 18 ASN A C 11
ATOM 4691 O O . ASN A 1 19 ? 12.616 -55.565 -44.666 1.00 0.00 18 ASN A O 11
ATOM 4702 N N . HIS A 1 20 ? 13.941 -57.180 -45.478 1.00 0.00 19 HIS A N 11
ATOM 4703 C CA . HIS A 1 20 ? 13.298 -58.240 -44.708 1.00 0.00 19 HIS A CA 11
ATOM 4704 C C . HIS A 1 20 ? 13.509 -58.019 -43.210 1.00 0.00 19 HIS A C 11
ATOM 4705 O O . HIS A 1 20 ? 12.630 -58.311 -42.400 1.00 0.00 19 HIS A O 11
ATOM 4719 N N . MET A 1 21 ? 14.674 -57.489 -42.848 1.00 0.00 20 MET A N 11
ATOM 4720 C CA . MET A 1 21 ? 14.978 -57.220 -41.442 1.00 0.00 20 MET A CA 11
ATOM 4721 C C . MET A 1 21 ? 14.356 -55.900 -40.991 1.00 0.00 20 MET A C 11
ATOM 4722 O O . MET A 1 21 ? 13.891 -55.772 -39.859 1.00 0.00 20 MET A O 11
ATOM 4736 N N . LYS A 1 22 ? 14.382 -54.915 -41.883 1.00 0.00 21 LYS A N 11
ATOM 4737 C CA . LYS A 1 22 ? 13.849 -53.587 -41.578 1.00 0.00 21 LYS A CA 11
ATOM 4738 C C . LYS A 1 22 ? 12.332 -53.539 -41.709 1.00 0.00 21 LYS A C 11
ATOM 4739 O O . LYS A 1 22 ? 11.680 -52.725 -41.053 1.00 0.00 21 LYS A O 11
ATOM 4758 N N . TYR A 1 23 ? 11.758 -54.399 -42.542 1.00 0.00 22 TYR A N 11
ATOM 4759 C CA . TYR A 1 23 ? 10.301 -54.391 -42.698 1.00 0.00 22 TYR A CA 11
ATOM 4760 C C . TYR A 1 23 ? 9.660 -54.927 -41.416 1.00 0.00 22 TYR A C 11
ATOM 4761 O O . TYR A 1 23 ? 8.480 -54.688 -41.159 1.00 0.00 22 TYR A O 11
ATOM 4779 N N . GLY A 1 24 ? 10.452 -55.634 -40.598 1.00 0.00 23 GLY A N 11
ATOM 4780 C CA . GLY A 1 24 ? 9.947 -56.167 -39.335 1.00 0.00 23 GLY A CA 11
ATOM 4781 C C . GLY A 1 24 ? 9.216 -57.481 -39.552 1.00 0.00 23 GLY A C 11
ATOM 4782 O O . GLY A 1 24 ? 8.482 -57.946 -38.681 1.00 0.00 23 GLY A O 11
ATOM 4786 N N . LEU A 1 25 ? 9.433 -58.087 -40.711 1.00 0.00 24 LEU A N 11
ATOM 4787 C CA . LEU A 1 25 ? 8.792 -59.358 -41.016 1.00 0.00 24 LEU A CA 11
ATOM 4788 C C . LEU A 1 25 ? 9.282 -60.401 -40.029 1.00 0.00 24 LEU A C 11
ATOM 4789 O O . LEU A 1 25 ? 8.510 -61.221 -39.534 1.00 0.00 24 LEU A O 11
ATOM 4805 N N . CYS A 1 26 ? 10.577 -60.349 -39.736 1.00 0.00 25 CYS A N 11
ATOM 4806 C CA . CYS A 1 26 ? 11.180 -61.281 -38.788 1.00 0.00 25 CYS A CA 11
ATOM 4807 C C . CYS A 1 26 ? 12.247 -60.570 -37.958 1.00 0.00 25 CYS A C 11
ATOM 4808 O O . CYS A 1 26 ? 13.313 -60.230 -38.462 1.00 0.00 25 CYS A O 11
ATOM 4815 N N . LYS A 1 27 ? 11.943 -60.340 -36.677 1.00 0.00 26 LYS A N 11
ATOM 4816 C CA . LYS A 1 27 ? 12.869 -59.661 -35.771 1.00 0.00 26 LYS A CA 11
ATOM 4817 C C . LYS A 1 27 ? 13.517 -60.660 -34.811 1.00 0.00 26 LYS A C 11
ATOM 4818 O O . LYS A 1 27 ? 12.913 -61.670 -34.450 1.00 0.00 26 LYS A O 11
ATOM 4837 N N . ASN A 1 28 ? 14.754 -60.369 -34.400 1.00 0.00 27 ASN A N 11
ATOM 4838 C CA . ASN A 1 28 ? 15.489 -61.244 -33.476 1.00 0.00 27 ASN A CA 11
ATOM 4839 C C . ASN A 1 28 ? 16.242 -60.403 -32.448 1.00 0.00 27 ASN A C 11
ATOM 4840 O O . ASN A 1 28 ? 16.325 -60.833 -31.310 1.00 0.00 27 ASN A O 11
ATOM 4852 N N . TYR A 1 2 ? 19.422 -63.843 -49.997 1.00 0.00 1 TYR A N 12
ATOM 4853 C CA . TYR A 1 2 ? 20.517 -63.917 -48.990 1.00 0.00 1 TYR A CA 12
ATOM 4854 C C . TYR A 1 2 ? 20.147 -64.969 -47.943 1.00 0.00 1 TYR A C 12
ATOM 4855 O O . TYR A 1 2 ? 19.371 -65.882 -48.228 1.00 0.00 1 TYR A O 12
ATOM 4873 N N . LYS A 1 3 ? 20.711 -64.834 -46.737 1.00 0.00 2 LYS A N 12
ATOM 4874 C CA . LYS A 1 3 ? 20.447 -65.778 -45.647 1.00 0.00 2 LYS A CA 12
ATOM 4875 C C . LYS A 1 3 ? 19.930 -65.043 -44.412 1.00 0.00 2 LYS A C 12
ATOM 4876 O O . LYS A 1 3 ? 20.482 -64.017 -44.013 1.00 0.00 2 LYS A O 12
ATOM 4895 N N . CYS A 1 4 ? 18.872 -65.582 -43.803 1.00 0.00 3 CYS A N 12
ATOM 4896 C CA . CYS A 1 4 ? 18.286 -64.980 -42.602 1.00 0.00 3 CYS A CA 12
ATOM 4897 C C . CYS A 1 4 ? 18.022 -66.048 -41.554 1.00 0.00 3 CYS A C 12
ATOM 4898 O O . CYS A 1 4 ? 17.282 -67.013 -41.802 1.00 0.00 3 CYS A O 12
ATOM 4905 N N . PHE A 1 5 ? 18.646 -65.852 -40.389 1.00 0.00 4 PHE A N 12
ATOM 4906 C CA . PHE A 1 5 ? 18.522 -66.775 -39.271 1.00 0.00 4 PHE A CA 12
ATOM 4907 C C . PHE A 1 5 ? 17.282 -66.483 -38.418 1.00 0.00 4 PHE A C 12
ATOM 4908 O O . PHE A 1 5 ? 16.736 -67.386 -37.787 1.00 0.00 4 PHE A O 12
ATOM 4925 N N . GLN A 1 6 ? 16.839 -65.226 -38.399 1.00 0.00 5 GLN A N 12
ATOM 4926 C CA . GLN A 1 6 ? 15.665 -64.858 -37.603 1.00 0.00 5 GLN A CA 12
ATOM 4927 C C . GLN A 1 6 ? 14.505 -65.796 -37.934 1.00 0.00 5 GLN A C 12
ATOM 4928 O O . GLN A 1 6 ? 13.798 -66.273 -37.047 1.00 0.00 5 GLN A O 12
ATOM 4942 N N . CYS A 1 7 ? 14.343 -66.075 -39.219 1.00 0.00 6 CYS A N 12
ATOM 4943 C CA . CYS A 1 7 ? 13.302 -66.981 -39.690 1.00 0.00 6 CYS A CA 12
ATOM 4944 C C . CYS A 1 7 ? 13.741 -67.531 -41.043 1.00 0.00 6 CYS A C 12
ATOM 4945 O O . CYS A 1 7 ? 14.314 -66.786 -41.838 1.00 0.00 6 CYS A O 12
ATOM 4952 N N . PRO A 1 8 ? 13.540 -68.794 -41.337 1.00 0.00 7 PRO A N 12
ATOM 4953 C CA . PRO A 1 8 ? 14.004 -69.333 -42.633 1.00 0.00 7 PRO A CA 12
ATOM 4954 C C . PRO A 1 8 ? 13.584 -68.416 -43.776 1.00 0.00 7 PRO A C 12
ATOM 4955 O O . PRO A 1 8 ? 12.467 -68.513 -44.283 1.00 0.00 7 PRO A O 12
ATOM 4966 N N . PHE A 1 9 ? 14.494 -67.534 -44.189 1.00 0.00 8 PHE A N 12
ATOM 4967 C CA . PHE A 1 9 ? 14.206 -66.615 -45.288 1.00 0.00 8 PHE A CA 12
ATOM 4968 C C . PHE A 1 9 ? 15.459 -66.366 -46.108 1.00 0.00 8 PHE A C 12
ATOM 4969 O O . PHE A 1 9 ? 16.570 -66.309 -45.584 1.00 0.00 8 PHE A O 12
ATOM 4986 N N . THR A 1 10 ? 15.251 -66.213 -47.406 1.00 0.00 9 THR A N 12
ATOM 4987 C CA . THR A 1 10 ? 16.345 -65.960 -48.336 1.00 0.00 9 THR A CA 12
ATOM 4988 C C . THR A 1 10 ? 15.858 -65.079 -49.474 1.00 0.00 9 THR A C 12
ATOM 4989 O O . THR A 1 10 ? 14.653 -64.927 -49.674 1.00 0.00 9 THR A O 12
ATOM 5000 N N . CYS A 1 11 ? 16.789 -64.479 -50.208 1.00 0.00 10 CYS A N 12
ATOM 5001 C CA . CYS A 1 11 ? 16.399 -63.596 -51.310 1.00 0.00 10 CYS A CA 12
ATOM 5002 C C . CYS A 1 11 ? 17.487 -63.495 -52.375 1.00 0.00 10 CYS A C 12
ATOM 5003 O O . CYS A 1 11 ? 18.536 -64.132 -52.282 1.00 0.00 10 CYS A O 12
ATOM 5011 N N . ASN A 1 12 ? 17.211 -62.683 -53.394 1.00 0.00 11 ASN A N 12
ATOM 5012 C CA . ASN A 1 12 ? 18.146 -62.484 -54.494 1.00 0.00 11 ASN A CA 12
ATOM 5013 C C . ASN A 1 12 ? 19.433 -61.809 -54.023 1.00 0.00 11 ASN A C 12
ATOM 5014 O O . ASN A 1 12 ? 20.520 -62.163 -54.476 1.00 0.00 11 ASN A O 12
ATOM 5025 N N . GLU A 1 13 ? 19.318 -60.833 -53.114 1.00 0.00 12 GLU A N 12
ATOM 5026 C CA . GLU A 1 13 ? 20.511 -60.139 -52.619 1.00 0.00 12 GLU A CA 12
ATOM 5027 C C . GLU A 1 13 ? 20.312 -59.573 -51.203 1.00 0.00 12 GLU A C 12
ATOM 5028 O O . GLU A 1 13 ? 19.214 -59.625 -50.645 1.00 0.00 12 GLU A O 12
ATOM 5040 N N . LYS A 1 14 ? 21.405 -59.062 -50.620 1.00 0.00 13 LYS A N 12
ATOM 5041 C CA . LYS A 1 14 ? 21.384 -58.517 -49.263 1.00 0.00 13 LYS A CA 12
ATOM 5042 C C . LYS A 1 14 ? 20.357 -57.402 -49.102 1.00 0.00 13 LYS A C 12
ATOM 5043 O O . LYS A 1 14 ? 19.636 -57.355 -48.105 1.00 0.00 13 LYS A O 12
ATOM 5062 N N . SER A 1 15 ? 20.306 -56.493 -50.065 1.00 0.00 14 SER A N 12
ATOM 5063 C CA . SER A 1 15 ? 19.375 -55.373 -49.988 1.00 0.00 14 SER A CA 12
ATOM 5064 C C . SER A 1 15 ? 17.972 -55.843 -49.593 1.00 0.00 14 SER A C 12
ATOM 5065 O O . SER A 1 15 ? 17.265 -55.144 -48.868 1.00 0.00 14 SER A O 12
ATOM 5073 N N . HIS A 1 16 ? 17.574 -57.028 -50.053 1.00 0.00 15 HIS A N 12
ATOM 5074 C CA . HIS A 1 16 ? 16.262 -57.560 -49.709 1.00 0.00 15 HIS A CA 12
ATOM 5075 C C . HIS A 1 16 ? 16.281 -58.080 -48.279 1.00 0.00 15 HIS A C 12
ATOM 5076 O O . HIS A 1 16 ? 15.293 -57.977 -47.550 1.00 0.00 15 HIS A O 12
ATOM 5090 N N . LEU A 1 17 ? 17.424 -58.635 -47.885 1.00 0.00 16 LEU A N 12
ATOM 5091 C CA . LEU A 1 17 ? 17.590 -59.168 -46.541 1.00 0.00 16 LEU A CA 12
ATOM 5092 C C . LEU A 1 17 ? 17.439 -58.033 -45.539 1.00 0.00 16 LEU A C 12
ATOM 5093 O O . LEU A 1 17 ? 16.740 -58.145 -44.531 1.00 0.00 16 LEU A O 12
ATOM 5109 N N . PHE A 1 18 ? 18.092 -56.931 -45.859 1.00 0.00 17 PHE A N 12
ATOM 5110 C CA . PHE A 1 18 ? 18.043 -55.739 -45.030 1.00 0.00 17 PHE A CA 12
ATOM 5111 C C . PHE A 1 18 ? 16.606 -55.274 -44.922 1.00 0.00 17 PHE A C 12
ATOM 5112 O O . PHE A 1 18 ? 16.111 -54.968 -43.837 1.00 0.00 17 PHE A O 12
ATOM 5129 N N . ASN A 1 19 ? 15.939 -55.253 -46.064 1.00 0.00 18 ASN A N 12
ATOM 5130 C CA . ASN A 1 19 ? 14.543 -54.857 -46.118 1.00 0.00 18 ASN A CA 12
ATOM 5131 C C . ASN A 1 19 ? 13.712 -55.848 -45.324 1.00 0.00 18 ASN A C 12
ATOM 5132 O O . ASN A 1 19 ? 12.807 -55.468 -44.595 1.00 0.00 18 ASN A O 12
ATOM 5143 N N . HIS A 1 20 ? 14.047 -57.124 -45.460 1.00 0.00 19 HIS A N 12
ATOM 5144 C CA . HIS A 1 20 ? 13.335 -58.171 -44.738 1.00 0.00 19 HIS A CA 12
ATOM 5145 C C . HIS A 1 20 ? 13.508 -57.986 -43.231 1.00 0.00 19 HIS A C 12
ATOM 5146 O O . HIS A 1 20 ? 12.581 -58.220 -42.456 1.00 0.00 19 HIS A O 12
ATOM 5160 N N . MET A 1 21 ? 14.697 -57.553 -42.824 1.00 0.00 20 MET A N 12
ATOM 5161 C CA . MET A 1 21 ? 14.977 -57.324 -41.404 1.00 0.00 20 MET A CA 12
ATOM 5162 C C . MET A 1 21 ? 14.337 -56.022 -40.925 1.00 0.00 20 MET A C 12
ATOM 5163 O O . MET A 1 21 ? 13.828 -55.939 -39.809 1.00 0.00 20 MET A O 12
ATOM 5177 N N . LYS A 1 22 ? 14.407 -55.000 -41.772 1.00 0.00 21 LYS A N 12
ATOM 5178 C CA . LYS A 1 22 ? 13.874 -53.683 -41.433 1.00 0.00 21 LYS A CA 12
ATOM 5179 C C . LYS A 1 22 ? 12.368 -53.600 -41.668 1.00 0.00 21 LYS A C 12
ATOM 5180 O O . LYS A 1 22 ? 11.686 -52.789 -41.042 1.00 0.00 21 LYS A O 12
ATOM 5199 N N . TYR A 1 23 ? 11.837 -54.441 -42.547 1.00 0.00 22 TYR A N 12
ATOM 5200 C CA . TYR A 1 23 ? 10.394 -54.412 -42.792 1.00 0.00 22 TYR A CA 12
ATOM 5201 C C . TYR A 1 23 ? 9.673 -54.915 -41.538 1.00 0.00 22 TYR A C 12
ATOM 5202 O O . TYR A 1 23 ? 8.500 -54.610 -41.324 1.00 0.00 22 TYR A O 12
ATOM 5220 N N . GLY A 1 24 ? 10.396 -55.665 -40.694 1.00 0.00 23 GLY A N 12
ATOM 5221 C CA . GLY A 1 24 ? 9.819 -56.170 -39.446 1.00 0.00 23 GLY A CA 12
ATOM 5222 C C . GLY A 1 24 ? 9.091 -57.491 -39.662 1.00 0.00 23 GLY A C 12
ATOM 5223 O O . GLY A 1 24 ? 8.341 -57.942 -38.796 1.00 0.00 23 GLY A O 12
ATOM 5227 N N . LEU A 1 25 ? 9.322 -58.112 -40.809 1.00 0.00 24 LEU A N 12
ATOM 5228 C CA . LEU A 1 25 ? 8.682 -59.388 -41.109 1.00 0.00 24 LEU A CA 12
ATOM 5229 C C . LEU A 1 25 ? 9.152 -60.426 -40.105 1.00 0.00 24 LEU A C 12
ATOM 5230 O O . LEU A 1 25 ? 8.368 -61.235 -39.609 1.00 0.00 24 LEU A O 12
ATOM 5246 N N . CYS A 1 26 ? 10.445 -60.383 -39.797 1.00 0.00 25 CYS A N 12
ATOM 5247 C CA . CYS A 1 26 ? 11.031 -61.306 -38.83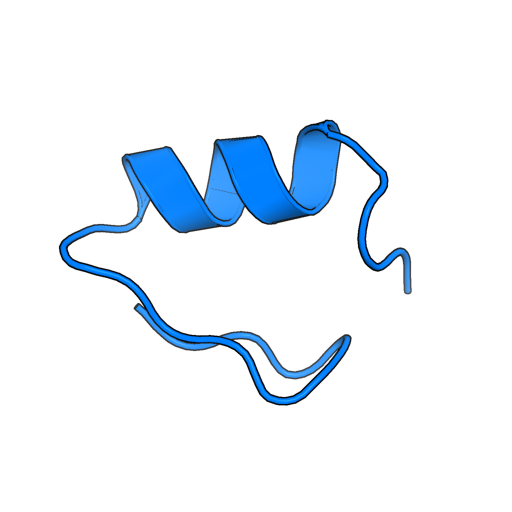4 1.00 0.00 25 CYS A CA 12
ATOM 5248 C C . CYS A 1 26 ? 12.140 -60.600 -38.046 1.00 0.00 25 CYS A C 12
ATOM 5249 O O . CYS A 1 26 ? 13.212 -60.316 -38.574 1.00 0.00 25 CYS A O 12
ATOM 5256 N N . LYS A 1 27 ? 11.861 -60.297 -36.774 1.00 0.00 26 LYS A N 12
ATOM 5257 C CA . LYS A 1 27 ? 12.827 -59.608 -35.915 1.00 0.00 26 LYS A CA 12
ATOM 5258 C C . LYS A 1 27 ? 13.424 -60.574 -34.887 1.00 0.00 26 LYS A C 12
ATOM 5259 O O . LYS A 1 27 ? 12.746 -61.484 -34.410 1.00 0.00 26 LYS A O 12
ATOM 5278 N N . ASN A 1 28 ? 14.698 -60.360 -34.547 1.00 0.00 27 ASN A N 12
ATOM 5279 C CA . ASN A 1 28 ? 15.394 -61.207 -33.568 1.00 0.00 27 ASN A CA 12
ATOM 5280 C C . ASN A 1 28 ? 16.127 -60.339 -32.550 1.00 0.00 27 ASN A C 12
ATOM 5281 O O . ASN A 1 28 ? 17.337 -60.225 -32.660 1.00 0.00 27 ASN A O 12
ATOM 5293 N N . TYR A 1 2 ? 19.529 -63.829 -49.777 1.00 0.00 1 TYR A N 13
ATOM 5294 C CA . TYR A 1 2 ? 20.630 -63.901 -48.767 1.00 0.00 1 TYR A CA 13
ATOM 5295 C C . TYR A 1 2 ? 20.247 -64.931 -47.702 1.00 0.00 1 TYR A C 13
ATOM 5296 O O . TYR A 1 2 ? 19.441 -65.819 -47.968 1.00 0.00 1 TYR A O 13
ATOM 5314 N N . LYS A 1 3 ? 20.834 -64.809 -46.502 1.00 0.00 2 LYS A N 13
ATOM 5315 C CA . LYS A 1 3 ? 20.550 -65.745 -45.407 1.00 0.00 2 LYS A CA 13
ATOM 5316 C C . LYS A 1 3 ? 19.878 -65.031 -44.235 1.00 0.00 2 LYS A C 13
ATOM 5317 O O . LYS A 1 3 ? 20.322 -63.970 -43.797 1.00 0.00 2 LYS A O 13
ATOM 5336 N N . CYS A 1 4 ? 18.803 -65.637 -43.727 1.00 0.00 3 CYS A N 13
ATOM 5337 C CA . CYS A 1 4 ? 18.060 -65.076 -42.599 1.00 0.00 3 CYS A CA 13
ATOM 5338 C C . CYS A 1 4 ? 17.751 -66.164 -41.581 1.00 0.00 3 CYS A C 13
ATOM 5339 O O . CYS A 1 4 ? 16.997 -67.108 -41.873 1.00 0.00 3 CYS A O 13
ATOM 5346 N N . PHE A 1 5 ? 18.339 -66.013 -40.389 1.00 0.00 4 PHE A N 13
ATOM 5347 C CA . PHE A 1 5 ? 18.150 -66.967 -39.299 1.00 0.00 4 PHE A CA 13
ATOM 5348 C C . PHE A 1 5 ? 16.930 -66.598 -38.446 1.00 0.00 4 PHE A C 13
ATOM 5349 O O . PHE A 1 5 ? 16.350 -67.460 -37.786 1.00 0.00 4 PHE A O 13
ATOM 5366 N N . GLN A 1 6 ? 16.537 -65.327 -38.468 1.00 0.00 5 GLN A N 13
ATOM 5367 C CA . GLN A 1 6 ? 15.373 -64.895 -37.693 1.00 0.00 5 GLN A CA 13
ATOM 5368 C C . GLN A 1 6 ? 14.186 -65.777 -38.044 1.00 0.00 5 GLN A C 13
ATOM 5369 O O . GLN A 1 6 ? 13.439 -66.220 -37.173 1.00 0.00 5 GLN A O 13
ATOM 5383 N N . CYS A 1 7 ? 14.046 -66.046 -39.335 1.00 0.00 6 CYS A N 13
ATOM 5384 C CA . CYS A 1 7 ? 12.978 -66.898 -39.837 1.00 0.00 6 CYS A CA 13
ATOM 5385 C C . CYS A 1 7 ? 13.440 -67.507 -41.161 1.00 0.00 6 CYS A C 13
ATOM 5386 O O . CYS A 1 7 ? 14.120 -66.833 -41.934 1.00 0.00 6 CYS A O 13
ATOM 5393 N N . PRO A 1 8 ? 13.130 -68.747 -41.447 1.00 0.00 7 PRO A N 13
ATOM 5394 C CA . PRO A 1 8 ? 13.596 -69.362 -42.714 1.00 0.00 7 PRO A CA 13
ATOM 5395 C C . PRO A 1 8 ? 13.274 -68.460 -43.902 1.00 0.00 7 PRO A C 13
ATOM 5396 O O . PRO A 1 8 ? 12.165 -68.494 -44.435 1.00 0.00 7 PRO A O 13
ATOM 5407 N N . PHE A 1 9 ? 14.255 -67.659 -44.316 1.00 0.00 8 PHE A N 13
ATOM 5408 C CA . PHE A 1 9 ? 14.059 -66.756 -45.449 1.00 0.00 8 PHE A CA 13
ATOM 5409 C C . PHE A 1 9 ? 15.362 -66.551 -46.204 1.00 0.00 8 PHE A C 13
ATOM 5410 O O . PHE A 1 9 ? 16.448 -66.541 -45.621 1.00 0.00 8 PHE A O 13
ATOM 5427 N N . THR A 1 10 ? 15.230 -66.381 -47.512 1.00 0.00 9 THR A N 13
ATOM 5428 C CA . THR A 1 10 ? 16.383 -66.161 -48.386 1.00 0.00 9 THR A CA 13
ATOM 5429 C C . THR A 1 10 ? 15.973 -65.263 -49.539 1.00 0.00 9 THR A C 13
ATOM 5430 O O . THR A 1 10 ? 14.789 -65.178 -49.867 1.00 0.00 9 THR A O 13
ATOM 5441 N N . CYS A 1 11 ? 16.934 -64.570 -50.146 1.00 0.00 10 CYS A N 13
ATOM 5442 C CA . CYS A 1 11 ? 16.597 -63.662 -51.245 1.00 0.00 10 CYS A CA 13
ATOM 5443 C C . CYS A 1 11 ? 17.729 -63.518 -52.258 1.00 0.00 10 CYS A C 13
ATOM 5444 O O . CYS A 1 11 ? 18.812 -64.079 -52.098 1.00 0.00 10 CYS A O 13
ATOM 5452 N N . ASN A 1 12 ? 17.447 -62.749 -53.304 1.00 0.00 11 ASN A N 13
ATOM 5453 C CA . ASN A 1 12 ? 18.406 -62.502 -54.370 1.00 0.00 11 ASN A CA 13
ATOM 5454 C C . ASN A 1 12 ? 19.639 -61.749 -53.875 1.00 0.00 11 ASN A C 13
ATOM 5455 O O . ASN A 1 12 ? 20.747 -62.008 -54.343 1.00 0.00 11 ASN A O 13
ATOM 5466 N N . GLU A 1 13 ? 19.464 -60.807 -52.945 1.00 0.00 12 GLU A N 13
ATOM 5467 C CA . GLU A 1 13 ? 20.619 -60.049 -52.451 1.00 0.00 12 GLU A CA 13
ATOM 5468 C C . GLU A 1 13 ? 20.388 -59.438 -51.055 1.00 0.00 12 GLU A C 13
ATOM 5469 O O . GLU A 1 13 ? 19.261 -59.388 -50.555 1.00 0.00 12 GLU A O 13
ATOM 5481 N N . LYS A 1 14 ? 21.487 -58.998 -50.430 1.00 0.00 13 LYS A N 13
ATOM 5482 C CA . LYS A 1 14 ? 21.447 -58.419 -49.087 1.00 0.00 13 LYS A CA 13
ATOM 5483 C C . LYS A 1 14 ? 20.391 -57.320 -48.959 1.00 0.00 13 LYS A C 13
ATOM 5484 O O . LYS A 1 14 ? 19.667 -57.265 -47.966 1.00 0.00 13 LYS A O 13
ATOM 5503 N N . SER A 1 15 ? 20.318 -56.436 -49.944 1.00 0.00 14 SER A N 13
ATOM 5504 C CA . SER A 1 15 ? 19.353 -55.338 -49.890 1.00 0.00 14 SER A CA 13
ATOM 5505 C C . SER A 1 15 ? 17.961 -55.839 -49.495 1.00 0.00 14 SER A C 13
ATOM 5506 O O . SER A 1 15 ? 17.196 -55.114 -48.855 1.00 0.00 14 SER A O 13
ATOM 5514 N N . HIS A 1 16 ? 17.638 -57.076 -49.871 1.00 0.00 15 HIS A N 13
ATOM 5515 C CA . HIS A 1 16 ? 16.338 -57.649 -49.541 1.00 0.00 15 HIS A CA 13
ATOM 5516 C C . HIS A 1 16 ? 16.328 -58.115 -48.088 1.00 0.00 15 HIS A C 13
ATOM 5517 O O . HIS A 1 16 ? 15.310 -58.027 -47.403 1.00 0.00 15 HIS A O 13
ATOM 5531 N N . LEU A 1 17 ? 17.480 -58.604 -47.625 1.00 0.00 16 LEU A N 13
ATOM 5532 C CA . LEU A 1 17 ? 17.611 -59.076 -46.251 1.00 0.00 16 LEU A CA 13
ATOM 5533 C C . LEU A 1 17 ? 17.372 -57.907 -45.303 1.00 0.00 16 LEU A C 13
ATOM 5534 O O . LEU A 1 17 ? 16.680 -58.030 -44.292 1.00 0.00 16 LEU A O 13
ATOM 5550 N N . PHE A 1 18 ? 17.933 -56.761 -45.673 1.00 0.00 17 PHE A N 13
ATOM 5551 C CA . PHE A 1 18 ? 17.774 -55.539 -44.900 1.00 0.00 17 PHE A CA 13
ATOM 5552 C C . PHE A 1 18 ? 16.308 -55.155 -44.868 1.00 0.00 17 PHE A C 13
ATOM 5553 O O . PHE A 1 18 ? 15.753 -54.849 -43.816 1.00 0.00 17 PHE A O 13
ATOM 5570 N N . ASN A 1 19 ? 15.688 -55.202 -46.039 1.00 0.00 18 ASN A N 13
ATOM 5571 C CA . ASN A 1 19 ? 14.275 -54.883 -46.166 1.00 0.00 18 ASN A CA 13
ATOM 5572 C C . ASN A 1 19 ? 13.462 -55.888 -45.370 1.00 0.00 18 ASN A C 13
ATOM 5573 O O . ASN A 1 19 ? 12.513 -55.533 -44.685 1.00 0.00 18 ASN A O 13
ATOM 5584 N N . HIS A 1 20 ? 13.860 -57.149 -45.462 1.00 0.00 19 HIS A N 13
ATOM 5585 C CA . HIS A 1 20 ? 13.172 -58.216 -44.744 1.00 0.00 19 HIS A CA 13
ATOM 5586 C C . HIS A 1 20 ? 13.329 -58.037 -43.233 1.00 0.00 19 HIS A C 13
ATOM 5587 O O . HIS A 1 20 ? 12.390 -58.276 -42.476 1.00 0.00 19 HIS A O 13
ATOM 5601 N N . MET A 1 21 ? 14.508 -57.593 -42.798 1.00 0.00 20 MET A N 13
ATOM 5602 C CA . MET A 1 21 ? 14.737 -57.367 -41.369 1.00 0.00 20 MET A CA 13
ATOM 5603 C C . MET A 1 21 ? 14.090 -56.052 -40.929 1.00 0.00 20 MET A C 13
ATOM 5604 O O . MET A 1 21 ? 13.537 -55.953 -39.835 1.00 0.00 20 MET A O 13
ATOM 5618 N N . LYS A 1 22 ? 14.199 -55.037 -41.788 1.00 0.00 21 LYS A N 13
ATOM 5619 C CA . LYS A 1 22 ? 13.663 -53.714 -41.488 1.00 0.00 21 LYS A CA 13
ATOM 5620 C C . LYS A 1 22 ? 12.151 -53.654 -41.682 1.00 0.00 21 LYS A C 13
ATOM 5621 O O . LYS A 1 22 ? 11.480 -52.841 -41.047 1.00 0.00 21 LYS A O 13
ATOM 5640 N N . TYR A 1 23 ? 11.603 -54.510 -42.540 1.00 0.00 22 TYR A N 13
ATOM 5641 C CA . TYR A 1 23 ? 10.151 -54.494 -42.746 1.00 0.00 22 TYR A CA 13
ATOM 5642 C C . TYR A 1 23 ? 9.468 -55.021 -41.482 1.00 0.00 22 TYR A C 13
ATOM 5643 O O . TYR A 1 23 ? 8.275 -54.803 -41.276 1.00 0.00 22 TYR A O 13
ATOM 5661 N N . GLY A 1 24 ? 10.245 -55.688 -40.618 1.00 0.00 23 GLY A N 13
ATOM 5662 C CA . GLY A 1 24 ? 9.704 -56.206 -39.358 1.00 0.00 23 GLY A CA 13
ATOM 5663 C C . GLY A 1 24 ? 9.081 -57.582 -39.540 1.00 0.00 23 GLY A C 13
ATOM 5664 O O . GLY A 1 24 ? 8.431 -58.103 -38.634 1.00 0.00 23 GLY A O 13
ATOM 5668 N N . LEU A 1 25 ? 9.292 -58.175 -40.705 1.00 0.00 24 LEU A N 13
ATOM 5669 C CA . LEU A 1 25 ? 8.752 -59.500 -40.974 1.00 0.00 24 LEU A CA 13
ATOM 5670 C C . LEU A 1 25 ? 9.400 -60.497 -40.028 1.00 0.00 24 LEU A C 13
ATOM 5671 O O . LEU A 1 25 ? 8.736 -61.381 -39.485 1.00 0.00 24 LEU A O 13
ATOM 5687 N N . CYS A 1 26 ? 10.707 -60.336 -39.829 1.00 0.00 25 CYS A N 13
ATOM 5688 C CA . CYS A 1 26 ? 11.456 -61.213 -38.938 1.00 0.00 25 CYS A CA 13
ATOM 5689 C C . CYS A 1 26 ? 12.628 -60.453 -38.306 1.00 0.00 25 CYS A C 13
ATOM 5690 O O . CYS A 1 26 ? 13.611 -60.129 -38.970 1.00 0.00 25 CYS A O 13
ATOM 5697 N N . LYS A 1 27 ? 12.505 -60.144 -37.014 1.00 0.00 26 LYS A N 13
ATOM 5698 C CA . LYS A 1 27 ? 13.548 -59.406 -36.299 1.00 0.00 26 LYS A CA 13
ATOM 5699 C C . LYS A 1 27 ? 14.328 -60.323 -35.356 1.00 0.00 26 LYS A C 13
ATOM 5700 O O . LYS A 1 27 ? 13.753 -61.200 -34.711 1.00 0.00 26 LYS A O 13
ATOM 5719 N N . ASN A 1 28 ? 15.642 -60.103 -35.275 1.00 0.00 27 ASN A N 13
ATOM 5720 C CA . ASN A 1 28 ? 16.499 -60.906 -34.400 1.00 0.00 27 ASN A CA 13
ATOM 5721 C C . ASN A 1 28 ? 16.500 -60.331 -32.985 1.00 0.00 27 ASN A C 13
ATOM 5722 O O . ASN A 1 28 ? 16.952 -59.209 -32.825 1.00 0.00 27 ASN A O 13
ATOM 5734 N N . TYR A 1 2 ? 19.945 -63.766 -49.958 1.00 0.00 1 TYR A N 14
ATOM 5735 C CA . TYR A 1 2 ? 20.802 -63.841 -48.744 1.00 0.00 1 TYR A CA 14
ATOM 5736 C C . TYR A 1 2 ? 20.263 -64.934 -47.815 1.00 0.00 1 TYR A C 14
ATOM 5737 O O . TYR A 1 2 ? 19.551 -65.840 -48.253 1.00 0.00 1 TYR A O 14
ATOM 5755 N N . LYS A 1 3 ? 20.619 -64.842 -46.534 1.00 0.00 2 LYS A N 14
ATOM 5756 C CA . LYS A 1 3 ? 20.192 -65.821 -45.533 1.00 0.00 2 LYS A CA 14
ATOM 5757 C C . LYS A 1 3 ? 19.663 -65.126 -44.279 1.00 0.00 2 LYS A C 14
ATOM 5758 O O . LYS A 1 3 ? 20.172 -64.083 -43.873 1.00 0.00 2 LYS A O 14
ATOM 5777 N N . CYS A 1 4 ? 18.639 -65.719 -43.665 1.00 0.00 3 CYS A N 14
ATOM 5778 C CA . CYS A 1 4 ? 18.045 -65.161 -42.447 1.00 0.00 3 CYS A CA 14
ATOM 5779 C C . CYS A 1 4 ? 17.754 -66.265 -41.439 1.00 0.00 3 CYS A C 14
ATOM 5780 O O . CYS A 1 4 ? 17.012 -67.215 -41.736 1.00 0.00 3 CYS A O 14
ATOM 5787 N N . PHE A 1 5 ? 18.349 -66.112 -40.254 1.00 0.00 4 PHE A N 14
ATOM 5788 C CA . PHE A 1 5 ? 18.192 -67.071 -39.159 1.00 0.00 4 PHE A CA 14
ATOM 5789 C C . PHE A 1 5 ? 16.938 -66.766 -38.333 1.00 0.00 4 PHE A C 14
ATOM 5790 O O . PHE A 1 5 ? 16.340 -67.670 -37.751 1.00 0.00 4 PHE A O 14
ATOM 5807 N N . GLN A 1 6 ? 16.549 -65.496 -38.277 1.00 0.00 5 GLN A N 14
ATOM 5808 C CA . GLN A 1 6 ? 15.371 -65.113 -37.504 1.00 0.00 5 GLN A CA 14
ATOM 5809 C C . GLN A 1 6 ? 14.185 -65.962 -37.924 1.00 0.00 5 GLN A C 14
ATOM 5810 O O . GLN A 1 6 ? 13.407 -66.429 -37.092 1.00 0.00 5 GLN A O 14
ATOM 5824 N N . CYS A 1 7 ? 14.075 -66.172 -39.226 1.00 0.00 6 CYS A N 14
ATOM 5825 C CA . CYS A 1 7 ? 13.006 -66.984 -39.787 1.00 0.00 6 CYS A CA 14
ATOM 5826 C C . CYS A 1 7 ? 13.486 -67.553 -41.118 1.00 0.00 6 CYS A C 14
ATOM 5827 O O . CYS A 1 7 ? 14.166 -66.853 -41.868 1.00 0.00 6 CYS A O 14
ATOM 5834 N N . PRO A 1 8 ? 13.186 -68.785 -41.443 1.00 0.00 7 PRO A N 14
ATOM 5835 C CA . PRO A 1 8 ? 13.665 -69.350 -42.722 1.00 0.00 7 PRO A CA 14
ATOM 5836 C C . PRO A 1 8 ? 13.331 -68.415 -43.881 1.00 0.00 7 PRO A C 14
ATOM 5837 O O . PRO A 1 8 ? 12.229 -68.461 -44.430 1.00 0.00 7 PRO A O 14
ATOM 5848 N N . PHE A 1 9 ? 14.295 -67.575 -44.260 1.00 0.00 8 PHE A N 14
ATOM 5849 C CA . PHE A 1 9 ? 14.090 -66.646 -45.371 1.00 0.00 8 PHE A CA 14
ATOM 5850 C C . PHE A 1 9 ? 15.396 -66.409 -46.115 1.00 0.00 8 PHE A C 14
ATOM 5851 O O . PHE A 1 9 ? 16.473 -66.355 -45.522 1.00 0.00 8 PHE A O 14
ATOM 5868 N N . THR A 1 10 ? 15.272 -66.262 -47.426 1.00 0.00 9 THR A N 14
ATOM 5869 C CA . THR A 1 10 ? 16.426 -66.023 -48.291 1.00 0.00 9 THR A CA 14
ATOM 5870 C C . THR A 1 10 ? 16.010 -65.153 -49.466 1.00 0.00 9 THR A C 14
ATOM 5871 O O . THR A 1 10 ? 14.820 -65.030 -49.760 1.00 0.00 9 THR A O 14
ATOM 5882 N N . CYS A 1 11 ? 16.979 -64.528 -50.129 1.00 0.00 10 CYS A N 14
ATOM 5883 C CA . CYS A 1 11 ? 16.652 -63.654 -51.254 1.00 0.00 10 CYS A CA 14
ATOM 5884 C C . CYS A 1 11 ? 17.802 -63.540 -52.252 1.00 0.00 10 CYS A C 14
ATOM 5885 O O . CYS A 1 11 ? 18.854 -64.160 -52.095 1.00 0.00 10 CYS A O 14
ATOM 5893 N N . ASN A 1 12 ? 17.573 -62.731 -53.282 1.00 0.00 11 ASN A N 14
ATOM 5894 C CA . ASN A 1 12 ? 18.568 -62.509 -54.322 1.00 0.00 11 ASN A CA 14
ATOM 5895 C C . ASN A 1 12 ? 19.797 -61.785 -53.778 1.00 0.00 11 ASN A C 14
ATOM 5896 O O . ASN A 1 12 ? 20.921 -62.097 -54.168 1.00 0.00 11 ASN A O 14
ATOM 5907 N N . GLU A 1 13 ? 19.592 -60.814 -52.883 1.00 0.00 12 GLU A N 14
ATOM 5908 C CA . GLU A 1 13 ? 20.724 -60.072 -52.327 1.00 0.00 12 GLU A CA 14
ATOM 5909 C C . GLU A 1 13 ? 20.404 -59.467 -50.953 1.00 0.00 12 GLU A C 14
ATOM 5910 O O . GLU A 1 13 ? 19.264 -59.513 -50.487 1.00 0.00 12 GLU A O 14
ATOM 5922 N N . LYS A 1 14 ? 21.439 -58.922 -50.303 1.00 0.00 13 LYS A N 14
ATOM 5923 C CA . LYS A 1 14 ? 21.292 -58.332 -48.976 1.00 0.00 13 LYS A CA 14
ATOM 5924 C C . LYS A 1 14 ? 20.195 -57.271 -48.945 1.00 0.00 13 LYS A C 14
ATOM 5925 O O . LYS A 1 14 ? 19.362 -57.263 -48.037 1.00 0.00 13 LYS A O 14
ATOM 5944 N N . SER A 1 15 ? 20.203 -56.367 -49.920 1.00 0.00 14 SER A N 14
ATOM 5945 C CA . SER A 1 15 ? 19.206 -55.301 -49.965 1.00 0.00 14 SER A CA 14
ATOM 5946 C C . SER A 1 15 ? 17.820 -55.832 -49.601 1.00 0.00 14 SER A C 14
ATOM 5947 O O . SER A 1 15 ? 17.021 -55.124 -48.988 1.00 0.00 14 SER A O 14
ATOM 5955 N N . HIS A 1 16 ? 17.546 -57.082 -49.964 1.00 0.00 15 HIS A N 14
ATOM 5956 C CA . HIS A 1 16 ? 16.262 -57.688 -49.647 1.00 0.00 15 HIS A CA 14
ATOM 5957 C C . HIS A 1 16 ? 16.258 -58.157 -48.198 1.00 0.00 15 HIS A C 14
ATOM 5958 O O . HIS A 1 16 ? 15.240 -58.071 -47.510 1.00 0.00 15 HIS A O 14
ATOM 5972 N N . LEU A 1 17 ? 17.405 -58.653 -47.732 1.00 0.00 16 LEU A N 14
ATOM 5973 C CA . LEU A 1 17 ? 17.503 -59.120 -46.361 1.00 0.00 16 LEU A CA 14
ATOM 5974 C C . LEU A 1 17 ? 17.257 -57.944 -45.427 1.00 0.00 16 LEU A C 14
ATOM 5975 O O . LEU A 1 17 ? 16.511 -58.027 -44.455 1.00 0.00 16 LEU A O 14
ATOM 5991 N N . PHE A 1 18 ? 17.891 -56.839 -45.764 1.00 0.00 17 PHE A N 14
ATOM 5992 C CA . PHE A 1 18 ? 17.756 -55.619 -44.987 1.00 0.00 17 PHE A CA 14
ATOM 5993 C C . PHE A 1 18 ? 16.294 -55.213 -44.954 1.00 0.00 17 PHE A C 14
ATOM 5994 O O . PHE A 1 18 ? 15.746 -54.888 -43.905 1.00 0.00 17 PHE A O 14
ATOM 6011 N N . ASN A 1 19 ? 15.670 -55.266 -46.119 1.00 0.00 18 ASN A N 14
ATOM 6012 C CA . ASN A 1 19 ? 14.258 -54.935 -46.242 1.00 0.00 18 ASN A CA 14
ATOM 6013 C C . ASN A 1 19 ? 13.436 -55.935 -45.444 1.00 0.00 18 ASN A C 14
ATOM 6014 O O . ASN A 1 19 ? 12.472 -55.574 -44.782 1.00 0.00 18 ASN A O 14
ATOM 6025 N N . HIS A 1 20 ? 13.841 -57.196 -45.503 1.00 0.00 19 HIS A N 14
ATOM 6026 C CA . HIS A 1 20 ? 13.144 -58.250 -44.771 1.00 0.00 19 HIS A CA 14
ATOM 6027 C C . HIS A 1 20 ? 13.263 -58.015 -43.268 1.00 0.00 19 HIS A C 14
ATOM 6028 O O . HIS A 1 20 ? 12.338 -58.302 -42.510 1.00 0.00 19 HIS A O 14
ATOM 6042 N N . MET A 1 21 ? 14.402 -57.476 -42.850 1.00 0.00 20 MET A N 14
ATOM 6043 C CA . MET A 1 21 ? 14.631 -57.183 -41.432 1.00 0.00 20 MET A CA 14
ATOM 6044 C C . MET A 1 21 ? 13.974 -55.860 -41.037 1.00 0.00 20 MET A C 14
ATOM 6045 O O . MET A 1 21 ? 13.314 -55.762 -40.004 1.00 0.00 20 MET A O 14
ATOM 6059 N N . LYS A 1 22 ? 14.193 -54.846 -41.861 1.00 0.00 21 LYS A N 14
ATOM 6060 C CA . LYS A 1 22 ? 13.662 -53.509 -41.609 1.00 0.00 21 LYS A CA 14
ATOM 6061 C C . LYS A 1 22 ? 12.141 -53.470 -41.695 1.00 0.00 21 LYS A C 14
ATOM 6062 O O . LYS A 1 22 ? 11.504 -52.683 -40.994 1.00 0.00 21 LYS A O 14
ATOM 6081 N N . TYR A 1 23 ? 11.548 -54.308 -42.541 1.00 0.00 22 TYR A N 14
ATOM 6082 C CA . TYR A 1 23 ? 10.086 -54.303 -42.655 1.00 0.00 22 TYR A CA 14
ATOM 6083 C C . TYR A 1 23 ? 9.485 -54.893 -41.377 1.00 0.00 22 TYR A C 14
ATOM 6084 O O . TYR A 1 23 ? 8.300 -54.706 -41.098 1.00 0.00 22 TYR A O 14
ATOM 6102 N N . GLY A 1 24 ? 10.315 -55.585 -40.590 1.00 0.00 23 GLY A N 14
ATOM 6103 C CA . GLY A 1 24 ? 9.851 -56.166 -39.330 1.00 0.00 23 GLY A CA 14
ATOM 6104 C C . GLY A 1 24 ? 9.207 -57.526 -39.553 1.00 0.00 23 GLY A C 14
ATOM 6105 O O . GLY A 1 24 ? 8.566 -58.072 -38.655 1.00 0.00 23 GLY A O 14
ATOM 6109 N N . LEU A 1 25 ? 9.390 -58.077 -40.743 1.00 0.00 24 LEU A N 14
ATOM 6110 C CA . LEU A 1 25 ? 8.825 -59.384 -41.051 1.00 0.00 24 LEU A CA 14
ATOM 6111 C C . LEU A 1 25 ? 9.453 -60.416 -40.131 1.00 0.00 24 LEU A C 14
ATOM 6112 O O . LEU A 1 25 ? 8.779 -61.311 -39.621 1.00 0.00 24 LEU A O 14
ATOM 6128 N N . CYS A 1 26 ? 10.758 -60.269 -39.917 1.00 0.00 25 CYS A N 14
ATOM 6129 C CA . CYS A 1 26 ? 11.497 -61.174 -39.047 1.00 0.00 25 CYS A CA 14
ATOM 6130 C C . CYS A 1 26 ? 12.642 -60.427 -38.355 1.00 0.00 25 CYS A C 14
ATOM 6131 O O . CYS A 1 26 ? 13.586 -59.970 -38.995 1.00 0.00 25 CYS A O 14
ATOM 6138 N N . LYS A 1 27 ? 12.537 -60.282 -37.036 1.00 0.00 26 LYS A N 14
ATOM 6139 C CA . LYS A 1 27 ? 13.556 -59.572 -36.252 1.00 0.00 26 LYS A CA 14
ATOM 6140 C C . LYS A 1 27 ? 14.403 -60.555 -35.445 1.00 0.00 26 LYS A C 14
ATOM 6141 O O . LYS A 1 27 ? 13.896 -61.553 -34.936 1.00 0.00 26 LYS A O 14
ATOM 6160 N N . ASN A 1 28 ? 15.698 -60.258 -35.334 1.00 0.00 27 ASN A N 14
ATOM 6161 C CA . ASN A 1 28 ? 16.619 -61.117 -34.586 1.00 0.00 27 ASN A CA 14
ATOM 6162 C C . ASN A 1 28 ? 16.624 -60.738 -33.107 1.00 0.00 27 ASN A C 14
ATOM 6163 O O . ASN A 1 28 ? 17.398 -61.325 -32.369 1.00 0.00 27 ASN A O 14
ATOM 6175 N N . TYR A 1 2 ? 19.696 -63.689 -49.973 1.00 0.00 1 TYR A N 15
ATOM 6176 C CA . TYR A 1 2 ? 20.659 -63.835 -48.845 1.00 0.00 1 TYR A CA 15
ATOM 6177 C C . TYR A 1 2 ? 20.154 -64.942 -47.913 1.00 0.00 1 TYR A C 15
ATOM 6178 O O . TYR A 1 2 ? 19.471 -65.862 -48.359 1.00 0.00 1 TYR A O 15
ATOM 6196 N N . LYS A 1 3 ? 20.492 -64.855 -46.624 1.00 0.00 2 LYS A N 15
ATOM 6197 C CA . LYS A 1 3 ? 20.060 -65.863 -45.655 1.00 0.00 2 LYS A CA 15
ATOM 6198 C C . LYS A 1 3 ? 19.719 -65.217 -44.314 1.00 0.00 2 LYS A C 15
ATOM 6199 O O . LYS A 1 3 ? 20.466 -64.383 -43.802 1.00 0.00 2 LYS A O 15
ATOM 6218 N N . CYS A 1 4 ? 18.579 -65.619 -43.753 1.00 0.00 3 CYS A N 15
ATOM 6219 C CA . CYS A 1 4 ? 18.114 -65.096 -42.461 1.00 0.00 3 CYS A CA 15
ATOM 6220 C C . CYS A 1 4 ? 17.779 -66.237 -41.509 1.00 0.00 3 CYS A C 15
ATOM 6221 O O . CYS A 1 4 ? 16.956 -67.111 -41.825 1.00 0.00 3 CYS A O 15
ATOM 6228 N N . PHE A 1 5 ? 18.425 -66.203 -40.348 1.00 0.00 4 PHE A N 15
ATOM 6229 C CA . PHE A 1 5 ? 18.231 -67.214 -39.312 1.00 0.00 4 PHE A CA 15
ATOM 6230 C C . PHE A 1 5 ? 16.976 -66.927 -38.476 1.00 0.00 4 PHE A C 15
ATOM 6231 O O . PHE A 1 5 ? 16.396 -67.840 -37.887 1.00 0.00 4 PHE A O 15
ATOM 6248 N N . GLN A 1 6 ? 16.581 -65.666 -38.397 1.00 0.00 5 GLN A N 15
ATOM 6249 C CA . GLN A 1 6 ? 15.417 -65.306 -37.593 1.00 0.00 5 GLN A CA 15
ATOM 6250 C C . GLN A 1 6 ? 14.228 -66.148 -38.010 1.00 0.00 5 GLN A C 15
ATOM 6251 O O . GLN A 1 6 ? 13.475 -66.644 -37.174 1.00 0.00 5 GLN A O 15
ATOM 6265 N N . CYS A 1 7 ? 14.093 -66.321 -39.314 1.00 0.00 6 CYS A N 15
ATOM 6266 C CA . CYS A 1 7 ? 13.022 -67.124 -39.881 1.00 0.00 6 CYS A CA 15
ATOM 6267 C C . CYS A 1 7 ? 13.494 -67.663 -41.230 1.00 0.00 6 CYS A C 15
ATOM 6268 O O . CYS A 1 7 ? 14.135 -66.929 -41.981 1.00 0.00 6 CYS A O 15
ATOM 6275 N N . PRO A 1 8 ? 13.235 -68.904 -41.570 1.00 0.00 7 PRO A N 15
ATOM 6276 C CA . PRO A 1 8 ? 13.714 -69.438 -42.865 1.00 0.00 7 PRO A CA 15
ATOM 6277 C C . PRO A 1 8 ? 13.381 -68.476 -44.000 1.00 0.00 7 PRO A C 15
ATOM 6278 O O . PRO A 1 8 ? 12.278 -68.502 -44.545 1.00 0.00 7 PRO A O 15
ATOM 6289 N N . PHE A 1 9 ? 14.347 -67.635 -44.357 1.00 0.00 8 PHE A N 15
ATOM 6290 C CA . PHE A 1 9 ? 14.148 -66.673 -45.440 1.00 0.00 8 PHE A CA 15
ATOM 6291 C C . PHE A 1 9 ? 15.442 -66.457 -46.211 1.00 0.00 8 PHE A C 15
ATOM 6292 O O . PHE A 1 9 ? 16.538 -66.477 -45.648 1.00 0.00 8 PHE A O 15
ATOM 6309 N N . THR A 1 10 ? 15.285 -66.244 -47.507 1.00 0.00 9 THR A N 15
ATOM 6310 C CA . THR A 1 10 ? 16.418 -66.011 -48.399 1.00 0.00 9 THR A CA 15
ATOM 6311 C C . THR A 1 10 ? 15.988 -65.094 -49.535 1.00 0.00 9 THR A C 15
ATOM 6312 O O . THR A 1 10 ? 14.794 -64.939 -49.789 1.00 0.00 9 THR A O 15
ATOM 6323 N N . CYS A 1 11 ? 16.951 -64.471 -50.211 1.00 0.00 10 CYS A N 15
ATOM 6324 C CA . CYS A 1 11 ? 16.607 -63.559 -51.301 1.00 0.00 10 CYS A CA 15
ATOM 6325 C C . CYS A 1 11 ? 17.731 -63.437 -52.328 1.00 0.00 10 CYS A C 15
ATOM 6326 O O . CYS A 1 11 ? 18.766 -64.096 -52.226 1.00 0.00 10 CYS A O 15
ATOM 6334 N N . ASN A 1 12 ? 17.500 -62.578 -53.320 1.00 0.00 11 ASN A N 15
ATOM 6335 C CA . ASN A 1 12 ? 18.473 -62.345 -54.381 1.00 0.00 11 ASN A CA 15
ATOM 6336 C C . ASN A 1 12 ? 19.742 -61.683 -53.845 1.00 0.00 11 ASN A C 15
ATOM 6337 O O . ASN A 1 12 ? 20.846 -62.023 -54.270 1.00 0.00 11 ASN A O 15
ATOM 6348 N N . GLU A 1 13 ? 19.595 -60.735 -52.911 1.00 0.00 12 GLU A N 15
ATOM 6349 C CA . GLU A 1 13 ? 20.767 -60.056 -52.349 1.00 0.00 12 GLU A CA 15
ATOM 6350 C C . GLU A 1 13 ? 20.494 -59.517 -50.933 1.00 0.00 12 GLU A C 15
ATOM 6351 O O . GLU A 1 13 ? 19.375 -59.606 -50.426 1.00 0.00 12 GLU A O 15
ATOM 6363 N N . LYS A 1 14 ? 21.546 -58.985 -50.295 1.00 0.00 13 LYS A N 15
ATOM 6364 C CA . LYS A 1 14 ? 21.446 -58.464 -48.932 1.00 0.00 13 LYS A CA 15
ATOM 6365 C C . LYS A 1 14 ? 20.377 -57.383 -48.803 1.00 0.00 13 LYS A C 15
ATOM 6366 O O . LYS A 1 14 ? 19.597 -57.383 -47.849 1.00 0.00 13 LYS A O 15
ATOM 6385 N N . SER A 1 15 ? 20.355 -56.452 -49.750 1.00 0.00 14 SER A N 15
ATOM 6386 C CA . SER A 1 15 ? 19.383 -55.358 -49.705 1.00 0.00 14 SER A CA 15
ATOM 6387 C C . SER A 1 15 ? 17.987 -55.882 -49.362 1.00 0.00 14 SER A C 15
ATOM 6388 O O . SER A 1 15 ? 17.244 -55.237 -48.624 1.00 0.00 14 SER A O 15
ATOM 6396 N N . HIS A 1 16 ? 17.638 -57.050 -49.886 1.00 0.00 15 HIS A N 15
ATOM 6397 C CA . HIS A 1 16 ? 16.333 -57.625 -49.604 1.00 0.00 15 HIS A CA 15
ATOM 6398 C C . HIS A 1 16 ? 16.301 -58.145 -48.175 1.00 0.00 15 HIS A C 15
ATOM 6399 O O . HIS A 1 16 ? 15.278 -58.061 -47.494 1.00 0.00 15 HIS A O 15
ATOM 6413 N N . LEU A 1 17 ? 17.436 -58.672 -47.723 1.00 0.00 16 LEU A N 15
ATOM 6414 C CA . LEU A 1 17 ? 17.531 -59.190 -46.369 1.00 0.00 16 LEU A CA 15
ATOM 6415 C C . LEU A 1 17 ? 17.288 -58.043 -45.400 1.00 0.00 16 LEU A C 15
ATOM 6416 O O . LEU A 1 17 ? 16.539 -58.153 -44.431 1.00 0.00 16 LEU A O 15
ATOM 6432 N N . PHE A 1 18 ? 17.923 -56.929 -45.712 1.00 0.00 17 PHE A N 15
ATOM 6433 C CA . PHE A 1 18 ? 17.792 -55.722 -44.917 1.00 0.00 17 PHE A CA 15
ATOM 6434 C C . PHE A 1 18 ? 16.331 -55.321 -44.866 1.00 0.00 17 PHE A C 15
ATOM 6435 O O . PHE A 1 18 ? 15.789 -55.013 -43.806 1.00 0.00 17 PHE A O 15
ATOM 6452 N N . ASN A 1 19 ? 15.699 -55.356 -46.028 1.00 0.00 18 ASN A N 15
ATOM 6453 C CA . ASN A 1 19 ? 14.290 -55.023 -46.133 1.00 0.00 18 ASN A CA 15
ATOM 6454 C C . ASN A 1 19 ? 13.477 -56.033 -45.335 1.00 0.00 18 ASN A C 15
ATOM 6455 O O . ASN A 1 19 ? 12.532 -55.679 -44.639 1.00 0.00 18 ASN A O 15
ATOM 6466 N N . HIS A 1 20 ? 13.867 -57.296 -45.435 1.00 0.00 19 HIS A N 15
ATOM 6467 C CA . HIS A 1 20 ? 13.176 -58.362 -44.715 1.00 0.00 19 HIS A CA 15
ATOM 6468 C C . HIS A 1 20 ? 13.287 -58.138 -43.210 1.00 0.00 19 HIS A C 15
ATOM 6469 O O . HIS A 1 20 ? 12.364 -58.443 -42.456 1.00 0.00 19 HIS A O 15
ATOM 6483 N N . MET A 1 21 ? 14.420 -57.592 -42.785 1.00 0.00 20 MET A N 15
ATOM 6484 C CA . MET A 1 21 ? 14.646 -57.316 -41.366 1.00 0.00 20 MET A CA 15
ATOM 6485 C C . MET A 1 21 ? 14.000 -55.992 -40.953 1.00 0.00 20 MET A C 15
ATOM 6486 O O . MET A 1 21 ? 13.456 -55.869 -39.857 1.00 0.00 20 MET A O 15
ATOM 6500 N N . LYS A 1 22 ? 14.100 -54.998 -41.831 1.00 0.00 21 LYS A N 15
ATOM 6501 C CA . LYS A 1 22 ? 13.563 -53.670 -41.551 1.00 0.00 21 LYS A CA 15
ATOM 6502 C C . LYS A 1 22 ? 12.050 -53.615 -41.755 1.00 0.00 21 LYS A C 15
ATOM 6503 O O . LYS A 1 22 ? 11.370 -52.795 -41.139 1.00 0.00 21 LYS A O 15
ATOM 6522 N N . TYR A 1 23 ? 11.513 -54.487 -42.602 1.00 0.00 22 TYR A N 15
ATOM 6523 C CA . TYR A 1 23 ? 10.064 -54.481 -42.825 1.00 0.00 22 TYR A CA 15
ATOM 6524 C C . TYR A 1 23 ? 9.367 -54.987 -41.560 1.00 0.00 22 TYR A C 15
ATOM 6525 O O . TYR A 1 23 ? 8.173 -54.759 -41.366 1.00 0.00 22 TYR A O 15
ATOM 6543 N N . GLY A 1 24 ? 10.130 -55.652 -40.685 1.00 0.00 23 GLY A N 15
ATOM 6544 C CA . GLY A 1 24 ? 9.578 -56.156 -39.424 1.00 0.00 23 GLY A CA 15
ATOM 6545 C C . GLY A 1 24 ? 9.006 -57.559 -39.581 1.00 0.00 23 GLY A C 15
ATOM 6546 O O . GLY A 1 24 ? 8.353 -58.076 -38.674 1.00 0.00 23 GLY A O 15
ATOM 6550 N N . LEU A 1 25 ? 9.266 -58.181 -40.721 1.00 0.00 24 LEU A N 15
ATOM 6551 C CA . LEU A 1 25 ? 8.778 -59.532 -40.953 1.00 0.00 24 LEU A CA 15
ATOM 6552 C C . LEU A 1 25 ? 9.419 -60.456 -39.934 1.00 0.00 24 LEU A C 15
ATOM 6553 O O . LEU A 1 25 ? 8.770 -61.341 -39.375 1.00 0.00 24 LEU A O 15
ATOM 6569 N N . CYS A 1 26 ? 10.704 -60.224 -39.687 1.00 0.00 25 CYS A N 15
ATOM 6570 C CA . CYS A 1 26 ? 11.452 -61.010 -38.720 1.00 0.00 25 CYS A CA 15
ATOM 6571 C C . CYS A 1 26 ? 12.600 -60.174 -38.147 1.00 0.00 25 CYS A C 15
ATOM 6572 O O . CYS A 1 26 ? 13.532 -59.798 -38.859 1.00 0.00 25 CYS A O 15
ATOM 6579 N N . LYS A 1 27 ? 12.513 -59.857 -36.853 1.00 0.00 26 LYS A N 15
ATOM 6580 C CA . LYS A 1 27 ? 13.538 -59.051 -36.188 1.00 0.00 26 LYS A CA 15
ATOM 6581 C C . LYS A 1 27 ? 14.414 -59.922 -35.284 1.00 0.00 26 LYS A C 15
ATOM 6582 O O . LYS A 1 27 ? 13.920 -60.811 -34.590 1.00 0.00 26 LYS A O 15
ATOM 6601 N N . ASN A 1 28 ? 15.725 -59.656 -35.306 1.00 0.00 27 ASN A N 15
ATOM 6602 C CA . ASN A 1 28 ? 16.683 -60.420 -34.486 1.00 0.00 27 ASN A CA 15
ATOM 6603 C C . ASN A 1 28 ? 16.879 -59.741 -33.133 1.00 0.00 27 ASN A C 15
ATOM 6604 O O . ASN A 1 28 ? 16.469 -60.322 -32.141 1.00 0.00 27 ASN A O 15
ATOM 6616 N N . TYR A 1 2 ? 19.690 -63.892 -50.060 1.00 0.00 1 TYR A N 16
ATOM 6617 C CA . TYR A 1 2 ? 20.724 -63.987 -48.993 1.00 0.00 1 TYR A CA 16
ATOM 6618 C C . TYR A 1 2 ? 20.279 -65.041 -47.976 1.00 0.00 1 TYR A C 16
ATOM 6619 O O . TYR A 1 2 ? 19.449 -65.894 -48.285 1.00 0.00 1 TYR A O 16
ATOM 6637 N N . LYS A 1 3 ? 20.834 -64.968 -4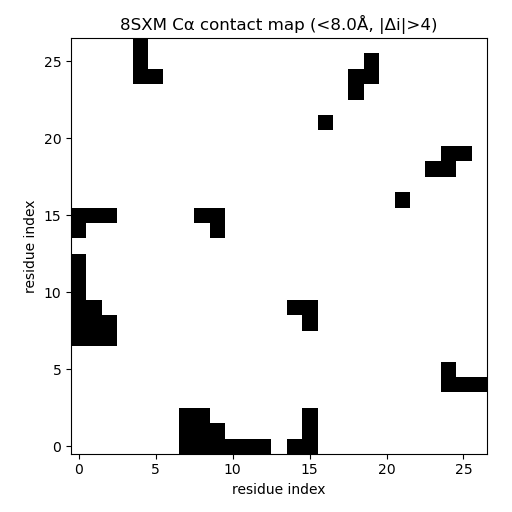6.764 1.00 0.00 2 LYS A N 16
ATOM 6638 C CA . LYS A 1 3 ? 20.490 -65.913 -45.697 1.00 0.00 2 LYS A CA 16
ATOM 6639 C C . LYS A 1 3 ? 19.948 -65.156 -44.488 1.00 0.00 2 LYS A C 16
ATOM 6640 O O . LYS A 1 3 ? 20.460 -64.095 -44.130 1.00 0.00 2 LYS A O 16
ATOM 6659 N N . CYS A 1 4 ? 18.909 -65.706 -43.861 1.00 0.00 3 CYS A N 16
ATOM 6660 C CA . CYS A 1 4 ? 18.303 -65.070 -42.688 1.00 0.00 3 CYS A CA 16
ATOM 6661 C C . CYS A 1 4 ? 17.941 -66.107 -41.634 1.00 0.00 3 CYS A C 16
ATOM 6662 O O . CYS A 1 4 ? 17.125 -67.007 -41.883 1.00 0.00 3 CYS A O 16
ATOM 6669 N N . PHE A 1 5 ? 18.550 -65.950 -40.456 1.00 0.00 4 PHE A N 16
ATOM 6670 C CA . PHE A 1 5 ? 18.317 -66.848 -39.329 1.00 0.00 4 PHE A CA 16
ATOM 6671 C C . PHE A 1 5 ? 17.085 -66.427 -38.536 1.00 0.00 4 PHE A C 16
ATOM 6672 O O . PHE A 1 5 ? 16.434 -67.257 -37.902 1.00 0.00 4 PHE A O 16
ATOM 6689 N N . GLN A 1 6 ? 16.769 -65.134 -38.569 1.00 0.00 5 GLN A N 16
ATOM 6690 C CA . GLN A 1 6 ? 15.611 -64.629 -37.834 1.00 0.00 5 GLN A CA 16
ATOM 6691 C C . GLN A 1 6 ? 14.411 -65.523 -38.109 1.00 0.00 5 GLN A C 16
ATOM 6692 O O . GLN A 1 6 ? 13.614 -65.820 -37.218 1.00 0.00 5 GLN A O 16
ATOM 6706 N N . CYS A 1 7 ? 14.321 -65.969 -39.351 1.00 0.00 6 CYS A N 16
ATOM 6707 C CA . CYS A 1 7 ? 13.256 -66.859 -39.776 1.00 0.00 6 CYS A CA 16
ATOM 6708 C C . CYS A 1 7 ? 13.655 -67.459 -41.119 1.00 0.00 6 CYS A C 16
ATOM 6709 O O . CYS A 1 7 ? 14.260 -66.765 -41.936 1.00 0.00 6 CYS A O 16
ATOM 6716 N N . PRO A 1 8 ? 13.375 -68.710 -41.382 1.00 0.00 7 PRO A N 16
ATOM 6717 C CA . PRO A 1 8 ? 13.786 -69.308 -42.671 1.00 0.00 7 PRO A CA 16
ATOM 6718 C C . PRO A 1 8 ? 13.413 -68.386 -43.829 1.00 0.00 7 PRO A C 16
ATOM 6719 O O . PRO A 1 8 ? 12.287 -68.420 -44.326 1.00 0.00 7 PRO A O 16
ATOM 6730 N N . PHE A 1 9 ? 14.373 -67.569 -44.260 1.00 0.00 8 PHE A N 16
ATOM 6731 C CA . PHE A 1 9 ? 14.139 -66.649 -45.371 1.00 0.00 8 PHE A CA 16
ATOM 6732 C C . PHE A 1 9 ? 15.419 -66.443 -46.162 1.00 0.00 8 PHE A C 16
ATOM 6733 O O . PHE A 1 9 ? 16.518 -66.418 -45.609 1.00 0.00 8 PHE A O 16
ATOM 6750 N N . THR A 1 10 ? 15.252 -66.290 -47.466 1.00 0.00 9 THR A N 16
ATOM 6751 C CA . THR A 1 10 ? 16.377 -66.076 -48.372 1.00 0.00 9 THR A CA 16
ATOM 6752 C C . THR A 1 10 ? 15.938 -65.170 -49.511 1.00 0.00 9 THR A C 16
ATOM 6753 O O . THR A 1 10 ? 14.742 -65.016 -49.754 1.00 0.00 9 THR A O 16
ATOM 6764 N N . CYS A 1 11 ? 16.893 -64.546 -50.199 1.00 0.00 10 CYS A N 16
ATOM 6765 C CA . CYS A 1 11 ? 16.531 -63.641 -51.291 1.00 0.00 10 CYS A CA 16
ATOM 6766 C C . CYS A 1 11 ? 17.626 -63.541 -52.350 1.00 0.00 10 CYS A C 16
ATOM 6767 O O . CYS A 1 11 ? 18.680 -64.168 -52.244 1.00 0.00 10 CYS A O 16
ATOM 6775 N N . ASN A 1 12 ? 17.351 -62.738 -53.376 1.00 0.00 11 ASN A N 16
ATOM 6776 C CA . ASN A 1 12 ? 18.297 -62.540 -54.465 1.00 0.00 11 ASN A CA 16
ATOM 6777 C C . ASN A 1 12 ? 19.562 -61.830 -53.977 1.00 0.00 11 ASN A C 16
ATOM 6778 O O . ASN A 1 12 ? 20.668 -62.192 -54.380 1.00 0.00 11 ASN A O 16
ATOM 6789 N N . GLU A 1 13 ? 19.409 -60.820 -53.110 1.00 0.00 12 GLU A N 16
ATOM 6790 C CA . GLU A 1 13 ? 20.578 -60.095 -52.600 1.00 0.00 12 GLU A CA 16
ATOM 6791 C C . GLU A 1 13 ? 20.346 -59.539 -51.184 1.00 0.00 12 GLU A C 16
ATOM 6792 O O . GLU A 1 13 ? 19.227 -59.559 -50.665 1.00 0.00 12 GLU A O 16
ATOM 6804 N N . LYS A 1 14 ? 21.430 -59.058 -50.564 1.00 0.00 13 LYS A N 16
ATOM 6805 C CA . LYS A 1 14 ? 21.369 -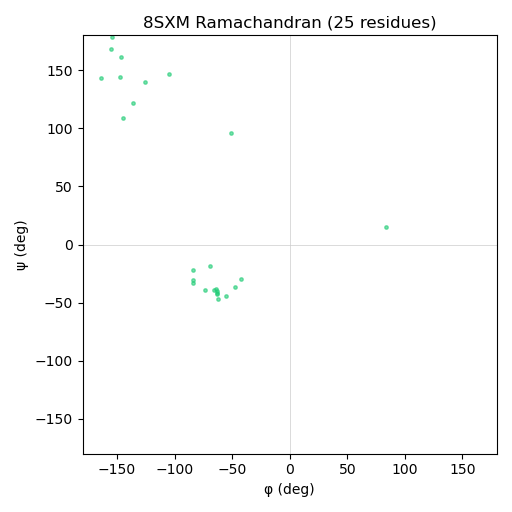58.515 -49.209 1.00 0.00 13 LYS A CA 16
ATOM 6806 C C . LYS A 1 14 ? 20.327 -57.400 -49.092 1.00 0.00 13 LYS A C 16
ATOM 6807 O O . LYS A 1 14 ? 19.546 -57.373 -48.143 1.00 0.00 13 LYS A O 16
ATOM 6826 N N . SER A 1 15 ? 20.322 -56.477 -50.046 1.00 0.00 14 SER A N 16
ATOM 6827 C CA . SER A 1 15 ? 19.371 -55.369 -50.009 1.00 0.00 14 SER A CA 16
ATOM 6828 C C . SER A 1 15 ? 17.973 -55.857 -49.622 1.00 0.00 14 SER A C 16
ATOM 6829 O O . SER A 1 15 ? 17.222 -55.133 -48.968 1.00 0.00 14 SER A O 16
ATOM 6837 N N . HIS A 1 16 ? 17.630 -57.087 -50.006 1.00 0.00 15 HIS A N 16
ATOM 6838 C CA . HIS A 1 16 ? 16.326 -57.636 -49.658 1.00 0.00 15 HIS A CA 16
ATOM 6839 C C . HIS A 1 16 ? 16.339 -58.086 -48.208 1.00 0.00 15 HIS A C 16
ATOM 6840 O O . HIS A 1 16 ? 15.340 -57.967 -47.500 1.00 0.00 15 HIS A O 16
ATOM 6854 N N . LEU A 1 17 ? 17.489 -58.591 -47.767 1.00 0.00 16 LEU A N 16
ATOM 6855 C CA . LEU A 1 17 ? 17.623 -59.038 -46.393 1.00 0.00 16 LEU A CA 16
ATOM 6856 C C . LEU A 1 17 ? 17.417 -57.850 -45.468 1.00 0.00 16 LEU A C 16
ATOM 6857 O O . LEU A 1 17 ? 16.748 -57.943 -44.439 1.00 0.00 16 LEU A O 16
ATOM 6873 N N . PHE A 1 18 ? 17.992 -56.728 -45.874 1.00 0.00 17 PHE A N 16
ATOM 6874 C CA . PHE A 1 18 ? 17.878 -55.490 -45.124 1.00 0.00 17 PHE A CA 16
ATOM 6875 C C . PHE A 1 18 ? 16.416 -55.095 -45.034 1.00 0.00 17 PHE A C 16
ATOM 6876 O O . PHE A 1 18 ? 15.909 -54.761 -43.965 1.00 0.00 17 PHE A O 16
ATOM 6893 N N . ASN A 1 19 ? 15.743 -55.165 -46.174 1.00 0.00 18 ASN A N 16
ATOM 6894 C CA . ASN A 1 19 ? 14.327 -54.841 -46.244 1.00 0.00 18 ASN A CA 16
ATOM 6895 C C . ASN A 1 19 ? 13.532 -55.839 -45.415 1.00 0.00 18 ASN A C 16
ATOM 6896 O O . ASN A 1 19 ? 12.611 -55.471 -44.699 1.00 0.00 18 ASN A O 16
ATOM 6907 N N . HIS A 1 20 ? 13.909 -57.107 -45.513 1.00 0.00 19 HIS A N 16
ATOM 6908 C CA . HIS A 1 20 ? 13.227 -58.159 -44.764 1.00 0.00 19 HIS A CA 16
ATOM 6909 C C . HIS A 1 20 ? 13.462 -57.971 -43.266 1.00 0.00 19 HIS A C 16
ATOM 6910 O O . HIS A 1 20 ? 12.560 -58.173 -42.454 1.00 0.00 19 HIS A O 16
ATOM 6924 N N . MET A 1 21 ? 14.676 -57.562 -42.915 1.00 0.00 20 MET A N 16
ATOM 6925 C CA . MET A 1 21 ? 15.027 -57.320 -41.517 1.00 0.00 20 MET A CA 16
ATOM 6926 C C . MET A 1 21 ? 14.386 -56.027 -41.012 1.00 0.00 20 MET A C 16
ATOM 6927 O O . MET A 1 21 ? 13.943 -55.944 -39.867 1.00 0.00 20 MET A O 16
ATOM 6941 N N . LYS A 1 22 ? 14.383 -55.012 -41.873 1.00 0.00 21 LYS A N 16
ATOM 6942 C CA . LYS A 1 22 ? 13.844 -53.701 -41.520 1.00 0.00 21 LYS A CA 16
ATOM 6943 C C . LYS A 1 22 ? 12.329 -53.638 -41.698 1.00 0.00 21 LYS A C 16
ATOM 6944 O O . LYS A 1 22 ? 11.666 -52.806 -41.079 1.00 0.00 21 LYS A O 16
ATOM 6963 N N . TYR A 1 23 ? 11.769 -54.518 -42.522 1.00 0.00 22 TYR A N 16
ATOM 6964 C CA . TYR A 1 23 ? 10.318 -54.504 -42.717 1.00 0.00 22 TYR A CA 16
ATOM 6965 C C . TYR A 1 23 ? 9.635 -54.993 -41.437 1.00 0.00 22 TYR A C 16
ATOM 6966 O O . TYR A 1 23 ? 8.453 -54.724 -41.219 1.00 0.00 22 TYR A O 16
ATOM 6984 N N . GLY A 1 24 ? 10.387 -55.693 -40.580 1.00 0.00 23 GLY A N 16
ATOM 6985 C CA . GLY A 1 24 ? 9.826 -56.180 -39.318 1.00 0.00 23 GLY A CA 16
ATOM 6986 C C . GLY A 1 24 ? 9.114 -57.510 -39.513 1.00 0.00 23 GLY A C 16
ATOM 6987 O O . GLY A 1 24 ? 8.372 -57.962 -38.641 1.00 0.00 23 GLY A O 16
ATOM 6991 N N . LEU A 1 25 ? 9.349 -58.140 -40.657 1.00 0.00 24 LEU A N 16
ATOM 6992 C CA . LEU A 1 25 ? 8.728 -59.426 -40.942 1.00 0.00 24 LEU A CA 16
ATOM 6993 C C . LEU A 1 25 ? 9.225 -60.447 -39.936 1.00 0.00 24 LEU A C 16
ATOM 6994 O O . LEU A 1 25 ? 8.459 -61.271 -39.436 1.00 0.00 24 LEU A O 16
ATOM 7010 N N . CYS A 1 26 ? 10.519 -60.376 -39.634 1.00 0.00 25 CYS A N 16
ATOM 7011 C CA . CYS A 1 26 ? 11.123 -61.290 -38.672 1.00 0.00 25 CYS A CA 16
ATOM 7012 C C . CYS A 1 26 ? 12.251 -60.592 -37.908 1.00 0.00 25 CYS A C 16
ATOM 7013 O O . CYS A 1 26 ? 13.327 -60.346 -38.450 1.00 0.00 25 CYS A O 16
ATOM 7020 N N . LYS A 1 27 ? 11.995 -60.275 -36.639 1.00 0.00 26 LYS A N 16
ATOM 7021 C CA . LYS A 1 27 ? 12.987 -59.607 -35.796 1.00 0.00 26 LYS A CA 16
ATOM 7022 C C . LYS A 1 27 ? 13.563 -60.580 -34.767 1.00 0.00 26 LYS A C 16
ATOM 7023 O O . LYS A 1 27 ? 12.881 -61.502 -34.321 1.00 0.00 26 LYS A O 16
ATOM 7042 N N . ASN A 1 28 ? 14.824 -60.358 -34.389 1.00 0.00 27 ASN A N 16
ATOM 7043 C CA . ASN A 1 28 ? 15.495 -61.209 -33.399 1.00 0.00 27 ASN A CA 16
ATOM 7044 C C . ASN A 1 28 ? 16.262 -60.348 -32.399 1.00 0.00 27 ASN A C 16
ATOM 7045 O O . ASN A 1 28 ? 15.659 -59.925 -31.426 1.00 0.00 27 ASN A O 16
ATOM 7057 N N . TYR A 1 2 ? 19.514 -63.661 -49.812 1.00 0.00 1 TYR A N 17
ATOM 7058 C CA . TYR A 1 2 ? 20.588 -63.785 -48.786 1.00 0.00 1 TYR A CA 17
ATOM 7059 C C . TYR A 1 2 ? 20.201 -64.891 -47.802 1.00 0.00 1 TYR A C 17
ATOM 7060 O O . TYR A 1 2 ? 19.435 -65.790 -48.148 1.00 0.00 1 TYR A O 17
ATOM 7078 N N . LYS A 1 3 ? 20.742 -64.827 -46.582 1.00 0.00 2 LYS A N 17
ATOM 7079 C CA . LYS A 1 3 ? 20.455 -65.834 -45.556 1.00 0.00 2 LYS A CA 17
ATOM 7080 C C . LYS A 1 3 ? 19.860 -65.171 -44.311 1.00 0.00 2 LYS A C 17
ATOM 7081 O O . LYS A 1 3 ? 20.337 -64.128 -43.865 1.00 0.00 2 LYS A O 17
ATOM 7100 N N . CYS A 1 4 ? 18.830 -65.795 -43.738 1.00 0.00 3 CYS A N 17
ATOM 7101 C CA . CYS A 1 4 ? 18.194 -65.267 -42.525 1.00 0.00 3 CYS A CA 17
ATOM 7102 C C . CYS A 1 4 ? 17.853 -66.403 -41.571 1.00 0.00 3 CYS A C 17
ATOM 7103 O O . CYS A 1 4 ? 17.084 -67.316 -41.919 1.00 0.00 3 CYS A O 17
ATOM 7110 N N . PHE A 1 5 ? 18.436 -66.328 -40.372 1.00 0.00 4 PHE A N 17
ATOM 7111 C CA . PHE A 1 5 ? 18.234 -67.338 -39.335 1.00 0.00 4 PHE A CA 17
ATOM 7112 C C . PHE A 1 5 ? 16.999 -67.019 -38.480 1.00 0.00 4 PHE A C 17
ATOM 7113 O O . PHE A 1 5 ? 16.372 -67.919 -37.924 1.00 0.00 4 PHE A O 17
ATOM 7130 N N . GLN A 1 6 ? 16.675 -65.735 -38.360 1.00 0.00 5 GLN A N 17
ATOM 7131 C CA . GLN A 1 6 ? 15.532 -65.331 -37.542 1.00 0.00 5 GLN A CA 17
ATOM 7132 C C . GLN A 1 6 ? 14.299 -66.114 -37.968 1.00 0.00 5 GLN A C 17
ATOM 7133 O O . GLN A 1 6 ? 13.518 -66.573 -37.135 1.00 0.00 5 GLN A O 17
ATOM 7147 N N . CYS A 1 7 ? 14.152 -66.284 -39.272 1.00 0.00 6 CYS A N 17
ATOM 7148 C CA . CYS A 1 7 ? 13.037 -67.039 -39.823 1.00 0.00 6 CYS A CA 17
ATOM 7149 C C . CYS A 1 7 ? 13.464 -67.596 -41.179 1.00 0.00 6 CYS A C 17
ATOM 7150 O O . CYS A 1 7 ? 14.138 -66.898 -41.935 1.00 0.00 6 CYS A O 17
ATOM 7157 N N . PRO A 1 8 ? 13.133 -68.822 -41.514 1.00 0.00 7 PRO A N 17
ATOM 7158 C CA . PRO A 1 8 ? 13.569 -69.383 -42.813 1.00 0.00 7 PRO A CA 17
ATOM 7159 C C . PRO A 1 8 ? 13.266 -68.412 -43.949 1.00 0.00 7 PRO A C 17
ATOM 7160 O O . PRO A 1 8 ? 12.152 -68.384 -44.471 1.00 0.00 7 PRO A O 17
ATOM 7171 N N . PHE A 1 9 ? 14.266 -67.622 -44.335 1.00 0.00 8 PHE A N 17
ATOM 7172 C CA . PHE A 1 9 ? 14.086 -66.663 -45.424 1.00 0.00 8 PHE A CA 17
ATOM 7173 C C . PHE A 1 9 ? 15.388 -66.449 -46.173 1.00 0.00 8 PHE A C 17
ATOM 7174 O O . PHE A 1 9 ? 16.474 -66.463 -45.594 1.00 0.00 8 PHE A O 17
ATOM 7191 N N . THR A 1 10 ? 15.250 -66.238 -47.470 1.00 0.00 9 THR A N 17
ATOM 7192 C CA . THR A 1 10 ? 16.398 -65.999 -48.340 1.00 0.00 9 THR A CA 17
ATOM 7193 C C . THR A 1 10 ? 15.978 -65.108 -49.498 1.00 0.00 9 THR A C 17
ATOM 7194 O O . THR A 1 10 ? 14.788 -64.990 -49.793 1.00 0.00 9 THR A O 17
ATOM 7205 N N . CYS A 1 11 ? 16.943 -64.463 -50.148 1.00 0.00 10 CYS A N 17
ATOM 7206 C CA . CYS A 1 11 ? 16.613 -63.572 -51.261 1.00 0.00 10 CYS A CA 17
ATOM 7207 C C . CYS A 1 11 ? 17.749 -63.477 -52.275 1.00 0.00 10 CYS A C 17
ATOM 7208 O O . CYS A 1 11 ? 18.798 -64.102 -52.123 1.00 0.00 10 CYS A O 17
ATOM 7216 N N . ASN A 1 12 ? 17.511 -62.681 -53.316 1.00 0.00 11 ASN A N 17
ATOM 7217 C CA . ASN A 1 12 ? 18.494 -62.485 -54.374 1.00 0.00 11 ASN A CA 17
ATOM 7218 C C . ASN A 1 12 ? 19.742 -61.767 -53.855 1.00 0.00 11 ASN A C 17
ATOM 7219 O O . ASN A 1 12 ? 20.859 -62.104 -54.251 1.00 0.00 11 ASN A O 17
ATOM 7230 N N . GLU A 1 13 ? 19.563 -60.776 -52.973 1.00 0.00 12 GLU A N 17
ATOM 7231 C CA . GLU A 1 13 ? 20.713 -60.039 -52.433 1.00 0.00 12 GLU A CA 17
ATOM 7232 C C . GLU A 1 13 ? 20.433 -59.487 -51.023 1.00 0.00 12 GLU A C 17
ATOM 7233 O O . GLU A 1 13 ? 19.314 -59.583 -50.513 1.00 0.00 12 GLU A O 17
ATOM 7245 N N . LYS A 1 14 ? 21.476 -58.934 -50.389 1.00 0.00 13 LYS A N 17
ATOM 7246 C CA . LYS A 1 14 ? 21.359 -58.402 -49.033 1.00 0.00 13 LYS A CA 17
ATOM 7247 C C . LYS A 1 14 ? 20.300 -57.309 -48.928 1.00 0.00 13 LYS A C 17
ATOM 7248 O O . LYS A 1 14 ? 19.509 -57.295 -47.986 1.00 0.00 13 LYS A O 17
ATOM 7267 N N . SER A 1 15 ? 20.293 -56.384 -49.881 1.00 0.00 14 SER A N 17
ATOM 7268 C CA . SER A 1 15 ? 19.326 -55.290 -49.851 1.00 0.00 14 SER A CA 17
ATOM 7269 C C . SER A 1 15 ? 17.927 -55.806 -49.510 1.00 0.00 14 SER A C 17
ATOM 7270 O O . SER A 1 15 ? 17.154 -55.117 -48.843 1.00 0.00 14 SER A O 17
ATOM 7278 N N . HIS A 1 16 ? 17.606 -57.019 -49.952 1.00 0.00 15 HIS A N 17
ATOM 7279 C CA . HIS A 1 16 ? 16.303 -57.601 -49.665 1.00 0.00 15 HIS A CA 17
ATOM 7280 C C . HIS A 1 16 ? 16.264 -58.098 -48.226 1.00 0.00 15 HIS A C 17
ATOM 7281 O O . HIS A 1 16 ? 15.233 -58.019 -47.557 1.00 0.00 15 HIS A O 17
ATOM 7295 N N . LEU A 1 17 ? 17.400 -58.605 -47.753 1.00 0.00 16 LEU A N 17
ATOM 7296 C CA . LEU A 1 17 ? 17.489 -59.106 -46.388 1.00 0.00 16 LEU A CA 17
ATOM 7297 C C . LEU A 1 17 ? 17.215 -57.949 -45.438 1.00 0.00 16 LEU A C 17
ATOM 7298 O O . LEU A 1 17 ? 16.469 -58.064 -44.466 1.00 0.00 16 LEU A O 17
ATOM 7314 N N . PHE A 1 18 ? 17.825 -56.824 -45.769 1.00 0.00 17 PHE A N 17
ATOM 7315 C CA . PHE A 1 18 ? 17.667 -55.602 -45.001 1.00 0.00 17 PHE A CA 17
ATOM 7316 C C . PHE A 1 18 ? 16.199 -55.226 -44.977 1.00 0.00 17 PHE A C 17
ATOM 7317 O O . PHE A 1 18 ? 15.643 -54.888 -43.936 1.00 0.00 17 PHE A O 17
ATOM 7334 N N . ASN A 1 19 ? 15.580 -55.318 -46.142 1.00 0.00 18 ASN A N 17
ATOM 7335 C CA . ASN A 1 19 ? 14.165 -55.021 -46.274 1.00 0.00 18 ASN A CA 17
ATOM 7336 C C . ASN A 1 19 ? 13.366 -56.024 -45.455 1.00 0.00 18 ASN A C 17
ATOM 7337 O O . ASN A 1 19 ? 12.398 -55.673 -44.793 1.00 0.00 18 ASN A O 17
ATOM 7348 N N . HIS A 1 20 ? 13.798 -57.277 -45.497 1.00 0.00 19 HIS A N 17
ATOM 7349 C CA . HIS A 1 20 ? 13.130 -58.339 -44.749 1.00 0.00 19 HIS A CA 17
ATOM 7350 C C . HIS A 1 20 ? 13.248 -58.092 -43.249 1.00 0.00 19 HIS A C 17
ATOM 7351 O O . HIS A 1 20 ? 12.324 -58.383 -42.489 1.00 0.00 19 HIS A O 17
ATOM 7365 N N . MET A 1 21 ? 14.383 -57.546 -42.829 1.00 0.00 20 MET A N 17
ATOM 7366 C CA . MET A 1 21 ? 14.603 -57.254 -41.411 1.00 0.00 20 MET A CA 17
ATOM 7367 C C . MET A 1 21 ? 13.970 -55.919 -41.020 1.00 0.00 20 MET A C 17
ATOM 7368 O O . MET A 1 21 ? 13.415 -55.776 -39.931 1.00 0.00 20 MET A O 17
ATOM 7382 N N . LYS A 1 22 ? 14.091 -54.941 -41.909 1.00 0.00 21 LYS A N 17
ATOM 7383 C CA . LYS A 1 22 ? 13.567 -53.607 -41.658 1.00 0.00 21 LYS A CA 17
ATOM 7384 C C . LYS A 1 22 ? 12.047 -53.558 -41.790 1.00 0.00 21 LYS A C 17
ATOM 7385 O O . LYS A 1 22 ? 11.395 -52.739 -41.142 1.00 0.00 21 LYS A O 17
ATOM 7404 N N . TYR A 1 23 ? 11.475 -54.430 -42.613 1.00 0.00 22 TYR A N 17
ATOM 7405 C CA . TYR A 1 23 ? 10.018 -54.429 -42.769 1.00 0.00 22 TYR A CA 17
ATOM 7406 C C . TYR A 1 23 ? 9.385 -54.940 -41.472 1.00 0.00 22 TYR A C 17
ATOM 7407 O O . TYR A 1 23 ? 8.197 -54.728 -41.225 1.00 0.00 22 TYR A O 17
ATOM 7425 N N . GLY A 1 24 ? 10.197 -55.593 -40.634 1.00 0.00 23 GLY A N 17
ATOM 7426 C CA . GLY A 1 24 ? 9.714 -56.105 -39.346 1.00 0.00 23 GLY A CA 17
ATOM 7427 C C . GLY A 1 24 ? 9.196 -57.530 -39.467 1.00 0.00 23 GLY A C 17
ATOM 7428 O O . GLY A 1 24 ? 8.645 -58.080 -38.514 1.00 0.00 23 GLY A O 17
ATOM 7432 N N . LEU A 1 25 ? 9.386 -58.131 -40.632 1.00 0.00 24 LEU A N 17
ATOM 7433 C CA . LEU A 1 25 ? 8.943 -59.499 -40.837 1.00 0.00 24 LEU A CA 17
ATOM 7434 C C . LEU A 1 25 ? 9.720 -60.407 -39.897 1.00 0.00 24 LEU A C 17
ATOM 7435 O O . LEU A 1 25 ? 9.161 -61.315 -39.284 1.00 0.00 24 LEU A O 17
ATOM 7451 N N . CYS A 1 26 ? 11.020 -60.137 -39.778 1.00 0.00 25 CYS A N 17
ATOM 7452 C CA . CYS A 1 26 ? 11.878 -60.913 -38.896 1.00 0.00 25 CYS A CA 17
ATOM 7453 C C . CYS A 1 26 ? 13.105 -60.089 -38.480 1.00 0.00 25 CYS A C 17
ATOM 7454 O O . CYS A 1 26 ? 13.991 -59.803 -39.284 1.00 0.00 25 CYS A O 17
ATOM 7461 N N . LYS A 1 27 ? 13.143 -59.687 -37.209 1.00 0.00 26 LYS A N 17
ATOM 7462 C CA . LYS A 1 27 ? 14.254 -58.891 -36.690 1.00 0.00 26 LYS A CA 17
ATOM 7463 C C . LYS A 1 27 ? 15.234 -59.776 -35.922 1.00 0.00 26 LYS A C 17
ATOM 7464 O O . LYS A 1 27 ? 14.838 -60.764 -35.302 1.00 0.00 26 LYS A O 17
ATOM 7483 N N . ASN A 1 28 ? 16.517 -59.412 -35.967 1.00 0.00 27 ASN A N 17
ATOM 7484 C CA . ASN A 1 28 ? 17.567 -60.175 -35.272 1.00 0.00 27 ASN A CA 17
ATOM 7485 C C . ASN A 1 28 ? 18.124 -59.370 -34.101 1.00 0.00 27 ASN A C 17
ATOM 7486 O O . ASN A 1 28 ? 18.336 -58.181 -34.272 1.00 0.00 27 ASN A O 17
ATOM 7498 N N . TYR A 1 2 ? 19.436 -63.853 -49.924 1.00 0.00 1 TYR A N 18
ATOM 7499 C CA . TYR A 1 2 ? 20.558 -63.918 -48.953 1.00 0.00 1 TYR A CA 18
ATOM 7500 C C . TYR A 1 2 ? 20.208 -64.952 -47.878 1.00 0.00 1 TYR A C 18
ATOM 7501 O O . TYR A 1 2 ? 19.403 -65.845 -48.129 1.00 0.00 1 TYR A O 18
ATOM 7519 N N . LYS A 1 3 ? 20.829 -64.842 -46.693 1.00 0.00 2 LYS A N 18
ATOM 7520 C CA . LYS A 1 3 ? 20.577 -65.800 -45.602 1.00 0.00 2 LYS A CA 18
ATOM 7521 C C . LYS A 1 3 ? 20.002 -65.084 -44.384 1.00 0.00 2 LYS A C 18
ATOM 7522 O O . LYS A 1 3 ? 20.498 -64.032 -43.977 1.00 0.00 2 LYS A O 18
ATOM 7541 N N . CYS A 1 4 ? 18.949 -65.667 -43.809 1.00 0.00 3 CYS A N 18
ATOM 7542 C CA . CYS A 1 4 ? 18.296 -65.086 -42.632 1.00 0.00 3 CYS A CA 18
ATOM 7543 C C . CYS A 1 4 ? 18.010 -66.159 -41.592 1.00 0.00 3 CYS A C 18
ATOM 7544 O O . CYS A 1 4 ? 17.241 -67.102 -41.844 1.00 0.00 3 CYS A O 18
ATOM 7551 N N . PHE A 1 5 ? 18.634 -65.985 -40.423 1.00 0.00 4 PHE A N 18
ATOM 7552 C CA . PHE A 1 5 ? 18.479 -66.905 -39.303 1.00 0.00 4 PHE A CA 18
ATOM 7553 C C . PHE A 1 5 ? 17.258 -66.528 -38.455 1.00 0.00 4 PHE A C 18
ATOM 7554 O O . PHE A 1 5 ? 16.649 -67.384 -37.811 1.00 0.00 4 PHE A O 18
ATOM 7571 N N . GLN A 1 6 ? 16.894 -65.245 -38.473 1.00 0.00 5 GLN A N 18
ATOM 7572 C CA . GLN A 1 6 ? 15.741 -64.775 -37.704 1.00 0.00 5 GLN A CA 18
ATOM 7573 C C . GLN A 1 6 ? 14.542 -65.673 -37.982 1.00 0.00 5 GLN A C 18
ATOM 7574 O O . GLN A 1 6 ? 13.776 -66.019 -37.081 1.00 0.00 5 GLN A O 18
ATOM 7588 N N . CYS A 1 7 ? 14.414 -66.064 -39.238 1.00 0.00 6 CYS A N 18
ATOM 7589 C CA . CYS A 1 7 ? 13.347 -66.949 -39.671 1.00 0.00 6 CYS A CA 18
ATOM 7590 C C . CYS A 1 7 ? 13.743 -67.515 -41.030 1.00 0.00 6 CYS A C 18
ATOM 7591 O O . CYS A 1 7 ? 14.347 -66.802 -41.830 1.00 0.00 6 CYS A O 18
ATOM 7598 N N . PRO A 1 8 ? 13.465 -68.759 -41.322 1.00 0.00 7 PRO A N 18
ATOM 7599 C CA . PRO A 1 8 ? 13.877 -69.325 -42.626 1.00 0.00 7 PRO A CA 18
ATOM 7600 C C . PRO A 1 8 ? 13.480 -68.391 -43.766 1.00 0.00 7 PRO A C 18
ATOM 7601 O O . PRO A 1 8 ? 12.348 -68.431 -44.249 1.00 0.00 7 PRO A O 18
ATOM 7612 N N . PHE A 1 9 ? 14.428 -67.559 -44.201 1.00 0.00 8 PHE A N 18
ATOM 7613 C CA . PHE A 1 9 ? 14.170 -66.627 -45.298 1.00 0.00 8 PHE A CA 18
ATOM 7614 C C . PHE A 1 9 ? 15.435 -66.410 -46.115 1.00 0.00 8 PHE A C 18
ATOM 7615 O O . PHE A 1 9 ? 16.547 -66.432 -45.591 1.00 0.00 8 PHE A O 18
ATOM 7632 N N . THR A 1 10 ? 15.237 -66.196 -47.405 1.00 0.00 9 THR A N 18
ATOM 7633 C CA . THR A 1 10 ? 16.346 -65.965 -48.327 1.00 0.00 9 THR A CA 18
ATOM 7634 C C . THR A 1 10 ? 15.884 -65.074 -49.466 1.00 0.00 9 THR A C 18
ATOM 7635 O O . THR A 1 10 ? 14.684 -64.912 -49.683 1.00 0.00 9 THR A O 18
ATOM 7646 N N . CYS A 1 11 ? 16.828 -64.479 -50.187 1.00 0.00 10 CYS A N 18
ATOM 7647 C CA . CYS A 1 11 ? 16.455 -63.591 -51.291 1.00 0.00 10 CYS A CA 18
ATOM 7648 C C . CYS A 1 11 ? 17.548 -63.496 -52.349 1.00 0.00 10 CYS A C 18
ATOM 7649 O O . CYS A 1 11 ? 18.609 -64.109 -52.229 1.00 0.00 10 CYS A O 18
ATOM 7657 N N . ASN A 1 12 ? 17.267 -62.718 -53.388 1.00 0.00 11 ASN A N 18
ATOM 7658 C CA . ASN A 1 12 ? 18.215 -62.533 -54.476 1.00 0.00 11 ASN A CA 18
ATOM 7659 C C . ASN A 1 12 ? 19.483 -61.824 -53.994 1.00 0.00 11 ASN A C 18
ATOM 7660 O O . ASN A 1 12 ? 20.587 -62.180 -54.405 1.00 0.00 11 ASN A O 18
ATOM 7671 N N . GLU A 1 13 ? 19.330 -60.814 -53.128 1.00 0.00 12 GLU A N 18
ATOM 7672 C CA . GLU A 1 13 ? 20.494 -60.071 -52.628 1.00 0.00 12 GLU A CA 18
ATOM 7673 C C . GLU A 1 13 ? 20.274 -59.517 -51.206 1.00 0.00 12 GLU A C 18
ATOM 7674 O O . GLU A 1 13 ? 19.154 -59.520 -50.694 1.00 0.00 12 GLU A O 18
ATOM 7686 N N . LYS A 1 14 ? 21.368 -59.060 -50.570 1.00 0.00 13 LYS A N 18
ATOM 7687 C CA . LYS A 1 14 ? 21.309 -58.529 -49.207 1.00 0.00 13 LYS A CA 18
ATOM 7688 C C . LYS A 1 14 ? 20.286 -57.412 -49.077 1.00 0.00 13 LYS A C 18
ATOM 7689 O O . LYS A 1 14 ? 19.527 -57.364 -48.109 1.00 0.00 13 LYS A O 18
ATOM 7708 N N . SER A 1 15 ? 20.278 -56.502 -50.037 1.00 0.00 14 SER A N 18
ATOM 7709 C CA . SER A 1 15 ? 19.346 -55.380 -49.990 1.00 0.00 14 SER A CA 18
ATOM 7710 C C . SER A 1 15 ? 17.949 -55.855 -49.588 1.00 0.00 14 SER A C 18
ATOM 7711 O O . SER A 1 15 ? 17.237 -55.160 -48.867 1.00 0.00 14 SER A O 18
ATOM 7719 N N . HIS A 1 16 ? 17.563 -57.047 -50.038 1.00 0.00 15 HIS A N 18
ATOM 7720 C CA . HIS A 1 16 ? 16.257 -57.582 -49.688 1.00 0.00 15 HIS A CA 18
ATOM 7721 C C . HIS A 1 16 ? 16.279 -58.096 -48.254 1.00 0.00 15 HIS A C 18
ATOM 7722 O O . HIS A 1 16 ? 15.296 -57.975 -47.523 1.00 0.00 15 HIS A O 18
ATOM 7736 N N . LEU A 1 17 ? 17.420 -58.657 -47.857 1.00 0.00 16 LEU A N 18
ATOM 7737 C CA . LEU A 1 17 ? 17.587 -59.177 -46.507 1.00 0.00 16 LEU A CA 18
ATOM 7738 C C . LEU A 1 17 ? 17.436 -58.027 -45.518 1.00 0.00 16 LEU A C 18
ATOM 7739 O O . LEU A 1 17 ? 16.746 -58.129 -44.506 1.00 0.00 16 LEU A O 18
ATOM 7755 N N . PHE A 1 18 ? 18.077 -56.922 -45.859 1.00 0.00 17 PHE A N 18
ATOM 7756 C CA . PHE A 1 18 ? 18.019 -55.719 -45.045 1.00 0.00 17 PHE A CA 18
ATOM 7757 C C . PHE A 1 18 ? 16.577 -55.271 -44.929 1.00 0.00 17 PHE A C 18
ATOM 7758 O O . PHE A 1 18 ? 16.089 -54.952 -43.845 1.00 0.00 17 PHE A O 18
ATOM 7775 N N . ASN A 1 19 ? 15.898 -55.278 -46.065 1.00 0.00 18 ASN A N 18
ATOM 7776 C CA . ASN A 1 19 ? 14.497 -54.900 -46.111 1.00 0.00 18 ASN A CA 18
ATOM 7777 C C . ASN A 1 19 ? 13.681 -55.892 -45.304 1.00 0.00 18 ASN A C 18
ATOM 7778 O O . ASN A 1 19 ? 12.767 -55.519 -44.582 1.00 0.00 18 ASN A O 18
ATOM 7789 N N . HIS A 1 20 ? 14.036 -57.163 -45.427 1.00 0.00 19 HIS A N 18
ATOM 7790 C CA . HIS A 1 20 ? 13.338 -58.216 -44.701 1.00 0.00 19 HIS A CA 18
ATOM 7791 C C . HIS A 1 20 ? 13.477 -58.002 -43.195 1.00 0.00 19 HIS A C 18
ATOM 7792 O O . HIS A 1 20 ? 12.542 -58.251 -42.435 1.00 0.00 19 HIS A O 18
ATOM 7806 N N . MET A 1 21 ? 14.642 -57.524 -42.774 1.00 0.00 20 MET A N 18
ATOM 7807 C CA . MET A 1 21 ? 14.882 -57.265 -41.355 1.00 0.00 20 MET A CA 18
ATOM 7808 C C . MET A 1 21 ? 14.252 -55.945 -40.918 1.00 0.00 20 MET A C 18
ATOM 7809 O O . MET A 1 21 ? 13.709 -55.836 -39.818 1.00 0.00 20 MET A O 18
ATOM 7823 N N . LYS A 1 22 ? 14.357 -54.938 -41.779 1.00 0.00 21 LYS A N 18
ATOM 7824 C CA . LYS A 1 22 ? 13.830 -53.611 -41.476 1.00 0.00 21 LYS A CA 18
ATOM 7825 C C . LYS A 1 22 ? 12.321 -53.533 -41.696 1.00 0.00 21 LYS A C 18
ATOM 7826 O O . LYS A 1 22 ? 11.646 -52.713 -41.076 1.00 0.00 21 LYS A O 18
ATOM 7845 N N . TYR A 1 23 ? 11.780 -54.384 -42.560 1.00 0.00 22 TYR A N 18
ATOM 7846 C CA . TYR A 1 23 ? 10.335 -54.353 -42.794 1.00 0.00 22 TYR A CA 18
ATOM 7847 C C . TYR A 1 23 ? 9.619 -54.858 -41.538 1.00 0.00 22 TYR A C 18
ATOM 7848 O O . TYR A 1 23 ? 8.441 -54.565 -41.328 1.00 0.00 22 TYR A O 18
ATOM 7866 N N . GLY A 1 24 ? 10.343 -55.604 -40.694 1.00 0.00 23 GLY A N 18
ATOM 7867 C CA . GLY A 1 24 ? 9.765 -56.118 -39.451 1.00 0.00 23 GLY A CA 18
ATOM 7868 C C . GLY A 1 24 ? 9.061 -57.450 -39.679 1.00 0.00 23 GLY A C 18
ATOM 7869 O O . GLY A 1 24 ? 8.299 -57.913 -38.829 1.00 0.00 23 GLY A O 18
ATOM 7873 N N . LEU A 1 25 ? 9.326 -58.067 -40.821 1.00 0.00 24 LEU A N 18
ATOM 7874 C CA . LEU A 1 25 ? 8.716 -59.352 -41.133 1.00 0.00 24 LEU A CA 18
ATOM 7875 C C . LEU A 1 25 ? 9.186 -60.383 -40.120 1.00 0.00 24 LEU A C 18
ATOM 7876 O O . LEU A 1 25 ? 8.405 -61.205 -39.639 1.00 0.00 24 LEU A O 18
ATOM 7892 N N . CYS A 1 26 ? 10.475 -60.318 -39.789 1.00 0.00 25 CYS A N 18
ATOM 7893 C CA . CYS A 1 26 ? 11.058 -61.234 -38.815 1.00 0.00 25 CYS A CA 18
ATOM 7894 C C . CYS A 1 26 ? 12.194 -60.547 -38.049 1.00 0.00 25 CYS A C 18
ATOM 7895 O O . CYS A 1 26 ? 13.270 -60.305 -38.587 1.00 0.00 25 CYS A O 18
ATOM 7902 N N . LYS A 1 27 ? 11.942 -60.223 -36.779 1.00 0.00 26 LYS A N 18
ATOM 7903 C CA . LYS A 1 27 ? 12.942 -59.566 -35.939 1.00 0.00 26 LYS A CA 18
ATOM 7904 C C . LYS A 1 27 ? 13.502 -60.560 -34.916 1.00 0.00 26 LYS A C 18
ATOM 7905 O O . LYS A 1 27 ? 12.770 -61.404 -34.399 1.00 0.00 26 LYS A O 18
ATOM 7924 N N . ASN A 1 28 ? 14.801 -60.455 -34.620 1.00 0.00 27 ASN A N 18
ATOM 7925 C CA . ASN A 1 28 ? 15.445 -61.354 -33.648 1.00 0.00 27 ASN A CA 18
ATOM 7926 C C . ASN A 1 28 ? 16.207 -60.541 -32.607 1.00 0.00 27 ASN A C 18
ATOM 7927 O O . ASN A 1 28 ? 15.612 -60.205 -31.596 1.00 0.00 27 ASN A O 18
ATOM 7939 N N . TYR A 1 2 ? 19.750 -63.883 -50.051 1.00 0.00 1 TYR A N 19
ATOM 7940 C CA . TYR A 1 2 ? 20.718 -63.919 -48.921 1.00 0.00 1 TYR A CA 19
ATOM 7941 C C . TYR A 1 2 ? 20.245 -64.961 -47.905 1.00 0.00 1 TYR A C 19
ATOM 7942 O O . TYR A 1 2 ? 19.477 -65.858 -48.250 1.00 0.00 1 TYR A O 19
ATOM 7960 N N . LYS A 1 3 ? 20.715 -64.841 -46.658 1.00 0.00 2 LYS A N 19
ATOM 7961 C CA . LYS A 1 3 ? 20.341 -65.788 -45.598 1.00 0.00 2 LYS A CA 19
ATOM 7962 C C . LYS A 1 3 ? 19.846 -65.049 -44.358 1.00 0.00 2 LYS A C 19
ATOM 7963 O O . LYS A 1 3 ? 20.411 -64.028 -43.967 1.00 0.00 2 LYS A O 19
ATOM 7982 N N . CYS A 1 4 ? 18.789 -65.576 -43.739 1.00 0.00 3 CYS A N 19
ATOM 7983 C CA . CYS A 1 4 ? 18.218 -64.967 -42.532 1.00 0.00 3 CYS A CA 19
ATOM 7984 C C . CYS A 1 4 ? 17.908 -66.027 -41.484 1.00 0.00 3 CYS A C 19
ATOM 7985 O O . CYS A 1 4 ? 17.156 -66.980 -41.749 1.00 0.00 3 CYS A O 19
ATOM 7992 N N . PHE A 1 5 ? 18.491 -65.833 -40.300 1.00 0.00 4 PHE A N 19
ATOM 7993 C CA . PHE A 1 5 ? 18.310 -66.746 -39.174 1.00 0.00 4 PHE A CA 19
ATOM 7994 C C . PHE A 1 5 ? 17.043 -66.405 -38.383 1.00 0.00 4 PHE A C 19
ATOM 7995 O O . PHE A 1 5 ? 16.452 -67.277 -37.746 1.00 0.00 4 PHE A O 19
ATOM 8012 N N . GLN A 1 6 ? 16.630 -65.141 -38.427 1.00 0.00 5 GLN A N 19
ATOM 8013 C CA . GLN A 1 6 ? 15.432 -64.724 -37.700 1.00 0.00 5 GLN A CA 19
ATOM 8014 C C . GLN A 1 6 ? 14.286 -65.664 -38.033 1.00 0.00 5 GLN A C 19
ATOM 8015 O O . GLN A 1 6 ? 13.524 -66.078 -37.159 1.00 0.00 5 GLN A O 19
ATOM 8029 N N . CYS A 1 7 ? 14.195 -66.012 -39.305 1.00 0.00 6 CYS A N 19
ATOM 8030 C CA . CYS A 1 7 ? 13.171 -66.926 -39.780 1.00 0.00 6 CYS A CA 19
ATOM 8031 C C . CYS A 1 7 ? 13.626 -67.501 -41.118 1.00 0.00 6 CYS A C 19
ATOM 8032 O O . CYS A 1 7 ? 14.208 -66.770 -41.921 1.00 0.00 6 CYS A O 19
ATOM 8039 N N . PRO A 1 8 ? 13.421 -68.769 -41.393 1.00 0.00 7 PRO A N 19
ATOM 8040 C CA . PRO A 1 8 ? 13.893 -69.342 -42.673 1.00 0.00 7 PRO A CA 19
ATOM 8041 C C . PRO A 1 8 ? 13.520 -68.433 -43.837 1.00 0.00 7 PRO A C 19
ATOM 8042 O O . PRO A 1 8 ? 12.410 -68.507 -44.364 1.00 0.00 7 PRO A O 19
ATOM 8053 N N . PHE A 1 9 ? 14.458 -67.583 -44.242 1.00 0.00 8 PHE A N 19
ATOM 8054 C CA . PHE A 1 9 ? 14.210 -66.676 -45.359 1.00 0.00 8 PHE A CA 19
ATOM 8055 C C . PHE A 1 9 ? 15.490 -66.429 -46.138 1.00 0.00 8 PHE A C 19
ATOM 8056 O O . PHE A 1 9 ? 16.582 -66.350 -45.575 1.00 0.00 8 PHE A O 19
ATOM 8073 N N . THR A 1 10 ? 15.327 -66.294 -47.443 1.00 0.00 9 THR A N 19
ATOM 8074 C CA . THR A 1 10 ? 16.447 -66.040 -48.344 1.00 0.00 9 THR A CA 19
ATOM 8075 C C . THR A 1 10 ? 15.975 -65.171 -49.498 1.00 0.00 9 THR A C 19
ATOM 8076 O O . THR A 1 10 ? 14.773 -65.055 -49.735 1.00 0.00 9 THR A O 19
ATOM 8087 N N . CYS A 1 11 ? 16.907 -64.538 -50.202 1.00 0.00 10 CYS A N 19
ATOM 8088 C CA . CYS A 1 11 ? 16.518 -63.665 -51.309 1.00 0.00 10 CYS A CA 19
ATOM 8089 C C . CYS A 1 11 ? 17.622 -63.521 -52.355 1.00 0.00 10 CYS A C 19
ATOM 8090 O O . CYS A 1 11 ? 18.678 -64.144 -52.261 1.00 0.00 10 CYS A O 19
ATOM 8098 N N . ASN A 1 12 ? 17.344 -62.690 -53.360 1.00 0.00 11 ASN A N 19
ATOM 8099 C CA . ASN A 1 12 ? 18.286 -62.450 -54.446 1.00 0.00 11 ASN A CA 19
ATOM 8100 C C . ASN A 1 12 ? 19.562 -61.763 -53.950 1.00 0.00 11 ASN A C 19
ATOM 8101 O O . ASN A 1 12 ? 20.657 -62.104 -54.394 1.00 0.00 11 ASN A O 19
ATOM 8112 N N . GLU A 1 13 ? 19.432 -60.794 -53.035 1.00 0.00 12 GLU A N 19
ATOM 8113 C CA . GLU A 1 13 ? 20.619 -60.097 -52.525 1.00 0.00 12 GLU A CA 19
ATOM 8114 C C . GLU A 1 13 ? 20.396 -59.499 -51.123 1.00 0.00 12 GLU A C 19
ATOM 8115 O O . GLU A 1 13 ? 19.284 -59.508 -50.595 1.00 0.00 12 GLU A O 19
ATOM 8127 N N . LYS A 1 14 ? 21.490 -59.004 -50.525 1.00 0.00 13 LYS A N 19
ATOM 8128 C CA . LYS A 1 14 ? 21.460 -58.426 -49.180 1.00 0.00 13 LYS A CA 19
ATOM 8129 C C . LYS A 1 14 ? 20.371 -57.366 -49.023 1.00 0.00 13 LYS A C 19
ATOM 8130 O O . LYS A 1 14 ? 19.656 -57.347 -48.021 1.00 0.00 13 LYS A O 19
ATOM 8149 N N . SER A 1 15 ? 20.268 -56.471 -49.997 1.00 0.00 14 SER A N 19
ATOM 8150 C CA . SER A 1 15 ? 19.276 -55.392 -49.928 1.00 0.00 14 SER A CA 19
ATOM 8151 C C . SER A 1 15 ? 17.895 -55.924 -49.544 1.00 0.00 14 SER A C 19
ATOM 8152 O O . SER A 1 15 ? 17.181 -55.287 -48.771 1.00 0.00 14 SER A O 19
ATOM 8160 N N . HIS A 1 16 ? 17.517 -57.083 -50.070 1.00 0.00 15 HIS A N 19
ATOM 8161 C CA . HIS A 1 16 ? 16.220 -57.654 -49.742 1.00 0.00 15 HIS A CA 19
ATOM 8162 C C . HIS A 1 16 ? 16.237 -58.161 -48.310 1.00 0.00 15 HIS A C 19
ATOM 8163 O O . HIS A 1 16 ? 15.237 -58.081 -47.598 1.00 0.00 15 HIS A O 19
ATOM 8177 N N . LEU A 1 17 ? 17.387 -58.678 -47.894 1.00 0.00 16 LEU A N 19
ATOM 8178 C CA . LEU A 1 17 ? 17.533 -59.187 -46.545 1.00 0.00 16 LEU A CA 19
ATOM 8179 C C . LEU A 1 17 ? 17.335 -58.034 -45.571 1.00 0.00 16 LEU A C 19
ATOM 8180 O O . LEU A 1 17 ? 16.630 -58.140 -44.569 1.00 0.00 16 LEU A O 19
ATOM 8196 N N . PHE A 1 18 ? 17.971 -56.927 -45.910 1.00 0.00 17 PHE A N 19
ATOM 8197 C CA . PHE A 1 18 ? 17.890 -55.717 -45.109 1.00 0.00 17 PHE A CA 19
ATOM 8198 C C . PHE A 1 18 ? 16.443 -55.280 -45.009 1.00 0.00 17 PHE A C 19
ATOM 8199 O O . PHE A 1 18 ? 15.946 -54.962 -43.929 1.00 0.00 17 PHE A O 19
ATOM 8216 N N . ASN A 1 19 ? 15.770 -55.294 -46.148 1.00 0.00 18 ASN A N 19
ATOM 8217 C CA . ASN A 1 19 ? 14.367 -54.923 -46.200 1.00 0.00 18 ASN A CA 19
ATOM 8218 C C . ASN A 1 19 ? 13.565 -55.907 -45.362 1.00 0.00 18 ASN A C 19
ATOM 8219 O O . ASN A 1 19 ? 12.665 -55.528 -44.625 1.00 0.00 18 ASN A O 19
ATOM 8230 N N . HIS A 1 20 ? 13.923 -57.178 -45.477 1.00 0.00 19 HIS A N 19
ATOM 8231 C CA . HIS A 1 20 ? 13.248 -58.231 -44.726 1.00 0.00 19 HIS A CA 19
ATOM 8232 C C . HIS A 1 20 ? 13.453 -58.032 -43.222 1.00 0.00 19 HIS A C 19
ATOM 8233 O O . HIS A 1 20 ? 12.560 -58.314 -42.423 1.00 0.00 19 HIS A O 19
ATOM 8247 N N . MET A 1 21 ? 14.626 -57.523 -42.849 1.00 0.00 20 MET A N 19
ATOM 8248 C CA . MET A 1 21 ? 14.930 -57.263 -41.438 1.00 0.00 20 MET A CA 19
ATOM 8249 C C . MET A 1 21 ? 14.315 -55.944 -40.978 1.00 0.00 20 MET A C 19
ATOM 8250 O O . MET A 1 21 ? 13.842 -55.826 -39.848 1.00 0.00 20 MET A O 19
ATOM 8264 N N . LYS A 1 22 ? 14.363 -54.944 -41.854 1.00 0.00 21 LYS A N 19
ATOM 8265 C CA . LYS A 1 22 ? 13.852 -53.616 -41.533 1.00 0.00 21 LYS A CA 19
ATOM 8266 C C . LYS A 1 22 ? 12.336 -53.533 -41.698 1.00 0.00 21 LYS A C 19
ATOM 8267 O O . LYS A 1 22 ? 11.688 -52.694 -41.072 1.00 0.00 21 LYS A O 19
ATOM 8286 N N . TYR A 1 23 ? 11.758 -54.409 -42.516 1.00 0.00 22 TYR A N 19
ATOM 8287 C CA . TYR A 1 23 ? 10.304 -54.383 -42.693 1.00 0.00 22 TYR A CA 19
ATOM 8288 C C . TYR A 1 23 ? 9.632 -54.894 -41.415 1.00 0.00 22 TYR A C 19
ATOM 8289 O O . TYR A 1 23 ? 8.455 -54.630 -41.178 1.00 0.00 22 TYR A O 19
ATOM 8307 N N . GLY A 1 24 ? 10.394 -55.614 -40.582 1.00 0.00 23 GLY A N 19
ATOM 8308 C CA . GLY A 1 24 ? 9.848 -56.129 -39.324 1.00 0.00 23 GLY A CA 19
ATOM 8309 C C . GLY A 1 24 ? 9.132 -57.455 -39.538 1.00 0.00 23 GLY A C 19
ATOM 8310 O O . GLY A 1 24 ? 8.401 -57.923 -38.663 1.00 0.00 23 GLY A O 19
ATOM 8314 N N . LEU A 1 25 ? 9.352 -58.062 -40.694 1.00 0.00 24 LEU A N 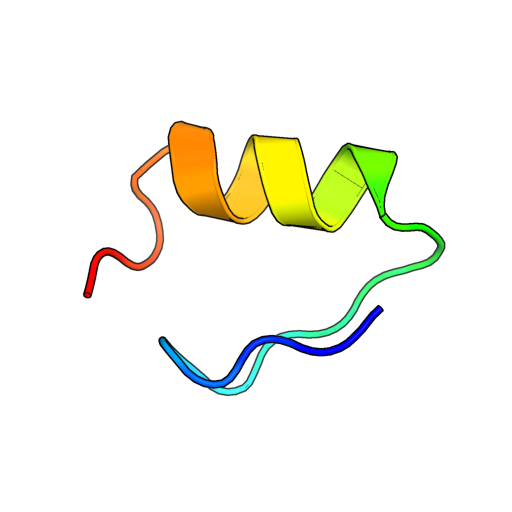19
ATOM 8315 C CA . LEU A 1 25 ? 8.723 -59.342 -40.990 1.00 0.00 24 LEU A CA 19
ATOM 8316 C C . LEU A 1 25 ? 9.239 -60.381 -40.012 1.00 0.00 24 LEU A C 19
ATOM 8317 O O . LEU A 1 25 ? 8.482 -61.211 -39.509 1.00 0.00 24 LEU A O 19
ATOM 8333 N N . CYS A 1 26 ? 10.541 -60.318 -39.737 1.00 0.00 25 CYS A N 19
ATOM 8334 C CA . CYS A 1 26 ? 11.171 -61.247 -38.804 1.00 0.00 25 CYS A CA 19
ATOM 8335 C C . CYS A 1 26 ? 12.298 -60.550 -38.036 1.00 0.00 25 CYS A C 19
ATOM 8336 O O . CYS A 1 26 ? 13.341 -60.218 -38.596 1.00 0.00 25 CYS A O 19
ATOM 8343 N N . LYS A 1 27 ? 12.076 -60.320 -36.742 1.00 0.00 26 LYS A N 19
ATOM 8344 C CA . LYS A 1 27 ? 13.073 -59.654 -35.893 1.00 0.00 26 LYS A CA 19
ATOM 8345 C C . LYS A 1 27 ? 13.748 -60.663 -34.959 1.00 0.00 26 LYS A C 19
ATOM 8346 O O . LYS A 1 27 ? 13.100 -61.556 -34.415 1.00 0.00 26 LYS A O 19
ATOM 8365 N N . ASN A 1 28 ? 15.057 -60.502 -34.778 1.00 0.00 27 ASN A N 19
ATOM 8366 C CA . ASN A 1 28 ? 15.823 -61.395 -33.906 1.00 0.00 27 ASN A CA 19
ATOM 8367 C C . ASN A 1 28 ? 15.460 -61.154 -32.445 1.00 0.00 27 ASN A C 19
ATOM 8368 O O . ASN A 1 28 ? 14.863 -60.128 -32.163 1.00 0.00 27 ASN A O 19
ATOM 8380 N N . TYR A 1 2 ? 19.770 -63.884 -50.017 1.00 0.00 1 TYR A N 20
ATOM 8381 C CA . TYR A 1 2 ? 20.729 -63.902 -48.875 1.00 0.00 1 TYR A CA 20
ATOM 8382 C C . TYR A 1 2 ? 20.274 -64.939 -47.847 1.00 0.00 1 TYR A C 20
ATOM 8383 O O . TYR A 1 2 ? 19.408 -65.764 -48.131 1.00 0.00 1 TYR A O 20
ATOM 8401 N N . LYS A 1 3 ? 20.879 -64.894 -46.656 1.00 0.00 2 LYS A N 20
ATOM 8402 C CA . LYS A 1 3 ? 20.547 -65.844 -45.589 1.00 0.00 2 LYS A CA 20
ATOM 8403 C C . LYS A 1 3 ? 19.914 -65.132 -44.397 1.00 0.00 2 LYS A C 20
ATOM 8404 O O . LYS A 1 3 ? 20.357 -64.058 -43.990 1.00 0.00 2 LYS A O 20
ATOM 8423 N N . CYS A 1 4 ? 18.872 -65.745 -43.833 1.00 0.00 3 CYS A N 20
ATOM 8424 C CA . CYS A 1 4 ? 18.180 -65.172 -42.675 1.00 0.00 3 CYS A CA 20
ATOM 8425 C C . CYS A 1 4 ? 17.880 -66.254 -41.653 1.00 0.00 3 CYS A C 20
ATOM 8426 O O . CYS A 1 4 ? 17.148 -67.215 -41.941 1.00 0.00 3 CYS A O 20
ATOM 8433 N N . PHE A 1 5 ? 18.451 -66.067 -40.460 1.00 0.00 4 PHE A N 20
ATOM 8434 C CA . PHE A 1 5 ? 18.283 -66.997 -39.348 1.00 0.00 4 PHE A CA 20
ATOM 8435 C C . PHE A 1 5 ? 17.073 -66.637 -38.474 1.00 0.00 4 PHE A C 20
ATOM 8436 O O . PHE A 1 5 ? 16.513 -67.504 -37.804 1.00 0.00 4 PHE A O 20
ATOM 8453 N N . GLN A 1 6 ? 16.667 -65.366 -38.472 1.00 0.00 5 GLN A N 20
ATOM 8454 C CA . GLN A 1 6 ? 15.521 -64.959 -37.656 1.00 0.00 5 GLN A CA 20
ATOM 8455 C C . GLN A 1 6 ? 14.326 -65.839 -37.988 1.00 0.00 5 GLN A C 20
ATOM 8456 O O . GLN A 1 6 ? 13.598 -66.291 -37.105 1.00 0.00 5 GLN A O 20
ATOM 8470 N N . CYS A 1 7 ? 14.151 -66.090 -39.278 1.00 0.00 6 CYS A N 20
ATOM 8471 C CA . CYS A 1 7 ? 13.071 -66.936 -39.761 1.00 0.00 6 CYS A CA 20
ATOM 8472 C C . CYS A 1 7 ? 13.489 -67.509 -41.113 1.00 0.00 6 CYS A C 20
ATOM 8473 O O . CYS A 1 7 ? 14.094 -66.790 -41.910 1.00 0.00 6 CYS A O 20
ATOM 8480 N N . PRO A 1 8 ? 13.226 -68.760 -41.409 1.00 0.00 7 PRO A N 20
ATOM 8481 C CA . PRO A 1 8 ? 13.657 -69.327 -42.706 1.00 0.00 7 PRO A CA 20
ATOM 8482 C C . PRO A 1 8 ? 13.320 -68.375 -43.845 1.00 0.00 7 PRO A C 20
ATOM 8483 O O . PRO A 1 8 ? 12.190 -68.348 -44.329 1.00 0.00 7 PRO A O 20
ATOM 8494 N N . PHE A 1 9 ? 14.308 -67.593 -44.267 1.00 0.00 8 PHE A N 20
ATOM 8495 C CA . PHE A 1 9 ? 14.097 -66.648 -45.359 1.00 0.00 8 PHE A CA 20
ATOM 8496 C C . PHE A 1 9 ? 15.377 -66.459 -46.156 1.00 0.00 8 PHE A C 20
ATOM 8497 O O . PHE A 1 9 ? 16.485 -66.521 -45.622 1.00 0.00 8 PHE A O 20
ATOM 8514 N N . THR A 1 10 ? 15.198 -66.242 -47.447 1.00 0.00 9 THR A N 20
ATOM 8515 C CA . THR A 1 10 ? 16.315 -66.044 -48.363 1.00 0.00 9 THR A CA 20
ATOM 8516 C C . THR A 1 10 ? 15.884 -65.122 -49.491 1.00 0.00 9 THR A C 20
ATOM 8517 O O . THR A 1 10 ? 14.688 -64.955 -49.734 1.00 0.00 9 THR A O 20
ATOM 8528 N N . CYS A 1 11 ? 16.845 -64.503 -50.170 1.00 0.00 10 CYS A N 20
ATOM 8529 C CA . CYS A 1 11 ? 16.498 -63.587 -51.254 1.00 0.00 10 CYS A CA 20
ATOM 8530 C C . CYS A 1 11 ? 17.614 -63.471 -52.290 1.00 0.00 10 CYS A C 20
ATOM 8531 O O . CYS A 1 11 ? 18.665 -64.100 -52.170 1.00 0.00 10 CYS A O 20
ATOM 8539 N N . ASN A 1 12 ? 17.360 -62.658 -53.310 1.00 0.00 11 ASN A N 20
ATOM 8540 C CA . ASN A 1 12 ? 18.320 -62.444 -54.389 1.00 0.00 11 ASN A CA 20
ATOM 8541 C C . ASN A 1 12 ? 19.599 -61.754 -53.908 1.00 0.00 11 ASN A C 20
ATOM 8542 O O . ASN A 1 12 ? 20.692 -62.094 -54.361 1.00 0.00 11 ASN A O 20
ATOM 8553 N N . GLU A 1 13 ? 19.476 -60.786 -53.001 1.00 0.00 12 GLU A N 20
ATOM 8554 C CA . GLU A 1 13 ? 20.658 -60.078 -52.505 1.00 0.00 12 GLU A CA 20
ATOM 8555 C C . GLU A 1 13 ? 20.415 -59.494 -51.111 1.00 0.00 12 GLU A C 20
ATOM 8556 O O . GLU A 1 13 ? 19.291 -59.511 -50.603 1.00 0.00 12 GLU A O 20
ATOM 8568 N N . LYS A 1 14 ? 21.488 -58.997 -50.488 1.00 0.00 13 LYS A N 20
ATOM 8569 C CA . LYS A 1 14 ? 21.392 -58.438 -49.144 1.00 0.00 13 LYS A CA 20
ATOM 8570 C C . LYS A 1 14 ? 20.313 -57.360 -49.046 1.00 0.00 13 LYS A C 20
ATOM 8571 O O . LYS A 1 14 ? 19.515 -57.358 -48.113 1.00 0.00 13 LYS A O 20
ATOM 8590 N N . SER A 1 15 ? 20.307 -56.432 -49.994 1.00 0.00 14 SER A N 20
ATOM 8591 C CA . SER A 1 15 ? 19.333 -55.335 -49.974 1.00 0.00 14 SER A CA 20
ATOM 8592 C C . SER A 1 15 ? 17.942 -55.830 -49.578 1.00 0.00 14 SER A C 20
ATOM 8593 O O . SER A 1 15 ? 17.186 -55.114 -48.920 1.00 0.00 14 SER A O 20
ATOM 8601 N N . HIS A 1 16 ? 17.611 -57.057 -49.965 1.00 0.00 15 HIS A N 20
ATOM 8602 C CA . HIS A 1 16 ? 16.314 -57.627 -49.624 1.00 0.00 15 HIS A CA 20
ATOM 8603 C C . HIS A 1 16 ? 16.340 -58.109 -48.186 1.00 0.00 15 HIS A C 20
ATOM 8604 O O . HIS A 1 16 ? 15.346 -58.015 -47.465 1.00 0.00 15 HIS A O 20
ATOM 8618 N N . LEU A 1 17 ? 17.491 -58.617 -47.763 1.00 0.00 16 LEU A N 20
ATOM 8619 C CA . LEU A 1 17 ? 17.618 -59.091 -46.409 1.00 0.00 16 LEU A CA 20
ATOM 8620 C C . LEU A 1 17 ? 17.392 -57.927 -45.465 1.00 0.00 16 LEU A C 20
ATOM 8621 O O . LEU A 1 17 ? 16.674 -58.032 -44.471 1.00 0.00 16 LEU A O 20
ATOM 8637 N N . PHE A 1 18 ? 18.003 -56.809 -45.817 1.00 0.00 17 PHE A N 20
ATOM 8638 C CA . PHE A 1 18 ? 17.884 -55.591 -45.037 1.00 0.00 17 PHE A CA 20
ATOM 8639 C C . PHE A 1 18 ? 16.422 -55.203 -44.939 1.00 0.00 17 PHE A C 20
ATOM 8640 O O . PHE A 1 18 ? 15.911 -54.891 -43.864 1.00 0.00 17 PHE A O 20
ATOM 8657 N N . ASN A 1 19 ? 15.757 -55.256 -46.079 1.00 0.00 18 ASN A N 20
ATOM 8658 C CA . ASN A 1 19 ? 14.341 -54.941 -46.146 1.00 0.00 18 ASN A CA 20
ATOM 8659 C C . ASN A 1 19 ? 13.560 -55.950 -45.321 1.00 0.00 18 ASN A C 20
ATOM 8660 O O . ASN A 1 19 ? 12.631 -55.597 -44.607 1.00 0.00 18 ASN A O 20
ATOM 8671 N N . HIS A 1 20 ? 13.960 -57.212 -45.419 1.00 0.00 19 HIS A N 20
ATOM 8672 C CA . HIS A 1 20 ? 13.300 -58.277 -44.671 1.00 0.00 19 HIS A CA 20
ATOM 8673 C C . HIS A 1 20 ? 13.454 -58.046 -43.170 1.00 0.00 19 HIS A C 20
ATOM 8674 O O . HIS A 1 20 ? 12.534 -58.304 -42.394 1.00 0.00 19 HIS A O 20
ATOM 8688 N N . MET A 1 21 ? 14.615 -57.544 -42.773 1.00 0.00 20 MET A N 20
ATOM 8689 C CA . MET A 1 21 ? 14.875 -57.259 -41.361 1.00 0.00 20 MET A CA 20
ATOM 8690 C C . MET A 1 21 ? 14.199 -55.958 -40.934 1.00 0.00 20 MET A C 20
ATOM 8691 O O . MET A 1 21 ? 13.677 -55.849 -39.824 1.00 0.00 20 MET A O 20
ATOM 8705 N N . LYS A 1 22 ? 14.255 -54.964 -41.814 1.00 0.00 21 LYS A N 20
ATOM 8706 C CA . LYS A 1 22 ? 13.693 -53.649 -41.529 1.00 0.00 21 LYS A CA 20
ATOM 8707 C C . LYS A 1 22 ? 12.183 -53.613 -41.746 1.00 0.00 21 LYS A C 20
ATOM 8708 O O . LYS A 1 22 ? 11.492 -52.785 -41.152 1.00 0.00 21 LYS A O 20
ATOM 8727 N N . TYR A 1 23 ? 11.658 -54.511 -42.575 1.00 0.00 22 TYR A N 20
ATOM 8728 C CA . TYR A 1 23 ? 10.211 -54.526 -42.802 1.00 0.00 22 TYR A CA 20
ATOM 8729 C C . TYR A 1 23 ? 9.510 -55.035 -41.538 1.00 0.00 22 TYR A C 20
ATOM 8730 O O . TYR A 1 23 ? 8.310 -54.823 -41.360 1.00 0.00 22 TYR A O 20
ATOM 8748 N N . GLY A 1 24 ? 10.269 -55.691 -40.652 1.00 0.00 23 GLY A N 20
ATOM 8749 C CA . GLY A 1 24 ? 9.698 -56.199 -39.401 1.00 0.00 23 GLY A CA 20
ATOM 8750 C C . GLY A 1 24 ? 9.064 -57.567 -39.599 1.00 0.00 23 GLY A C 20
ATOM 8751 O O . GLY A 1 24 ? 8.359 -58.068 -38.722 1.00 0.00 23 GLY A O 20
ATOM 8755 N N . LEU A 1 25 ? 9.325 -58.175 -40.747 1.00 0.00 24 LEU A N 20
ATOM 8756 C CA . LEU A 1 25 ? 8.781 -59.495 -41.031 1.00 0.00 24 LEU A CA 20
ATOM 8757 C C . LEU A 1 25 ? 9.360 -60.488 -40.042 1.00 0.00 24 LEU A C 20
ATOM 8758 O O . LEU A 1 25 ? 8.661 -61.367 -39.538 1.00 0.00 24 LEU A O 20
ATOM 8774 N N . CYS A 1 26 ? 10.650 -60.331 -39.761 1.00 0.00 25 CYS A N 20
ATOM 8775 C CA . CYS A 1 26 ? 11.336 -61.206 -38.821 1.00 0.00 25 CYS A CA 20
ATOM 8776 C C . CYS A 1 26 ? 12.437 -60.434 -38.089 1.00 0.00 25 CYS A C 20
ATOM 8777 O O . CYS A 1 26 ? 13.463 -60.082 -38.671 1.00 0.00 25 CYS A O 20
ATOM 8784 N N . LYS A 1 27 ? 12.213 -60.161 -36.803 1.00 0.00 26 LYS A N 20
ATOM 8785 C CA . LYS A 1 27 ? 13.182 -59.423 -35.993 1.00 0.00 26 LYS A CA 20
ATOM 8786 C C . LYS A 1 27 ? 13.940 -60.374 -35.066 1.00 0.00 26 LYS A C 20
ATOM 8787 O O . LYS A 1 27 ? 13.385 -61.365 -34.590 1.00 0.00 26 LYS A O 20
ATOM 8806 N N . ASN A 1 28 ? 15.214 -60.068 -34.818 1.00 0.00 27 ASN A N 20
ATOM 8807 C CA . ASN A 1 28 ? 16.047 -60.902 -33.949 1.00 0.00 27 ASN A CA 20
ATOM 8808 C C . ASN A 1 28 ? 17.042 -60.041 -33.175 1.00 0.00 27 ASN A C 20
ATOM 8809 O O . ASN A 1 28 ? 16.920 -59.976 -31.962 1.00 0.00 27 ASN A O 20
#

Organism: Homo sapiens (NCBI:txid9606)

Nearest PDB structures (foldseek):
  8sxm-assembly1_A  TM=9.588E-01  e=1.572E-04  Homo sapiens
  1rik-assembly1_A  TM=6.367E-01  e=3.523E+00  unclassified
  7yez-assembly1_c  TM=6.825E-01  e=9.147E+00  Mammalian orthoreovirus 3
  8sxm-assembly1_A  TM=9.860E-01  e=1.572E-04  Homo sapiens
  1rik-assembly1_A  TM=6.454E-01  e=6.147E+00  unclassified

InterPro domains:
  IPR039064 Zinc finger protein 750-like, zinc finger [PF15269] (6-57)
  IPR039363 Zinc finger protein 750 [PTHR14678] (4-723)

Secondary structure (DSSP, 8-state):
-EETTTTEE-SSHHHHHHHHHTTSS--